Protein 3FVQ (pdb70)

Secondary structure (P-SEA, 3-state):
cbbbbbccccccccccccccbbbbbbcccbbbbbbbcccccaaaaaaaaaccccccbbbbbccccccccccccccccccccccccccccccccccaaaaaaccccccccccaaaaaaaaaaaaaaccccccccccccccaaaaaaaaaaaaacccccbbbbccccccccaaaaaaaaaaaaaaaaaacccbbbbbccaaaaaacccbbbbbccccccccccaaaaaaccccaaaaaaaccccccbbbbccccccccccccccccccccccbbbbbbbccccccccccccccbbbbbbbccccccccccccccccccbbbbbcccccbbbbbbbbccbbbbbcc/cbbbbbcbbbbbccccccccbbbbbbccccbbbbbbcccccaaaaaaaaacccccccccccccccccccccccccccccccccccccccccccccaaaaaaccccccccccaaaaaaaaaaaaaaccccccccccccccaaaaaaaaaaaaacccccbbbbccccccccaaaaaaaaaaaaaaaaaaccccccccccaaaaaccccbbbbbccccccccccccccccccccaaaaaaaccccccbbbbccccccccccccccccccccccbbbbbbbbcccccccccccccbbbbbbbccccccccbbbbbbbcccbbbbbbcccccccccccbbbbbbccbbbbbbccc

B-factor: mean 19.94, std 10.53, range [2.0, 74.32]

Foldseek 3Di:
DDKKWWFQWWAADPNRTAAGGETDIGDFLAEEEEEEDPSLCVLVVVCCQLLVDPTPATWMDDDRHTQDHPPHHDHNVPRQEFEQHPQLDFPQPDFLQLLLLCPPDVSPQPDPVSVVLLVVLCVLQVNVVRRRPGLVPDDPQSSLSSSVSSRPSVPTLEYEEECSRVPDDDVSSVSSVVVVSVVSNVVRHYYYYYDQPLVSCQVRHCWYFYGGNNYTLDIGGSQCQQVPNPDVVSNPSNADKDKFWWFFADVQWIDGPVGTGRHDDPDDHRDTDMDIDGPLVDDDDDDDDFPDKWKWFWQDWDDTNRFIWTWICTDPDIDTDTHDDRGDIDMDGHHDDDDDDDD/DDKKWWAQWWAADVVGTAAGGETDIFDFLFEEEEEEDPRNCPLVVVCCLLQVDPTPATWMDDDHHTQDHPPHHHHSVVRQEFEQHQVLDFDQPDFLLLSLQQPPPPSRQPDPVSVVLSCVLCVLQVNNVRRGPGLVRDDPQSSLSSSVSSRPSVPTLEYEAECSHVVDDDVSSVSSLVVVLVVCSVVRGYYYYYDQDLVSCQVRGCWYFYGGRNYTQDIGHLQCQAVPNNDVSSNVSNAPKDKFKWFFAQPQWIQGPVGTGRADDDDDGGDIDMGIDHPLVDDDDDDDQFPDKWKKWWDDWADTRQWIWTWMQTDHDIDIDTHRYDDDDPPNIIDIDGHHDDDDDDPDPD

Radius of gyration: 26.83 Å; Cα contacts (8 Å, |Δi|>4): 1597; chains: 2; bounding box: 69×74×78 Å

Organism: Neisseria gonorrhoeae (strain ATCC 700825 / FA 1090) (NCBI:txid242231)

InterPro domains:
  IPR003439 ABC transporter-like, ATP-binding domain [PF00005] (20-166)
  IPR003439 ABC transporter-like, ATP-binding domain [PS50893] (5-239)
  IPR003593 AAA+ ATPase domain [SM00382] (29-216)
  IPR015853 ABC transporter, ferric cation import, FbpC [cd03259] (5-221)
  IPR017871 ABC transporter-like, conserved site [PS00211] (139-153)
  IPR027417 P-loop containing nucleoside triphosphate hydrolase [G3DSA:3.40.50.300] (2-242)
  IPR027417 P-loop containing nucleoside triphosphate hydrolase [SSF52540] (5-241)
  IPR041230 FbpC, C-terminal regulatory nucleotide binding domain [PF17845] (295-349)
  IPR050093 ABC Transporter, Small Molecule Importer [PTHR42781] (2-334)
  IPR055223 Fe(3+) ions import ATP-binding protein FbpC, regulatory domain [PF22443] (242-280)

Sequence (693 aa):
TAALHHIGHLLSKSFQNTPVVLNNDISLSLDPGEILFIIGASGCGKTTLLRCLAGFEEQPDSGEISLSGKTIFSKNTNLPVRERRLGYLVVQEGVLFPHLTVYRNIAYGLGNGKGRTAQERQRIEEAMLELTGISELAGRYPHELSGGQQQRAALARALLAPDPELILLDEPFSALDEQLRRQIREDMMIAALRANGKSAVFVSHDREEALQYADRIAVMKQGRILQTASPHELYRQPADLDDAALFIGEGIVFPAALNADGTADCRLGRLPVQSGAPAGTRGTLLIRPEQYSLHPHSAPAASIHAVVLKTTPKARHTEISLRAGQTVLTLNLLSDGISAVLHLDGPALFFPGTAALHHIGHLSKSFQNTPVVLNDISLSLDPGEILFIIGASGCGKTTLLRRCLLAGFEQPDSGEISLSGKTIFSKNTNLPVRERRRLGYLVQEGVLFPHLTVYRNIAYGLGNGKGRTTAQERQRIEAMLELTGISELAGRYPHELSGGQQQRAALARRALAPDPELILLDEPFSALDEQLRRQIREEDMIAALRANGKSAVFVSHDREEEALQYADRIAVMKQGRIILQTTASPHELYRQQPADLDAALFIGEGIVFPAALNADGTADCRLGRLPVQSGAPAGTRGTLLIRPEQYSLHPHSAPAASIHAVVLKTTTPKARHTEISLRAGQTVLTLNLPSAPTLSDGISAVLHLDGPALFFPGNT

CATH classification: 3.40.50.300 (+2 more: 2.40.50.450, 2.40.50.470)

Nearest PDB structures (foldseek):
  3fvq-assembly1_B  TM=1.003E+00  e=5.382E-77  Neisseria gonorrhoeae FA 1090
  3fvq-assembly1_A  TM=9.732E-01  e=2.893E-68  Neisseria gonorrhoeae FA 1090
  3pux-assembly1_B  TM=7.436E-01  e=7.149E-30  Escherichia coli K-12
  1oxv-assembly3_D  TM=7.185E-01  e=1.709E-28  Saccharolobus solfataricus
  1oxx-assembly1_K  TM=7.267E-01  e=1.337E-27  Saccharolobus solfataricus

Solvent-accessible surface area: 31391 Å² total; per-residue (Å²): 32,6,22,3,107,7,23,130,0,31,27,43,80,169,145,37,100,31,3,52,79,0,53,13,33,2,88,84,19,18,0,1,0,1,4,2,47,26,36,5,9,29,42,18,0,0,75,0,2,1,23,104,41,107,4,95,60,10,93,0,24,8,80,77,112,66,2,14,10,202,132,36,73,24,75,55,238,96,12,207,27,15,32,8,39,48,116,11,98,17,78,77,159,46,28,0,65,91,0,0,0,122,40,20,77,119,8,110,8,201,71,84,145,15,150,128,67,0,66,44,9,12,122,26,0,41,1,59,134,5,16,64,59,85,11,145,64,18,39,22,5,23,60,27,12,0,2,0,0,38,14,10,2,63,37,23,86,0,0,0,0,1,10,4,1,24,27,2,6,38,79,28,22,59,72,0,2,106,65,1,2,59,50,5,99,89,90,36,25,0,0,1,1,2,0,41,37,39,83,1,0,14,95,24,9,60,70,0,0,2,2,95,150,2,123,43,50,22,44,6,42,16,86,90,0,0,65,120,14,71,55,56,72,0,0,53,24,1,6,66,23,50,69,19,108,8,38,12,29,92,97,41,20,0,63,17,180,1,26,138,2,37,14,92,54,80,35,96,59,54,28,206,16,30,0,0,0,1,53,64,14,16,30,1,40,70,106,47,89,54,35,13,59,22,147,3,58,1,64,127,48,51,83,62,4,97,65,41,70,14,16,0,126,1,38,144,31,77,12,88,7,88,64,112,73,67,53,80,84,4,36,2,42,4,50,24,68,0,20,11,20,76,100,22,5,21,0,91,5,24,124,0,27,24,43,66,145,145,34,85,25,1,36,81,2,60,11,49,1,95,84,25,20,0,0,0,1,3,2,41,25,36,5,8,28,41,18,0,0,76,0,2,3,23,110,30,114,4,82,46,14,94,1,26,9,77,79,107,58,2,17,11,178,139,31,73,42,81,62,226,93,12,205,31,14,37,12,55,53,110,18,118,12,71,86,163,42,25,0,44,75,0,0,0,109,41,23,77,117,10,69,6,178,78,82,148,22,148,133,71,0,65,41,13,4,120,28,0,42,1,58,133,6,26,58,62,88,13,152,76,18,41,21,6,24,56,27,12,0,6,0,0,55,16,12,2,60,46,27,81,0,1,0,0,1,11,4,1,23,27,1,8,41,81,32,21,98,74,0,9,76,67,2,0,53,54,8,95,88,93,40,24,0,0,1,0,2,1,33,31,26,75,2,0,17,111,10,10,59,64,0,0,1,2,77,129,0,133,42,45,22,59,7,43,15,101,84,1,4,100,98,8,64,55,47,66,0,0,39,16,1,7,69,22,38,54,15,89,1,25,10,30,96,90,40,17,0,64,20,159,3,22,131,2,33,13,71,44,87,29,105,57,61,31,148,10,35,0,0,0,9,51,56,24,14,34,16,46,122,128,103,92,34,47,12,64,24,149,5,53,16,77,134,65,32,97,86,8,80,56,17,62,0,27,0,125,0,35,152,31,74,8,86,3,88,18,66,50,44,17,81,21,133,84,49,85,54,5,37,0,39,5,98,23,52,3,17,11,21,73,39,174,177

Structure (mmCIF, N/CA/C/O backbone):
data_3FVQ
#
_entry.id   3FVQ
#
_cell.length_a   55.861
_cell.length_b   89.095
_cell.length_c   149.014
_cell.angle_alpha   90.00
_cell.angle_beta   90.00
_cell.angle_gamma   90.00
#
_symmetry.space_group_name_H-M   'P 21 21 21'
#
loop_
_entity.id
_entity.type
_entity.pdbx_description
1 polymer 'Fe(3+) ions import ATP-binding protein fbpC'
2 non-polymer "ADENOSINE-5'-TRIPHOSPHATE"
3 non-polymer 'CALCIUM ION'
4 water water
#
loop_
_atom_site.group_PDB
_atom_site.id
_atom_site.type_symbol
_atom_site.label_atom_id
_atom_site.label_alt_id
_atom_site.label_comp_id
_atom_site.label_asym_id
_atom_site.label_entity_id
_atom_site.label_seq_id
_atom_site.pdbx_PDB_ins_code
_atom_site.Cartn_x
_atom_site.Cartn_y
_atom_site.Cartn_z
_atom_site.occupancy
_atom_site.B_iso_or_equiv
_atom_site.auth_seq_id
_atom_site.auth_comp_id
_atom_site.auth_asym_id
_atom_site.auth_atom_id
_atom_site.pdbx_PDB_model_num
ATOM 1 C CA . THR A 1 2 ? -9.350 -24.085 5.138 0.70 29.16 2 THR A CA 1
ATOM 2 C C . THR A 1 2 ? -10.281 -25.235 4.813 0.70 28.32 2 THR A C 1
ATOM 3 O O . THR A 1 2 ? -9.947 -26.044 3.986 0.70 28.35 2 THR A O 1
ATOM 4 N N . ALA A 1 3 ? -11.432 -25.337 5.473 1.00 27.79 3 ALA A N 1
ATOM 5 C CA . ALA A 1 3 ? -12.523 -26.127 4.892 1.00 27.17 3 ALA A CA 1
ATOM 6 C C . ALA A 1 3 ? -13.385 -25.177 4.085 1.00 26.54 3 ALA A C 1
ATOM 7 O O . ALA A 1 3 ? -13.618 -24.048 4.507 1.00 27.20 3 ALA A O 1
ATOM 9 N N . ALA A 1 4 ? -13.819 -25.617 2.907 1.00 26.05 4 ALA A N 1
ATOM 10 C CA . ALA A 1 4 ? -14.725 -24.842 2.079 1.00 25.40 4 ALA A CA 1
ATOM 11 C C . ALA A 1 4 ? -16.139 -25.254 2.432 1.00 24.64 4 ALA A C 1
ATOM 12 O O . ALA A 1 4 ? -16.363 -26.359 2.931 1.00 24.59 4 ALA A O 1
ATOM 14 N N . LEU A 1 5 ? -17.096 -24.390 2.152 1.00 22.58 5 LEU A N 1
ATOM 15 C CA . LEU A 1 5 ? -18.488 -24.694 2.455 1.00 23.35 5 LEU A CA 1
ATOM 16 C C . LEU A 1 5 ? -19.391 -24.253 1.307 1.00 23.20 5 LEU A C 1
ATOM 17 O O . LEU A 1 5 ? -19.207 -23.187 0.762 1.00 23.47 5 LEU A O 1
ATOM 22 N N . HIS A 1 6 ? -20.386 -25.038 0.955 1.00 23.28 6 HIS A N 1
ATOM 23 C CA A HIS A 1 6 ? -21.318 -24.618 -0.078 0.50 23.78 6 HIS A CA 1
ATOM 24 C CA B HIS A 1 6 ? -21.332 -24.583 -0.047 0.50 23.41 6 HIS A CA 1
ATOM 25 C C . HIS A 1 6 ? -22.754 -24.868 0.365 1.00 23.51 6 HIS A C 1
ATOM 26 O O . HIS A 1 6 ? -23.114 -26.008 0.674 1.00 23.58 6 HIS A O 1
ATOM 39 N N . ILE A 1 7 ? -23.559 -23.812 0.389 1.00 22.50 7 ILE A N 1
ATOM 40 C CA . ILE A 1 7 ? -24.965 -23.895 0.708 1.00 22.55 7 ILE A CA 1
ATOM 41 C C . ILE A 1 7 ? -25.715 -23.517 -0.599 1.00 22.91 7 ILE A C 1
ATOM 42 O O . ILE A 1 7 ? -25.367 -22.535 -1.269 1.00 22.09 7 ILE A O 1
ATOM 47 N N . GLY A 1 8 ? -26.733 -24.288 -0.955 1.00 23.56 8 GLY A N 1
ATOM 48 C CA . GLY A 1 8 ? -27.385 -24.083 -2.251 1.00 23.30 8 GLY A CA 1
ATOM 49 C C . GLY A 1 8 ? -28.882 -24.130 -2.155 1.00 23.00 8 GLY A C 1
ATOM 50 O O . GLY A 1 8 ? -29.448 -25.150 -1.794 1.00 23.55 8 GLY A O 1
ATOM 51 N N . HIS A 1 9 ? -29.532 -23.016 -2.458 1.00 22.45 9 HIS A N 1
ATOM 52 C CA . HIS A 1 9 ? -31.001 -22.928 -2.390 1.00 21.96 9 HIS A CA 1
ATOM 53 C C . HIS A 1 9 ? -31.649 -23.585 -1.158 1.00 22.03 9 HIS A C 1
ATOM 54 O O . HIS A 1 9 ? -32.641 -24.291 -1.282 1.00 22.00 9 HIS A O 1
ATOM 61 N N . LEU A 1 10 ? -31.094 -23.309 0.025 1.00 22.21 10 LEU A N 1
ATOM 62 C CA A LEU A 1 10 ? -31.565 -23.894 1.280 0.50 21.90 10 LEU A CA 1
ATOM 63 C CA B LEU A 1 10 ? -31.563 -23.894 1.283 0.50 21.81 10 LEU A CA 1
ATOM 64 C C . LEU A 1 10 ? -32.737 -23.144 1.909 1.00 22.05 10 LEU A C 1
ATOM 65 O O . LEU A 1 10 ? -32.705 -21.902 2.032 1.00 21.89 10 LEU A O 1
ATOM 74 N N . SER A 1 11 ? -33.757 -23.904 2.329 1.00 22.20 11 SER A N 1
ATOM 75 C CA . SER A 1 11 ? -34.931 -23.376 3.049 1.00 22.01 11 SER A CA 1
ATOM 76 C C . SER A 1 11 ? -35.341 -24.179 4.253 1.00 21.46 11 SER A C 1
ATOM 77 O O . SER A 1 11 ? -35.047 -25.367 4.369 1.00 21.61 11 SER A O 1
ATOM 80 N N . LYS A 1 12 ? -36.143 -23.541 5.094 1.00 21.66 12 LYS A N 1
ATOM 81 C CA . LYS A 1 12 ? -36.663 -24.171 6.279 1.00 22.54 12 LYS A CA 1
ATOM 82 C C . LYS A 1 12 ? -37.847 -23.364 6.796 1.00 23.80 12 LYS A C 1
ATOM 83 O O . LYS A 1 12 ? -37.753 -22.129 6.967 1.00 23.25 12 LYS A O 1
ATOM 89 N N . SER A 1 13 ? -38.963 -24.050 7.057 1.00 25.20 13 SER A N 1
ATOM 90 C CA . SER A 1 13 ? -40.098 -23.453 7.794 1.00 27.59 13 SER A CA 1
ATOM 91 C C . SER A 1 13 ? -40.352 -24.252 9.051 1.00 29.17 13 SER A C 1
ATOM 92 O O . SER A 1 13 ? -40.017 -25.425 9.100 1.00 30.19 13 SER A O 1
ATOM 95 N N . PHE A 1 14 ? -40.908 -23.623 10.088 1.00 30.84 14 PHE A N 1
ATOM 96 C CA . PHE A 1 14 ? -41.308 -24.378 11.263 1.00 32.95 14 PHE A CA 1
ATOM 97 C C . PHE A 1 14 ? -42.803 -24.411 11.141 1.00 34.75 14 PHE A C 1
ATOM 98 O O . PHE A 1 14 ? -43.391 -23.473 10.572 1.00 35.73 14 PHE A O 1
ATOM 106 N N . GLN A 1 15 ? -43.435 -25.481 11.625 1.00 36.12 15 GLN A N 1
ATOM 107 C CA . GLN A 1 15 ? -44.885 -25.494 11.607 1.00 37.03 15 GLN A CA 1
ATOM 108 C C . GLN A 1 15 ? -45.205 -24.912 10.216 1.00 37.05 15 GLN A C 1
ATOM 109 O O . GLN A 1 15 ? -44.638 -25.364 9.217 1.00 37.26 15 GLN A O 1
ATOM 115 N N . ASN A 1 16 ? -46.050 -23.899 10.101 1.00 36.67 16 ASN A N 1
ATOM 116 C CA . ASN A 1 16 ? -46.136 -23.277 8.773 1.00 36.94 16 ASN A CA 1
ATOM 117 C C . ASN A 1 16 ? -45.516 -21.879 8.766 1.00 35.92 16 ASN A C 1
ATOM 118 O O . ASN A 1 16 ? -45.993 -20.971 8.077 1.00 35.78 16 ASN A O 1
ATOM 123 N N . THR A 1 17 ? -44.426 -21.740 9.533 1.00 34.05 17 THR A N 1
ATOM 124 C CA . THR A 1 17 ? -43.716 -20.463 9.733 1.00 32.15 17 THR A CA 1
ATOM 125 C C . THR A 1 17 ? -42.409 -20.488 8.950 1.00 30.45 17 THR A C 1
ATOM 126 O O . THR A 1 17 ? -41.448 -21.090 9.392 1.00 31.11 17 THR A O 1
ATOM 130 N N . PRO A 1 18 ? -42.368 -19.855 7.773 1.00 29.56 18 PRO A N 1
ATOM 131 C CA . PRO A 1 18 ? -41.085 -19.797 7.037 1.00 27.40 18 PRO A CA 1
ATOM 132 C C . PRO A 1 18 ? -39.996 -19.076 7.856 1.00 26.46 18 PRO A C 1
ATOM 133 O O . PRO A 1 18 ? -40.314 -18.051 8.463 1.00 26.33 18 PRO A O 1
ATOM 137 N N . VAL A 1 19 ? -38.741 -19.553 7.819 1.00 25.08 19 VAL A N 1
ATOM 138 C CA A VAL A 1 19 ? -37.629 -18.940 8.572 0.50 24.78 19 VAL A CA 1
ATOM 139 C CA B VAL A 1 19 ? -37.646 -18.888 8.546 0.50 24.46 19 VAL A CA 1
ATOM 140 C C . VAL A 1 19 ? -36.323 -18.787 7.764 1.00 24.10 19 VAL A C 1
ATOM 141 O O . VAL A 1 19 ? -35.510 -17.881 8.018 1.00 25.15 19 VAL A O 1
ATOM 148 N N . LEU A 1 20 ? -36.067 -19.707 6.831 1.00 22.89 20 LEU A N 1
ATOM 149 C CA . LEU A 1 20 ? -34.938 -19.558 5.902 1.00 20.51 20 LEU A CA 1
ATOM 150 C C . LEU A 1 20 ? -35.512 -19.772 4.513 1.00 21.95 20 LEU A C 1
ATOM 151 O O . LEU A 1 20 ? -36.230 -20.741 4.275 1.00 20.60 20 LEU A O 1
ATOM 156 N N . ASN A 1 21 ? -35.160 -18.877 3.601 1.00 21.72 21 ASN A N 1
ATOM 157 C CA A ASN A 1 21 ? -35.826 -18.827 2.315 0.50 21.92 21 ASN A CA 1
ATOM 158 C CA B ASN A 1 21 ? -35.842 -18.789 2.313 0.50 21.83 21 ASN A CA 1
ATOM 159 C C . ASN A 1 21 ? -34.819 -18.714 1.186 1.00 22.10 21 ASN A C 1
ATOM 160 O O . ASN A 1 21 ? -34.271 -17.640 0.914 1.00 22.33 21 ASN A O 1
ATOM 169 N N . ASP A 1 22 ? -34.540 -19.858 0.567 1.00 21.90 22 ASP A N 1
ATOM 170 C CA . ASP A 1 22 ? -3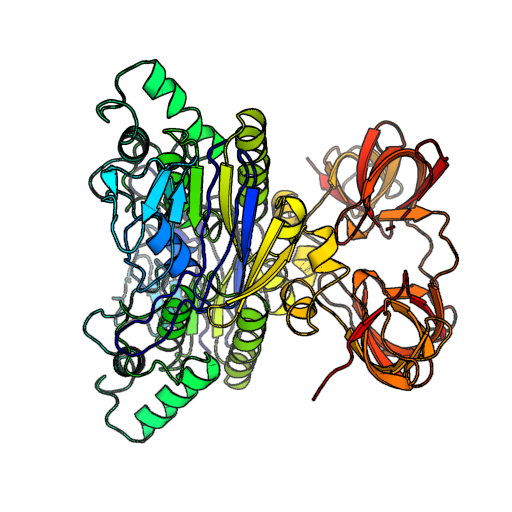3.680 -19.917 -0.593 1.00 22.53 22 ASP A CA 1
ATOM 171 C C . ASP A 1 22 ? -32.316 -19.318 -0.323 1.00 22.37 22 ASP A C 1
ATOM 172 O O . ASP A 1 22 ? -31.825 -18.507 -1.106 1.00 22.52 22 ASP A O 1
ATOM 177 N N . ILE A 1 23 ? -31.677 -19.738 0.769 1.00 22.50 23 ILE A N 1
ATOM 178 C CA . ILE A 1 23 ? -30.314 -19.300 1.054 1.00 22.52 23 ILE A CA 1
ATOM 179 C C . ILE A 1 23 ? -29.340 -20.005 0.158 1.00 22.83 23 ILE A C 1
ATOM 180 O O . ILE A 1 23 ? -29.369 -21.233 0.074 1.00 22.73 23 ILE A O 1
ATOM 185 N N . SER A 1 24 ? -28.499 -19.232 -0.519 1.00 23.13 24 SER A N 1
ATOM 186 C CA . SER A 1 24 ? -27.274 -19.728 -1.151 1.00 24.82 24 SER A CA 1
ATOM 187 C C . SER A 1 24 ? -26.135 -18.928 -0.578 1.00 25.95 24 SER A C 1
ATOM 188 O O . SER A 1 24 ? -26.281 -17.727 -0.332 1.00 26.87 24 SER A O 1
ATOM 191 N N . LEU A 1 25 ? -24.995 -19.574 -0.369 1.00 26.71 25 LEU A N 1
ATOM 192 C CA . LEU A 1 25 ? -23.918 -18.957 0.387 1.00 27.98 25 LEU A CA 1
ATOM 193 C C . LEU A 1 25 ? -22.689 -19.847 0.268 1.00 28.27 25 LEU A C 1
ATOM 194 O O . LEU A 1 25 ? -22.763 -21.079 0.365 1.00 28.41 25 LEU A O 1
ATOM 199 N N . SER A 1 26 ? -21.546 -19.228 0.058 1.00 28.42 26 SER A N 1
ATOM 200 C CA . SER A 1 26 ? -20.359 -19.994 -0.201 1.00 28.68 26 SER A CA 1
ATOM 201 C C . SER A 1 26 ? -19.184 -19.464 0.596 1.00 27.74 26 SER A C 1
ATOM 202 O O . SER A 1 26 ? -19.036 -18.259 0.767 1.00 28.13 26 SER A O 1
ATOM 205 N N . LEU A 1 27 ? -18.311 -20.369 1.013 1.00 25.92 27 LEU A N 1
ATOM 206 C CA . LEU A 1 27 ? -17.160 -20.018 1.819 1.00 24.71 27 LEU A CA 1
ATOM 207 C C . LEU A 1 27 ? -15.953 -20.729 1.239 1.00 24.18 27 LEU A C 1
ATOM 208 O O . LEU A 1 27 ? -15.940 -21.956 1.183 1.00 22.77 27 LEU A O 1
ATOM 213 N N . ASP A 1 28 ? -14.941 -19.973 0.829 1.00 23.98 28 ASP A N 1
ATOM 214 C CA . ASP A 1 28 ? -13.652 -20.551 0.417 1.00 24.63 28 ASP A CA 1
ATOM 215 C C . ASP A 1 28 ? -12.794 -20.913 1.623 1.00 23.62 28 ASP A C 1
ATOM 216 O O . ASP A 1 28 ? -12.920 -20.285 2.685 1.00 22.40 28 ASP A O 1
ATOM 221 N N . PRO A 1 29 ? -11.861 -21.887 1.443 1.00 22.38 29 PRO A N 1
ATOM 222 C CA . PRO A 1 29 ? -10.967 -22.300 2.515 1.00 21.50 29 PRO A CA 1
ATOM 223 C C . PRO A 1 29 ? -10.299 -21.109 3.196 1.00 20.57 29 PRO A C 1
ATOM 224 O O . PRO A 1 29 ? -9.698 -20.278 2.529 1.00 19.90 29 PRO A O 1
ATOM 228 N N . GLY A 1 30 ? -10.384 -21.052 4.523 1.00 19.87 30 GLY A N 1
ATOM 229 C CA . GLY A 1 30 ? -9.716 -20.003 5.268 1.00 18.94 30 GLY A CA 1
ATOM 230 C C . GLY A 1 30 ? -10.402 -18.649 5.181 1.00 18.46 30 GLY A C 1
ATOM 231 O O . GLY A 1 30 ? -9.898 -17.653 5.715 1.00 18.48 30 GLY A O 1
ATOM 232 N N . GLU A 1 31 ? -11.523 -18.592 4.478 1.00 17.49 31 GLU A N 1
ATOM 233 C CA . GLU A 1 31 ? -12.253 -17.341 4.406 1.00 18.24 31 GLU A CA 1
ATOM 234 C C . GLU A 1 31 ? -12.893 -17.042 5.777 1.00 16.62 31 GLU A C 1
ATOM 235 O O . GLU A 1 31 ? -13.275 -17.956 6.474 1.00 15.73 31 GLU A O 1
ATOM 241 N N . ILE A 1 32 ? -12.995 -15.771 6.167 1.00 16.96 32 ILE A N 1
ATOM 242 C CA . ILE A 1 32 ? -13.703 -15.384 7.412 1.00 15.67 32 ILE A CA 1
ATOM 243 C C . ILE A 1 32 ? -14.985 -14.655 6.998 1.00 14.99 32 ILE A C 1
ATOM 244 O O . ILE A 1 32 ? -14.927 -13.536 6.468 1.00 14.35 32 ILE A O 1
ATOM 249 N N . LEU A 1 33 ? -16.139 -15.276 7.221 1.00 13.66 33 LEU A N 1
ATOM 250 C CA . LEU A 1 33 ? -17.411 -14.707 6.826 1.00 13.30 33 LEU A CA 1
ATOM 251 C C . LEU A 1 33 ? -18.119 -14.204 8.073 1.00 12.47 33 LEU A C 1
ATOM 252 O O . LEU A 1 33 ? -18.131 -14.890 9.068 1.00 12.29 33 LEU A O 1
ATOM 257 N N . PHE A 1 34 ? -18.704 -13.011 8.014 1.00 10.80 34 PHE A N 1
ATOM 258 C CA . PHE A 1 34 ? -19.616 -12.583 9.058 1.00 8.90 34 PHE A CA 1
ATOM 259 C C . PHE A 1 34 ? -21.039 -12.613 8.504 1.00 9.59 34 PHE A C 1
ATOM 260 O O . PHE A 1 34 ? -21.284 -12.209 7.344 1.00 8.52 34 PHE A O 1
ATOM 268 N N . ILE A 1 35 ? -21.963 -13.109 9.326 1.00 7.67 35 ILE A N 1
ATOM 269 C CA . ILE A 1 35 ? -23.363 -13.103 8.973 1.00 8.16 35 ILE A CA 1
ATOM 270 C C . ILE A 1 35 ? -24.020 -12.099 9.922 1.00 9.03 35 ILE A C 1
ATOM 271 O O . ILE A 1 35 ? -23.935 -12.231 11.147 1.00 8.32 35 ILE A O 1
ATOM 276 N N . ILE A 1 36 ? -24.706 -11.107 9.356 1.00 9.25 36 ILE A N 1
ATOM 277 C CA . ILE A 1 36 ? -25.388 -10.153 10.218 1.00 9.94 36 ILE A CA 1
ATOM 278 C C . ILE A 1 36 ? -26.806 -9.933 9.695 1.00 10.32 36 ILE A C 1
ATOM 279 O O . ILE A 1 36 ? -27.114 -10.274 8.537 1.00 13.55 36 ILE A O 1
ATOM 284 N N . GLY A 1 37 ? -27.676 -9.398 10.544 1.00 9.97 37 GLY A N 1
ATOM 285 C CA . GLY A 1 37 ? -29.081 -9.180 10.158 1.00 9.68 37 GLY A CA 1
ATOM 286 C C . GLY A 1 37 ? -29.898 -8.898 11.396 1.00 10.02 37 GLY A C 1
ATOM 287 O O . GLY A 1 37 ? -29.490 -9.250 12.512 1.00 9.54 37 GLY A O 1
ATOM 288 N N . ALA A 1 38 ? -31.058 -8.270 11.219 1.00 8.99 38 ALA A N 1
ATOM 289 C CA . ALA A 1 38 ? -31.942 -7.962 12.326 1.00 10.00 38 ALA A CA 1
ATOM 290 C C . ALA A 1 38 ? -32.428 -9.167 13.154 1.00 10.55 38 ALA A C 1
ATOM 291 O O . ALA A 1 38 ? -32.474 -10.316 12.706 1.00 10.95 38 ALA A O 1
ATOM 293 N N . SER A 1 39 ? -32.841 -8.887 14.382 1.00 9.84 39 SER A N 1
ATOM 294 C CA . SER A 1 39 ? -33.225 -9.976 15.264 1.00 9.75 39 SER A CA 1
ATOM 295 C C . SER A 1 39 ? -34.372 -10.756 14.593 1.00 10.27 39 SER A C 1
ATOM 296 O O . SER A 1 39 ? -35.316 -10.160 14.098 1.00 9.00 39 SER A O 1
ATOM 299 N N . GLY A 1 40 ? -34.284 -12.077 14.636 1.00 10.67 40 GLY A N 1
ATOM 300 C CA . GLY A 1 40 ? -35.314 -12.979 14.115 1.00 11.92 40 GLY A CA 1
ATOM 301 C C . GLY A 1 40 ? -35.109 -13.296 12.642 1.00 14.05 40 GLY A C 1
ATOM 302 O O . GLY A 1 40 ? -35.937 -13.989 12.057 1.00 13.77 40 GLY A O 1
ATOM 303 N N . CYS A 1 41 ? -34.037 -12.786 12.030 1.00 13.09 41 CYS A N 1
ATOM 304 C CA . CYS A 1 41 ? -33.883 -12.954 10.576 1.00 14.68 41 CYS A CA 1
ATOM 305 C C . CYS A 1 41 ? -33.419 -14.343 10.109 1.00 14.49 41 CYS A C 1
ATOM 306 O O . CYS A 1 41 ? -33.474 -14.619 8.908 1.00 15.91 41 CYS A O 1
ATOM 309 N N . GLY A 1 42 ? -32.950 -15.198 11.028 1.00 13.38 42 GLY A N 1
ATOM 310 C CA . GLY A 1 42 ? -32.630 -16.605 10.695 1.00 12.61 42 GLY A CA 1
ATOM 311 C C . GLY A 1 42 ? -31.156 -16.996 10.813 1.00 12.72 42 GLY A C 1
ATOM 312 O O . GLY A 1 42 ? -30.748 -18.053 10.318 1.00 11.52 42 GLY A O 1
ATOM 313 N N . LYS A 1 43 ? -30.346 -16.138 11.428 1.00 10.45 43 LYS A N 1
ATOM 314 C CA . LYS A 1 43 ? -28.907 -16.431 11.568 1.00 10.44 43 LYS A CA 1
ATOM 315 C C . LYS A 1 43 ? -28.567 -17.719 12.319 1.00 9.80 43 LYS A C 1
ATOM 316 O O . LYS A 1 43 ? -27.783 -18.536 11.829 1.00 10.36 43 LYS A O 1
ATOM 322 N N . THR A 1 44 ? -29.157 -17.925 13.480 1.00 9.23 44 THR A N 1
ATOM 323 C CA . THR A 1 44 ? -28.849 -19.089 14.263 1.00 10.17 44 THR A CA 1
ATOM 324 C C . THR A 1 44 ? -29.457 -20.335 13.573 1.00 10.72 44 THR A C 1
ATOM 325 O O . THR A 1 44 ? -28.879 -21.432 13.610 1.00 10.78 44 THR A O 1
ATOM 329 N N . THR A 1 45 ? -30.612 -20.157 12.937 1.00 11.99 45 THR A N 1
ATOM 330 C CA . THR A 1 45 ? -31.260 -21.323 12.273 1.00 12.46 45 THR A CA 1
ATOM 331 C C . THR A 1 45 ? -30.354 -21.828 11.157 1.00 12.29 45 THR A C 1
ATOM 332 O O . THR A 1 45 ? -30.204 -23.050 10.977 1.00 13.88 45 THR A O 1
ATOM 336 N N . LEU A 1 46 ? -29.773 -20.900 10.390 1.00 12.53 46 LEU A N 1
ATOM 337 C CA . LEU A 1 46 ? -28.791 -21.240 9.330 1.00 12.52 46 LEU A CA 1
ATOM 338 C C . LEU A 1 46 ? -27.649 -22.048 9.894 1.00 12.23 46 LEU A C 1
ATOM 339 O O . LEU A 1 46 ? -27.367 -23.163 9.417 1.00 10.91 46 LEU A O 1
ATOM 344 N N . LEU A 1 47 ? -26.981 -21.506 10.913 1.00 10.43 47 LEU A N 1
ATOM 345 C CA . LEU A 1 47 ? -25.941 -22.265 11.629 1.00 10.57 47 LEU A CA 1
ATOM 346 C C . LEU A 1 47 ? -26.351 -23.647 12.140 1.00 11.02 47 LEU A C 1
ATOM 347 O O . LEU A 1 47 ? -25.601 -24.645 11.950 1.00 11.28 47 LEU A O 1
ATOM 352 N N . ARG A 1 48 ? -27.522 -23.738 12.760 1.00 12.41 48 ARG A N 1
ATOM 353 C CA . ARG A 1 48 ? -28.020 -25.051 13.197 1.00 13.93 48 ARG A CA 1
ATOM 354 C C . ARG A 1 48 ? -28.220 -26.040 12.025 1.00 13.49 48 ARG A C 1
ATOM 355 O O . ARG A 1 48 ? -27.928 -27.222 12.146 1.00 12.07 48 ARG A O 1
ATOM 363 N N . CYS A 1 49 ? -28.717 -25.559 10.889 1.00 14.69 49 CYS A N 1
ATOM 364 C CA . CYS A 1 49 ? -28.834 -26.440 9.728 1.00 15.59 49 CYS A CA 1
ATOM 365 C C . CYS A 1 49 ? -27.453 -26.894 9.219 1.00 16.20 49 CYS A C 1
ATOM 366 O O . CYS A 1 49 ? -27.276 -28.077 8.822 1.00 15.66 49 CYS A O 1
ATOM 369 N N . LEU A 1 50 ? -26.468 -25.991 9.214 1.00 14.28 50 LEU A N 1
ATOM 370 C CA . LEU A 1 50 ? -25.113 -26.409 8.836 1.00 15.92 50 LEU A CA 1
ATOM 371 C C . LEU A 1 50 ? -24.591 -27.492 9.767 1.00 16.41 50 LEU A C 1
ATOM 372 O O . LEU A 1 50 ? -23.962 -28.447 9.315 1.00 17.80 50 LEU A O 1
ATOM 377 N N . ALA A 1 51 ? -24.782 -27.299 11.067 1.00 16.02 51 ALA A N 1
ATOM 378 C CA . ALA A 1 51 ? -24.194 -28.173 12.071 1.00 15.67 51 ALA A CA 1
ATOM 379 C C . ALA A 1 51 ? -25.005 -29.475 12.209 1.00 16.74 51 ALA A C 1
ATOM 380 O O . ALA A 1 51 ? -24.549 -30.425 12.816 1.00 16.41 51 ALA A O 1
ATOM 382 N N . GLY A 1 52 ? -26.201 -29.501 11.643 1.00 17.48 52 GLY A N 1
ATOM 383 C CA . GLY A 1 52 ? -27.008 -30.717 11.648 1.00 19.88 52 GLY A CA 1
ATOM 384 C C . GLY A 1 52 ? -27.945 -30.809 12.833 1.00 20.63 52 GLY A C 1
ATOM 385 O O . GLY A 1 52 ? -28.660 -31.798 12.977 1.00 21.35 52 GLY A O 1
ATOM 386 N N . PHE A 1 53 ? -27.975 -29.762 13.662 1.00 20.27 53 PHE A N 1
ATOM 387 C CA . PHE A 1 53 ? -28.992 -29.649 14.709 1.00 20.69 53 PHE A CA 1
ATOM 388 C C . PHE A 1 53 ? -30.407 -29.394 14.199 1.00 20.52 53 PHE A C 1
ATOM 389 O O . PHE A 1 53 ? -31.373 -29.666 14.877 1.00 21.13 53 PHE A O 1
ATOM 397 N N . GLU A 1 54 ? -30.541 -28.883 12.990 1.00 20.37 54 GLU A N 1
ATOM 398 C CA A GLU A 1 54 ? -31.857 -28.668 12.416 0.50 20.37 54 GLU A CA 1
ATOM 399 C CA B GLU A 1 54 ? -31.842 -28.664 12.390 0.50 20.75 54 GLU A CA 1
ATOM 400 C C . GLU A 1 54 ? -31.796 -29.197 10.985 1.00 20.59 54 GLU A C 1
ATOM 401 O O . GLU A 1 54 ? -30.730 -29.207 10.364 1.00 20.58 54 GLU A O 1
ATOM 412 N N . GLN A 1 55 ? -32.933 -29.637 10.471 1.00 20.54 55 GLN A N 1
ATOM 413 C CA . GLN A 1 55 ? -32.967 -30.241 9.156 1.00 21.42 55 GLN A CA 1
ATOM 414 C C . GLN A 1 55 ? -33.699 -29.342 8.172 1.00 20.41 55 GLN A C 1
ATOM 415 O O . GLN A 1 55 ? -34.886 -29.029 8.367 1.00 20.82 55 GLN A O 1
ATOM 421 N N . PRO A 1 56 ? -33.004 -28.898 7.127 1.00 20.19 56 PRO A N 1
ATOM 422 C CA . PRO A 1 56 ? -33.669 -28.010 6.179 1.00 21.18 56 PRO A CA 1
ATOM 423 C C . PRO A 1 56 ? -34.711 -28.818 5.416 1.00 22.84 56 PRO A C 1
ATOM 424 O O . PRO A 1 56 ? -34.661 -30.055 5.444 1.00 20.91 56 PRO A O 1
ATOM 428 N N . ASP A 1 57 ? -35.639 -28.107 4.780 1.00 24.39 57 ASP A N 1
ATOM 429 C CA . ASP A 1 57 ? -36.738 -28.703 4.034 1.00 26.44 57 ASP A CA 1
ATOM 430 C C . ASP A 1 57 ? -36.246 -28.993 2.649 1.00 27.07 57 ASP A C 1
ATOM 431 O O . ASP A 1 57 ? -36.619 -30.007 2.042 1.00 27.96 57 ASP A O 1
ATOM 436 N N . SER A 1 58 ? -35.415 -28.088 2.149 1.00 27.18 58 SER A N 1
ATOM 437 C CA . SER A 1 58 ? -34.870 -28.160 0.807 1.00 28.10 58 SER A CA 1
ATOM 438 C C . SER A 1 58 ? -33.473 -27.565 0.708 1.00 28.11 58 SER A C 1
ATOM 439 O O . SER A 1 58 ? -33.043 -26.818 1.588 1.00 27.67 58 SER A O 1
ATOM 442 N N . GLY A 1 59 ? -32.790 -27.871 -0.399 1.00 28.23 59 GLY A N 1
ATOM 443 C CA . GLY A 1 59 ? -31.462 -27.359 -0.672 1.00 28.20 59 GLY A CA 1
ATOM 444 C C . GLY A 1 59 ? -30.313 -28.305 -0.374 1.00 27.85 59 GLY A C 1
ATOM 445 O O . GLY A 1 59 ? -30.507 -29.404 0.132 1.00 28.44 59 GLY A O 1
ATOM 446 N N . GLU A 1 60 ? -29.108 -27.880 -0.705 1.00 27.71 60 GLU A N 1
ATOM 447 C CA . GLU A 1 60 ? -27.945 -28.723 -0.521 1.00 28.09 60 GLU A CA 1
ATOM 448 C C . GLU A 1 60 ? -26.880 -28.050 0.342 1.00 27.46 60 GLU A C 1
ATOM 449 O O . GLU A 1 60 ? -26.572 -26.864 0.136 1.00 27.10 60 GLU A O 1
ATOM 455 N N . ILE A 1 61 ? -26.312 -28.806 1.286 1.00 25.80 61 ILE A N 1
ATOM 456 C CA . ILE A 1 61 ? -25.110 -28.371 2.009 1.00 26.01 61 ILE A CA 1
ATOM 457 C C . ILE A 1 61 ? -23.945 -29.301 1.750 1.00 26.58 61 ILE A C 1
ATOM 458 O O . ILE A 1 61 ? -24.038 -30.507 2.027 1.00 26.58 61 ILE A O 1
ATOM 463 N N . SER A 1 62 ? -22.852 -28.757 1.232 1.00 27.05 62 SER A N 1
ATOM 464 C CA . SER A 1 62 ? -21.609 -29.516 1.110 1.00 27.37 62 SER A CA 1
ATOM 465 C C . SER A 1 62 ? -20.432 -28.889 1.873 1.00 27.33 62 SER A C 1
ATOM 466 O O . SER A 1 62 ? -20.314 -27.663 1.951 1.00 27.34 62 SER A O 1
ATOM 469 N N . LEU A 1 63 ? -19.542 -29.739 2.383 1.00 27.07 63 LEU A N 1
ATOM 470 C CA . LEU A 1 63 ? -18.431 -29.342 3.241 1.00 28.30 63 LEU A CA 1
ATOM 471 C C . LEU A 1 63 ? -17.140 -29.945 2.688 1.00 29.37 63 LEU A C 1
ATOM 472 O O . LEU A 1 63 ? -17.051 -31.167 2.484 1.00 30.09 63 LEU A O 1
ATOM 477 N N . SER A 1 64 ? -16.148 -29.097 2.446 1.00 30.64 64 SER A N 1
ATOM 478 C CA . SER A 1 64 ? -14.916 -29.473 1.730 1.00 32.23 64 SER A CA 1
ATOM 479 C C . SER A 1 64 ? -15.133 -30.424 0.553 1.00 32.80 64 SER A C 1
ATOM 480 O O . SER A 1 64 ? -14.369 -31.380 0.363 1.00 33.49 64 SER A O 1
ATOM 483 N N . GLY A 1 65 ? -16.179 -30.174 -0.222 1.00 32.75 65 GLY A N 1
ATOM 484 C CA . GLY A 1 65 ? -16.409 -30.913 -1.452 1.00 33.06 65 GLY A CA 1
ATOM 485 C C . GLY A 1 65 ? -17.317 -32.112 -1.295 1.00 33.80 65 GLY A C 1
ATOM 486 O O . GLY A 1 65 ? -17.721 -32.727 -2.287 1.00 34.28 65 GLY A O 1
ATOM 487 N N . LYS A 1 66 ? -17.611 -32.472 -0.046 1.00 33.62 66 LYS A N 1
ATOM 488 C CA . LYS A 1 66 ? -18.462 -33.612 0.251 1.00 32.81 66 LYS A CA 1
ATOM 489 C C . LYS A 1 66 ? -19.857 -33.148 0.616 1.00 32.23 66 LYS A C 1
ATOM 490 O O . LYS A 1 66 ? -20.056 -32.385 1.561 1.00 31.41 66 LYS A O 1
ATOM 496 N N . THR A 1 67 ? -20.831 -33.630 -0.141 1.00 31.03 67 THR A N 1
ATOM 497 C CA . THR A 1 67 ? -22.228 -33.353 0.097 1.00 30.15 67 THR A CA 1
ATOM 498 C C . THR A 1 67 ? -22.634 -33.853 1.505 1.00 29.28 67 THR A C 1
ATOM 499 O O . THR A 1 67 ? -22.538 -35.053 1.766 1.00 29.15 67 THR A O 1
ATOM 503 N N . ILE A 1 68 ? -23.045 -32.966 2.429 1.00 27.02 68 ILE A N 1
ATOM 504 C CA . ILE A 1 68 ? -23.489 -33.426 3.778 1.00 24.90 68 ILE A CA 1
ATOM 505 C C . ILE A 1 68 ? -24.988 -33.330 4.003 1.00 24.36 68 ILE A C 1
ATOM 506 O O . ILE A 1 68 ? -25.546 -34.024 4.865 1.00 24.69 68 ILE A O 1
ATOM 511 N N . PHE A 1 69 ? -25.661 -32.488 3.226 1.00 23.83 69 PHE A N 1
ATOM 512 C CA . PHE A 1 69 ? -27.121 -32.501 3.224 1.00 24.07 69 PHE A CA 1
ATOM 513 C C . PHE A 1 69 ? -27.691 -32.340 1.813 1.00 24.95 69 PHE A C 1
ATOM 514 O O . PHE A 1 69 ? -27.247 -31.486 1.029 1.00 23.45 69 PHE A O 1
ATOM 522 N N . SER A 1 70 ? -28.684 -33.167 1.511 1.00 25.70 70 SER A N 1
ATOM 523 C CA . SER A 1 70 ? -29.367 -33.129 0.236 1.00 27.46 70 SER A CA 1
ATOM 524 C C . SER A 1 70 ? -30.638 -33.997 0.276 1.00 28.77 70 SER A C 1
ATOM 525 O O . SER A 1 70 ? -30.988 -34.587 1.298 1.00 28.86 70 SER A O 1
ATOM 528 N N . LYS A 1 71 ? -31.356 -34.061 -0.837 1.00 30.93 71 LYS A N 1
ATOM 529 C CA . LYS A 1 71 ? -32.516 -34.940 -0.888 1.00 32.65 71 LYS A CA 1
ATOM 530 C C . LYS A 1 71 ? -32.142 -36.381 -0.481 1.00 33.06 71 LYS A C 1
ATOM 531 O O . LYS A 1 71 ? -32.947 -37.071 0.137 1.00 33.70 71 LYS A O 1
ATOM 537 N N . ASN A 1 72 ? -30.921 -36.809 -0.784 1.00 33.69 72 ASN A N 1
ATOM 538 C CA . ASN A 1 72 ? -30.515 -38.193 -0.519 1.00 35.03 72 ASN A CA 1
ATOM 539 C C . ASN A 1 72 ? -29.501 -38.423 0.624 1.00 34.81 72 ASN A C 1
ATOM 540 O O . ASN A 1 72 ? -29.156 -39.571 0.933 1.00 34.84 72 ASN A O 1
ATOM 545 N N . THR A 1 73 ? -29.041 -37.346 1.257 1.00 33.78 73 THR A N 1
ATOM 546 C CA . THR A 1 73 ? -28.000 -37.443 2.270 1.00 33.79 73 THR A CA 1
ATOM 547 C C . THR A 1 73 ? -28.315 -36.523 3.454 1.00 33.28 73 THR A C 1
ATOM 548 O O . THR A 1 73 ? -28.954 -35.474 3.294 1.00 33.30 73 THR A O 1
ATOM 552 N N . ASN A 1 74 ? -27.881 -36.917 4.640 1.00 32.11 74 ASN A N 1
ATOM 553 C CA . ASN A 1 74 ? -28.122 -36.122 5.826 1.00 31.49 74 ASN A CA 1
ATOM 554 C C . ASN A 1 74 ? -27.222 -36.579 6.971 1.00 30.99 74 ASN A C 1
ATOM 555 O O . ASN A 1 74 ? -27.667 -37.278 7.879 1.00 31.58 74 ASN A O 1
ATOM 560 N N . LEU A 1 75 ? -25.948 -36.191 6.916 1.00 30.49 75 LEU A N 1
ATOM 561 C CA . LEU A 1 75 ? -24.975 -36.680 7.869 1.00 29.82 75 LEU A CA 1
ATOM 562 C C . LEU A 1 75 ? -25.365 -36.268 9.258 1.00 30.03 75 LEU A C 1
ATOM 563 O O . LEU A 1 75 ? -25.724 -35.100 9.475 1.00 29.63 75 LEU A O 1
ATOM 568 N N . PRO A 1 76 ? -25.259 -37.207 10.215 1.00 29.15 76 PRO A N 1
ATOM 569 C CA . PRO A 1 76 ? -25.526 -36.889 11.604 1.00 28.37 76 PRO A CA 1
ATOM 570 C C . PRO A 1 76 ? -24.513 -35.873 12.107 1.00 27.56 76 PRO A C 1
ATOM 571 O O . PRO A 1 76 ? -23.417 -35.755 11.556 1.00 26.57 76 PRO A O 1
ATOM 575 N N . VAL A 1 77 ? -24.900 -35.142 13.141 1.00 27.27 77 VAL A N 1
ATOM 576 C CA . VAL A 1 77 ? -24.060 -34.114 13.745 1.00 27.12 77 VAL A CA 1
ATOM 577 C C . VAL A 1 77 ? -22.631 -34.560 13.943 1.00 27.62 77 VAL A C 1
ATOM 578 O O . VAL A 1 77 ? -21.697 -33.922 13.436 1.00 25.78 77 VAL A O 1
ATOM 582 N N . ARG A 1 78 ? -22.468 -35.659 14.690 1.00 28.19 78 ARG A N 1
ATOM 583 C CA . ARG A 1 78 ? -21.137 -36.135 15.059 1.00 29.61 78 ARG A CA 1
ATOM 584 C C . ARG A 1 78 ? -20.236 -36.385 13.854 1.00 28.68 78 ARG A C 1
ATOM 585 O O . ARG A 1 78 ? -19.025 -36.449 14.005 1.00 30.08 78 ARG A O 1
ATOM 593 N N . GLU A 1 79 ? -20.809 -36.535 12.668 1.00 28.07 79 GLU A N 1
ATOM 594 C CA . GLU A 1 79 ? -20.013 -36.845 11.498 1.00 26.95 79 GLU A CA 1
ATOM 595 C C . GLU A 1 79 ? -19.575 -35.617 10.704 1.00 26.19 79 GLU A C 1
ATOM 596 O O . GLU A 1 79 ? -18.726 -35.712 9.827 1.00 25.42 79 GLU A O 1
ATOM 602 N N . ARG A 1 80 ? -20.158 -34.469 10.995 1.00 24.77 80 ARG A N 1
ATOM 603 C CA . ARG A 1 80 ? -19.832 -33.262 10.252 1.00 23.98 80 ARG A CA 1
ATOM 604 C C . ARG A 1 80 ? -18.557 -32.649 10.828 1.00 23.85 80 ARG A C 1
ATOM 605 O O . ARG A 1 80 ? -18.490 -32.364 12.025 1.00 24.05 80 ARG A O 1
ATOM 613 N N . ARG A 1 81 ? -17.544 -32.446 9.988 1.00 22.60 81 ARG A N 1
ATOM 614 C CA . ARG A 1 81 ? -16.264 -32.025 10.506 1.00 23.37 81 ARG A CA 1
ATOM 615 C C . ARG A 1 81 ? -16.204 -30.504 10.620 1.00 22.24 81 ARG A C 1
ATOM 616 O O . ARG A 1 81 ? -15.526 -29.817 9.855 1.00 22.07 81 ARG A O 1
ATOM 624 N N . LEU A 1 82 ? -16.928 -29.983 11.598 1.00 20.75 82 LEU A N 1
ATOM 625 C CA . LEU A 1 82 ? -16.876 -28.574 11.884 1.00 19.21 82 LEU A CA 1
ATOM 626 C C . LEU A 1 82 ? -17.016 -28.395 13.381 1.00 18.73 82 LEU A C 1
ATOM 627 O O . LEU A 1 82 ? -17.503 -29.307 14.048 1.00 18.87 82 LEU A O 1
ATOM 632 N N . GLY A 1 83 ? -16.605 -27.233 13.911 1.00 15.81 83 GLY A N 1
ATOM 633 C CA . GLY A 1 83 ? -16.919 -26.901 15.321 1.00 14.73 83 GLY A CA 1
ATOM 634 C C . GLY A 1 83 ? -18.062 -25.890 15.317 1.00 13.85 83 GLY A C 1
ATOM 635 O O . GLY A 1 83 ? -18.220 -25.154 14.340 1.00 12.81 83 GLY A O 1
ATOM 636 N N . TYR A 1 84 ? -18.867 -25.835 16.383 1.00 12.48 84 TYR A N 1
ATOM 637 C CA . TYR A 1 84 ? -19.996 -24.861 16.433 1.00 12.23 84 TYR A CA 1
ATOM 638 C C . TYR A 1 84 ? -20.214 -24.391 17.868 1.00 12.02 84 TYR A C 1
ATOM 639 O O . TYR A 1 84 ? -20.539 -25.173 18.742 1.00 10.79 84 TYR A O 1
ATOM 648 N N . LEU A 1 85 ? -19.991 -23.106 18.082 1.00 11.56 85 LEU A N 1
ATOM 649 C CA . LEU A 1 85 ? -20.192 -22.464 19.366 1.00 10.34 85 LEU A CA 1
ATOM 650 C C . LEU A 1 85 ? -21.589 -21.892 19.319 1.00 10.15 85 LEU A C 1
ATOM 651 O O . LEU A 1 85 ? -21.843 -21.007 18.528 1.00 8.19 85 LEU A O 1
ATOM 656 N N . VAL A 1 86 ? -22.502 -22.426 20.136 1.00 9.17 86 VAL A N 1
ATOM 657 C CA A VAL A 1 86 ? -23.922 -22.068 20.136 0.50 9.94 86 VAL A CA 1
ATOM 658 C CA B VAL A 1 86 ? -23.887 -21.974 20.010 0.50 9.77 86 VAL A CA 1
ATOM 659 C C . VAL A 1 86 ? -24.092 -20.713 20.817 1.00 9.94 86 VAL A C 1
ATOM 660 O O . VAL A 1 86 ? -23.349 -20.402 21.738 1.00 9.42 86 VAL A O 1
ATOM 667 N N . GLN A 1 87 ? -25.083 -19.939 20.423 1.00 11.77 87 GLN A N 1
ATOM 668 C CA . GLN A 1 87 ? -25.256 -18.598 20.986 1.00 11.77 87 GLN A CA 1
ATOM 669 C C . GLN A 1 87 ? -25.452 -18.644 22.523 1.00 14.40 87 GLN A C 1
ATOM 670 O O . GLN A 1 87 ? -24.949 -17.796 23.237 1.00 14.35 87 GLN A O 1
ATOM 676 N N . GLU A 1 88 ? -26.139 -19.651 23.039 1.00 16.73 88 GLU A N 1
ATOM 677 C CA . GLU A 1 88 ? -26.132 -19.836 24.509 1.00 19.77 88 GLU A CA 1
ATOM 678 C C . GLU A 1 88 ? -24.782 -20.270 25.201 1.00 20.26 88 GLU A C 1
ATOM 679 O O . GLU A 1 88 ? -24.674 -20.301 26.450 1.00 21.63 88 GLU A O 1
ATOM 685 N N . GLY A 1 89 ? -23.777 -20.638 24.414 1.00 20.82 89 GLY A N 1
ATOM 686 C CA . GLY A 1 89 ? -22.522 -21.186 24.984 1.00 19.80 89 GLY A CA 1
ATOM 687 C C . GLY A 1 89 ? -22.709 -22.583 25.579 1.00 19.88 89 GLY A C 1
ATOM 688 O O . GLY A 1 89 ? -22.041 -23.527 25.165 1.00 20.50 89 GLY A O 1
ATOM 689 N N . VAL A 1 90 ? -23.674 -22.740 26.488 1.00 19.60 90 VAL A N 1
ATOM 690 C CA . VAL A 1 90 ? -23.891 -23.983 27.269 1.00 19.06 90 VAL A CA 1
ATOM 691 C C . VAL A 1 90 ? -22.671 -24.840 27.698 1.00 16.01 90 VAL A C 1
ATOM 692 O O . VAL A 1 90 ? -22.427 -25.840 27.070 1.00 18.30 90 VAL A O 1
ATOM 696 N N . LEU A 1 91 ? -21.962 -24.491 28.777 1.00 14.21 91 LEU A N 1
ATOM 697 C CA . LEU A 1 91 ? -20.864 -25.339 29.345 1.00 11.57 91 LEU A CA 1
ATOM 698 C C . LEU A 1 91 ? -21.450 -26.606 30.031 1.00 11.31 91 LEU A C 1
ATOM 699 O O . LEU A 1 91 ? -22.629 -26.613 30.354 1.00 11.28 91 LEU A O 1
ATOM 704 N N . PHE A 1 92 ? -20.655 -27.649 30.229 1.00 8.26 92 PHE A N 1
ATOM 705 C CA . PHE A 1 92 ? -21.129 -28.846 30.945 1.00 8.54 92 PHE A CA 1
ATOM 706 C C . PHE A 1 92 ? -21.097 -28.394 32.417 1.00 7.99 92 PHE A C 1
ATOM 707 O O . PHE A 1 92 ? -20.045 -28.038 32.930 1.00 6.84 92 PHE A O 1
ATOM 715 N N . PRO A 1 93 ? -22.252 -28.350 33.076 1.00 7.88 93 PRO A N 1
ATOM 716 C CA . PRO A 1 93 ? -22.259 -27.756 34.427 1.00 8.05 93 PRO A CA 1
ATOM 717 C C . PRO A 1 93 ? -21.560 -28.608 35.465 1.00 7.43 93 PRO A C 1
ATOM 718 O O . PRO A 1 93 ? -21.165 -28.074 36.515 1.00 8.08 93 PRO A O 1
ATOM 722 N N . HIS A 1 94 ? -21.355 -29.902 35.173 1.00 6.66 94 HIS A N 1
ATOM 723 C CA . HIS A 1 94 ? -20.761 -30.795 36.147 1.00 6.70 94 HIS A CA 1
ATOM 724 C C . HIS A 1 94 ? -19.282 -31.053 35.896 1.00 7.40 94 HIS A C 1
ATOM 725 O O . HIS A 1 94 ? -18.683 -31.912 36.536 1.00 7.30 94 HIS A O 1
ATOM 732 N N . LEU A 1 95 ? -18.672 -30.222 35.030 1.00 5.55 95 LEU A N 1
ATOM 733 C CA . LEU A 1 95 ? -17.226 -30.262 34.810 1.00 5.02 95 LEU A CA 1
ATOM 734 C C . LEU A 1 95 ? -16.611 -28.893 35.104 1.00 4.93 95 LEU A C 1
ATOM 735 O O . LEU A 1 95 ? -17.227 -27.831 34.822 1.00 6.28 95 LEU A O 1
ATOM 740 N N . THR A 1 96 ? -15.386 -28.892 35.603 1.00 5.95 96 THR A N 1
ATOM 741 C CA . THR A 1 96 ? -14.679 -27.581 35.753 1.00 6.67 96 THR A CA 1
ATOM 742 C C . THR A 1 96 ? -14.447 -26.929 34.380 1.00 6.48 96 THR A C 1
ATOM 743 O O . THR A 1 96 ? -14.611 -27.548 33.336 1.00 6.71 96 THR A O 1
ATOM 747 N N . VAL A 1 97 ? -14.053 -25.652 34.381 1.00 6.26 97 VAL A N 1
ATOM 748 C CA . VAL A 1 97 ? -13.658 -24.959 33.176 1.00 5.11 97 VAL A CA 1
ATOM 749 C C . VAL A 1 97 ? -12.496 -25.771 32.518 1.00 5.47 97 VAL A C 1
ATOM 750 O O . VAL A 1 97 ? -12.501 -26.007 31.309 1.00 5.13 97 VAL A O 1
ATOM 754 N N . TYR A 1 98 ? -11.531 -26.200 33.324 1.00 3.97 98 TYR A N 1
ATOM 755 C CA . TYR A 1 98 ? -10.416 -26.994 32.781 1.00 5.53 98 TYR A CA 1
ATOM 756 C C . TYR A 1 98 ? -10.906 -28.222 31.980 1.00 5.31 98 TYR A C 1
ATOM 757 O O . TYR A 1 98 ? -10.515 -28.451 30.833 1.00 5.07 98 TYR A O 1
ATOM 766 N N . ARG A 1 99 ? -11.772 -28.998 32.589 1.00 6.64 99 ARG A N 1
ATOM 767 C CA . ARG A 1 99 ? -12.314 -30.196 31.919 1.00 7.42 99 ARG A CA 1
ATOM 768 C C . ARG A 1 99 ? -13.270 -29.902 30.802 1.00 7.12 99 ARG A C 1
ATOM 769 O O . ARG A 1 99 ? -13.386 -30.687 29.883 1.00 7.73 99 ARG A O 1
ATOM 777 N N . ASN A 1 100 ? -14.029 -28.799 30.897 1.00 8.59 100 ASN A N 1
ATOM 778 C CA . ASN A 1 100 ? -14.798 -28.343 29.744 1.00 7.70 100 ASN A CA 1
ATOM 779 C C . ASN A 1 100 ? -13.899 -28.094 28.512 1.00 8.33 100 ASN A C 1
ATOM 780 O O . ASN A 1 100 ? -14.195 -28.558 27.383 1.00 8.27 100 ASN A O 1
ATOM 785 N N . ILE A 1 101 ? -12.787 -27.378 28.710 1.00 7.11 101 ILE A N 1
ATOM 786 C CA . ILE A 1 101 ? -11.934 -27.058 27.569 1.00 7.12 101 ILE A CA 1
ATOM 787 C C . ILE A 1 101 ? -11.194 -28.348 27.134 1.00 7.98 101 ILE A C 1
ATOM 788 O O . ILE A 1 101 ? -10.934 -28.553 25.952 1.00 8.64 101 ILE A O 1
ATOM 793 N N . ALA A 1 102 ? -10.873 -29.220 28.086 1.00 7.15 102 ALA A N 1
ATOM 794 C CA . ALA A 1 102 ? -10.200 -30.487 27.739 1.00 8.65 102 ALA A CA 1
ATOM 795 C C . ALA A 1 102 ? -11.089 -31.422 26.881 1.00 9.90 102 ALA A C 1
ATOM 796 O O . ALA A 1 102 ? -10.600 -32.305 26.180 1.00 11.00 102 ALA A O 1
ATOM 798 N N . TYR A 1 103 ? -12.398 -31.194 26.923 1.00 10.94 103 TYR A N 1
ATOM 799 C CA . TYR A 1 103 ? -13.386 -32.203 26.528 1.00 10.48 103 TYR A CA 1
ATOM 800 C C . TYR A 1 103 ? -13.236 -32.581 25.076 1.00 11.31 103 TYR A C 1
ATOM 801 O O . TYR A 1 103 ? -13.353 -33.744 24.722 1.00 10.18 103 TYR A O 1
ATOM 810 N N . GLY A 1 104 ? -12.992 -31.589 24.220 1.00 10.73 104 GLY A N 1
ATOM 811 C CA . GLY A 1 104 ? -12.837 -31.891 22.792 1.00 11.72 104 GLY A CA 1
ATOM 812 C C . GLY A 1 104 ? -11.438 -32.313 22.348 1.00 12.87 104 GLY A C 1
ATOM 813 O O . GLY A 1 104 ? -11.200 -32.470 21.146 1.00 12.97 104 GLY A O 1
ATOM 814 N N . LEU A 1 105 ? -10.498 -32.479 23.277 1.00 13.81 105 LEU A N 1
ATOM 815 C CA . LEU A 1 105 ? -9.182 -32.993 22.899 1.00 14.73 105 LEU A CA 1
ATOM 816 C C . LEU A 1 105 ? -8.966 -34.468 23.306 1.00 15.47 105 LEU A C 1
ATOM 817 O O . LEU A 1 105 ? -9.161 -34.822 24.452 1.00 15.98 105 LEU A O 1
ATOM 822 N N . GLY A 1 106 ? -8.493 -35.305 22.384 1.00 15.60 106 GLY A N 1
ATOM 823 C CA . GLY A 1 106 ? -8.285 -36.720 22.704 1.00 16.13 106 GLY A CA 1
ATOM 824 C C . GLY A 1 106 ? -9.418 -37.385 23.473 1.00 15.42 106 GLY A C 1
ATOM 825 O O . GLY A 1 106 ? -10.580 -37.341 23.080 1.00 15.39 106 GLY A O 1
ATOM 826 N N . ASN A 1 107 ? -9.055 -38.017 24.582 1.00 16.78 107 ASN A N 1
ATOM 827 C CA . ASN A 1 107 ? -9.999 -38.732 25.387 1.00 17.64 107 ASN A CA 1
ATOM 828 C C . ASN A 1 107 ? -10.662 -37.812 26.413 1.00 17.70 107 ASN A C 1
ATOM 829 O O . ASN A 1 107 ? -11.355 -38.304 27.301 1.00 16.93 107 ASN A O 1
ATOM 834 N N . GLY A 1 108 ? -10.436 -36.496 26.283 1.00 16.68 108 GLY A N 1
ATOM 835 C CA . GLY A 1 108 ? -11.152 -35.471 27.135 1.00 15.51 108 GLY A CA 1
ATOM 836 C C . GLY A 1 108 ? -10.598 -35.320 28.549 1.00 15.06 108 GLY A C 1
ATOM 837 O O . GLY A 1 108 ? -11.037 -34.456 29.309 1.00 13.49 108 GLY A O 1
ATOM 838 N N . LYS A 1 109 ? -9.592 -36.115 28.910 1.00 14.59 109 LYS A N 1
ATOM 839 C CA . LYS A 1 109 ? -9.106 -36.092 30.296 1.00 15.19 109 LYS A CA 1
ATOM 840 C C . LYS A 1 109 ? -8.133 -34.953 30.593 1.00 15.39 109 LYS A C 1
ATOM 841 O O . LYS A 1 109 ? -7.902 -34.578 31.759 1.00 16.07 109 LYS A O 1
ATOM 847 N N . GLY A 1 110 ? -7.559 -34.398 29.539 1.00 15.70 110 GLY A N 1
ATOM 848 C CA . GLY A 1 110 ? -6.592 -33.328 29.697 1.00 16.73 110 GLY A CA 1
ATOM 849 C C . GLY A 1 110 ? -5.387 -33.753 30.485 1.00 18.91 110 GLY A C 1
ATOM 850 O O . GLY A 1 110 ? -4.867 -32.979 31.278 1.00 19.15 110 GLY A O 1
ATOM 851 N N . ARG A 1 111 ? -4.922 -34.982 30.248 1.00 19.19 111 ARG A N 1
ATOM 852 C CA . ARG A 1 111 ? -3.741 -35.492 30.933 1.00 21.14 111 ARG A CA 1
ATOM 853 C C . ARG A 1 111 ? -2.412 -35.466 30.149 1.00 20.30 111 ARG A C 1
ATOM 854 O O . ARG A 1 111 ? -1.346 -35.632 30.740 1.00 22.66 111 ARG A O 1
ATOM 862 N N . THR A 1 112 ? -2.435 -35.277 28.839 1.00 19.81 112 THR A N 1
ATOM 863 C CA . THR A 1 112 ? -1.181 -35.271 28.115 1.00 19.03 112 THR A CA 1
ATOM 864 C C . THR A 1 112 ? -0.573 -33.880 28.165 1.00 19.03 112 THR A C 1
ATOM 865 O O . THR A 1 112 ? -1.293 -32.893 28.328 1.00 16.78 112 THR A O 1
ATOM 869 N N . ALA A 1 113 ? 0.751 -33.789 28.009 1.00 18.41 113 ALA A N 1
ATOM 870 C CA . ALA A 1 113 ? 1.414 -32.487 28.095 1.00 18.31 113 ALA A CA 1
ATOM 871 C C . ALA A 1 113 ? 0.946 -31.589 26.949 1.00 17.86 113 ALA A C 1
ATOM 872 O O . ALA A 1 113 ? 0.806 -30.376 27.103 1.00 17.39 113 ALA A O 1
ATOM 874 N N . GLN A 1 114 ? 0.732 -32.198 25.790 1.00 18.02 114 GLN A N 1
ATOM 875 C CA . GLN A 1 114 ? 0.202 -31.508 24.641 1.00 18.22 114 GLN A CA 1
ATOM 876 C C . GLN A 1 114 ? -1.203 -30.925 24.890 1.00 16.93 114 GLN A C 1
ATOM 877 O O . GLN A 1 114 ? -1.518 -29.841 24.422 1.00 15.95 114 GLN A O 1
ATOM 883 N N . GLU A 1 115 ? -2.052 -31.679 25.589 1.00 16.65 115 GLU A N 1
ATOM 884 C CA . GLU A 1 115 ? -3.395 -31.193 25.930 1.00 15.81 115 GLU A CA 1
ATOM 885 C C . GLU A 1 115 ? -3.289 -30.067 26.931 1.00 15.11 115 GLU A C 1
ATOM 886 O O . GLU A 1 115 ? -3.962 -29.041 26.807 1.00 13.66 115 GLU A O 1
ATOM 892 N N . ARG A 1 116 ? -2.488 -30.271 27.968 1.00 14.94 116 ARG A N 1
ATOM 893 C CA . ARG A 1 116 ? -2.281 -29.219 28.947 1.00 16.31 116 ARG A CA 1
ATOM 894 C C . ARG A 1 116 ? -1.783 -27.939 28.282 1.00 16.07 116 ARG A C 1
ATOM 895 O O . ARG A 1 116 ? -2.233 -26.825 28.604 1.00 13.75 116 ARG A O 1
ATOM 903 N N . GLN A 1 117 ? -0.848 -28.084 27.354 1.00 16.30 117 GLN A N 1
ATOM 904 C CA . GLN A 1 117 ? -0.348 -26.889 26.617 1.00 16.77 117 GLN A CA 1
ATOM 905 C C . GLN A 1 117 ? -1.497 -26.209 25.852 1.00 15.31 117 GLN A C 1
ATOM 906 O O . GLN A 1 117 ? -1.625 -24.965 25.849 1.00 15.13 117 GLN A O 1
ATOM 912 N N . ARG A 1 118 ? -2.314 -27.004 25.168 1.00 13.40 118 ARG A N 1
ATOM 913 C CA . ARG A 1 118 ? -3.355 -26.403 24.316 1.00 12.71 118 ARG A CA 1
ATOM 914 C C . ARG A 1 118 ? -4.416 -25.713 25.197 1.00 11.79 118 ARG A C 1
ATOM 915 O O . ARG A 1 118 ? -4.903 -24.652 24.848 1.00 11.15 118 ARG A O 1
ATOM 923 N N . ILE A 1 119 ? -4.754 -26.324 26.335 1.00 11.72 119 ILE A N 1
ATOM 924 C CA . ILE A 1 119 ? -5.716 -25.708 27.268 1.00 10.11 119 ILE A CA 1
ATOM 925 C C . ILE A 1 119 ? -5.133 -24.389 27.827 1.00 10.63 119 ILE A C 1
ATOM 926 O O . ILE A 1 119 ? -5.818 -23.358 27.869 1.00 7.77 119 ILE A O 1
ATOM 931 N N . GLU A 1 120 ? -3.862 -24.405 28.245 1.00 10.41 120 GLU A N 1
ATOM 932 C CA A GLU A 1 120 ? -3.196 -23.156 28.656 0.50 10.41 120 GLU A CA 1
ATOM 933 C CA B GLU A 1 120 ? -3.197 -23.174 28.671 0.50 10.51 120 GLU A CA 1
ATOM 934 C C . GLU A 1 120 ? -3.263 -22.129 27.540 1.00 10.23 120 GLU A C 1
ATOM 935 O O . GLU A 1 120 ? -3.486 -20.947 27.778 1.00 11.06 120 GLU A O 1
ATOM 946 N N . ALA A 1 121 ? -3.070 -22.545 26.290 1.00 10.06 121 ALA A N 1
ATOM 947 C CA . ALA A 1 121 ? -3.158 -21.523 25.215 1.00 9.81 121 ALA A CA 1
ATOM 948 C C . ALA A 1 121 ? -4.531 -20.901 25.149 1.00 9.00 121 ALA A C 1
ATOM 949 O O . ALA A 1 121 ? -4.675 -19.700 24.905 1.00 7.20 121 ALA A O 1
ATOM 951 N N . MET A 1 122 ? -5.550 -21.734 25.308 1.00 7.25 122 MET A N 1
ATOM 952 C CA . MET A 1 122 ? -6.917 -21.181 25.236 1.00 6.45 122 MET A CA 1
ATOM 953 C C . MET A 1 122 ? -7.267 -20.357 26.446 1.00 5.29 122 MET A C 1
ATOM 954 O O . MET A 1 122 ? -7.953 -19.352 26.294 1.00 5.07 122 MET A O 1
ATOM 959 N N . LEU A 1 123 ? -6.826 -20.776 27.632 1.00 5.30 123 LEU A N 1
ATOM 960 C CA . LEU A 1 123 ? -7.076 -20.000 28.854 1.00 5.93 123 LEU A CA 1
ATOM 961 C C . LEU A 1 123 ? -6.406 -18.642 28.760 1.00 7.39 123 LEU A C 1
ATOM 962 O O . LEU A 1 123 ? -6.983 -17.634 29.158 1.00 4.92 123 LEU A O 1
ATOM 967 N N . GLU A 1 124 ? -5.190 -18.610 28.197 1.00 7.21 124 GLU A N 1
ATOM 968 C CA . GLU A 1 124 ? -4.479 -17.312 28.048 1.00 9.20 124 GLU A CA 1
ATOM 969 C C . GLU A 1 124 ? -5.092 -16.419 26.969 1.00 8.01 124 GLU A C 1
ATOM 970 O O . GLU A 1 124 ? -5.227 -15.220 27.156 1.00 8.05 124 GLU A O 1
ATOM 976 N N . LEU A 1 125 ? -5.494 -16.989 25.841 1.00 8.66 125 LEU A N 1
ATOM 977 C CA . LEU A 1 125 ? -6.103 -16.190 24.775 1.00 8.64 125 LEU A CA 1
ATOM 978 C C . LEU A 1 125 ? -7.322 -15.479 25.346 1.00 8.12 125 LEU A C 1
ATOM 979 O O . LEU A 1 125 ? -7.534 -14.283 25.119 1.00 7.10 125 LEU A O 1
ATOM 984 N N . THR A 1 126 ? -8.115 -16.208 26.122 1.00 8.42 126 THR A N 1
ATOM 985 C CA . THR A 1 126 ? -9.404 -15.634 26.581 1.00 8.41 126 THR A CA 1
ATOM 986 C C . THR A 1 126 ? -9.323 -14.961 27.943 1.00 9.48 126 THR A C 1
ATOM 987 O O . THR A 1 126 ? -10.341 -14.438 28.474 1.00 9.21 126 THR A O 1
ATOM 991 N N . GLY A 1 127 ? -8.129 -14.965 28.539 1.00 7.33 127 GLY A N 1
ATOM 992 C CA . GLY A 1 127 ? -7.961 -14.263 29.793 1.00 6.68 127 GLY A CA 1
ATOM 993 C C . GLY A 1 127 ? -8.656 -14.892 30.999 1.00 6.96 127 GLY A C 1
ATOM 994 O O . GLY A 1 127 ? -8.997 -14.183 31.938 1.00 6.38 127 GLY A O 1
ATOM 995 N N . ILE A 1 128 ? -8.822 -16.223 31.026 1.00 5.69 128 ILE A N 1
ATOM 996 C CA . ILE A 1 128 ? -9.510 -16.845 32.154 1.00 5.94 128 ILE A CA 1
ATOM 997 C C . ILE A 1 128 ? -8.666 -17.895 32.861 1.00 5.96 128 ILE A C 1
ATOM 998 O O . ILE A 1 128 ? -9.183 -18.787 33.500 1.00 6.56 128 ILE A O 1
ATOM 1003 N N . SER A 1 129 ? -7.345 -17.788 32.765 1.00 6.56 129 SER A N 1
ATOM 1004 C CA . SER A 1 129 ? -6.445 -18.735 33.456 1.00 5.69 129 SER A CA 1
ATOM 1005 C C . SER A 1 129 ? -6.754 -18.992 34.933 1.00 7.03 129 SER A C 1
ATOM 1006 O O . SER A 1 129 ? -6.759 -20.159 35.356 1.00 7.27 129 SER A O 1
ATOM 1009 N N . GLU A 1 130 ? -7.075 -17.939 35.707 1.00 5.63 130 GLU A N 1
ATOM 1010 C CA . GLU A 1 130 ? -7.295 -18.069 37.143 1.00 6.66 130 GLU A CA 1
ATOM 1011 C C . GLU A 1 130 ? -8.661 -18.693 37.484 1.00 6.34 130 GLU A C 1
ATOM 1012 O O . GLU A 1 130 ? -8.974 -18.942 38.669 1.00 5.97 130 GLU A O 1
ATOM 1018 N N . LEU A 1 131 ? -9.444 -18.986 36.438 1.00 6.01 131 LEU A N 1
ATOM 1019 C CA . LEU A 1 131 ? -10.770 -19.538 36.653 1.00 7.01 131 LEU A CA 1
ATOM 1020 C C . LEU A 1 131 ? -10.858 -20.992 36.270 1.00 5.50 131 LEU A C 1
ATOM 1021 O O . LEU A 1 131 ? -11.926 -21.592 36.296 1.00 5.04 131 LEU A O 1
ATOM 1026 N N . ALA A 1 132 ? -9.729 -21.607 35.949 1.00 5.55 132 ALA A N 1
ATOM 1027 C CA . ALA A 1 132 ? -9.830 -22.903 35.314 1.00 5.46 132 ALA A CA 1
ATOM 1028 C C . ALA A 1 132 ? -10.304 -24.007 36.269 1.00 5.66 132 ALA A C 1
ATOM 1029 O O . ALA A 1 132 ? -10.781 -25.054 35.818 1.00 6.31 132 ALA A O 1
ATOM 1031 N N . GLY A 1 133 ? -10.200 -23.757 37.567 1.00 5.76 133 GLY A N 1
ATOM 1032 C CA . GLY A 1 133 ? -10.687 -24.672 38.583 1.00 6.04 133 GLY A CA 1
ATOM 1033 C C . GLY A 1 133 ? -12.158 -24.482 38.976 1.00 6.72 133 GLY A C 1
ATOM 1034 O O . GLY A 1 133 ? -12.686 -25.267 39.758 1.00 6.64 133 GLY A O 1
ATOM 1035 N N . ARG A 1 134 ? -12.799 -23.448 38.426 1.00 6.59 134 ARG A N 1
ATOM 1036 C CA . ARG A 1 134 ? -14.199 -23.151 38.738 1.00 7.21 134 ARG A CA 1
ATOM 1037 C C . ARG A 1 134 ? -15.139 -24.074 37.980 1.00 6.00 134 ARG A C 1
ATOM 1038 O O . ARG A 1 134 ? -14.809 -24.539 36.891 1.00 6.52 134 ARG A O 1
ATOM 1046 N N . TYR A 1 135 ? -16.341 -24.256 38.506 1.00 6.86 135 TYR A N 1
ATOM 1047 C CA . TYR A 1 135 ? -17.439 -24.795 37.697 1.00 7.24 135 TYR A CA 1
ATOM 1048 C C . TYR A 1 135 ? -18.225 -23.631 37.063 1.00 7.57 135 TYR A C 1
ATOM 1049 O O . TYR A 1 135 ? -18.192 -22.520 37.577 1.00 6.23 135 TYR A O 1
ATOM 1058 N N . PRO A 1 136 ? -18.974 -23.910 35.988 1.00 7.01 136 PRO A N 1
ATOM 1059 C CA . PRO A 1 136 ? -19.676 -22.857 35.265 1.00 7.47 136 PRO A CA 1
ATOM 1060 C C . PRO A 1 136 ? -20.589 -21.982 36.142 1.00 7.39 136 PRO A C 1
ATOM 1061 O O . PRO A 1 136 ? -20.661 -20.780 35.886 1.00 7.10 136 PRO A O 1
ATOM 1065 N N . HIS A 1 137 ? -21.182 -22.550 37.198 1.00 7.74 137 HIS A N 1
ATOM 1066 C CA . HIS A 1 137 ? -22.096 -21.752 38.056 1.00 9.64 137 HIS A CA 1
ATOM 1067 C C . HIS A 1 137 ? -21.332 -20.810 38.955 1.00 9.73 137 HIS A C 1
ATOM 1068 O O . HIS A 1 137 ? -21.932 -19.902 39.524 1.00 8.23 137 HIS A O 1
ATOM 1075 N N . GLU A 1 138 ? -20.002 -20.977 39.019 1.00 7.95 138 GLU A N 1
ATOM 1076 C CA . GLU A 1 138 ? -19.082 -20.064 39.719 1.00 7.53 138 GLU A CA 1
ATOM 1077 C C . GLU A 1 138 ? -18.434 -18.956 38.856 1.00 7.45 138 GLU A C 1
ATOM 1078 O O . GLU A 1 138 ? -17.416 -18.353 39.229 1.00 7.94 138 GLU A O 1
ATOM 1084 N N . LEU A 1 139 ? -19.067 -18.623 37.748 1.00 6.42 139 LEU A N 1
ATOM 1085 C CA . LEU A 1 139 ? -18.455 -17.719 36.802 1.00 5.43 139 LEU A CA 1
ATOM 1086 C C . LEU A 1 139 ? -19.424 -16.585 36.471 1.00 5.04 139 LEU A C 1
ATOM 1087 O O . LEU A 1 139 ? -20.651 -16.771 36.477 1.00 3.63 139 LEU A O 1
ATOM 1092 N N . SER A 1 140 ? -18.885 -15.443 36.155 1.00 4.04 140 SER A N 1
ATOM 1093 C CA . SER A 1 140 ? -19.709 -14.358 35.561 1.00 5.04 140 SER A CA 1
ATOM 1094 C C . SER A 1 140 ? -20.174 -14.675 34.136 1.00 6.47 140 SER A C 1
ATOM 1095 O O . SER A 1 140 ? -19.670 -15.614 33.483 1.00 5.49 140 SER A O 1
ATOM 1098 N N . GLY A 1 141 ? -21.144 -13.905 33.636 1.00 4.56 141 GLY A N 1
ATOM 1099 C CA . GLY A 1 141 ? -21.647 -14.194 32.300 1.00 4.80 141 GLY A CA 1
ATOM 1100 C C . GLY A 1 141 ? -20.542 -14.103 31.251 1.00 3.58 141 GLY A C 1
ATOM 1101 O O . GLY A 1 141 ? -20.492 -14.918 30.336 1.00 2.63 141 GLY A O 1
ATOM 1102 N N . GLY A 1 142 ? -19.728 -13.048 31.306 1.00 2.00 142 GLY A N 1
ATOM 1103 C CA . GLY A 1 142 ? -18.656 -12.927 30.328 1.00 2.53 142 GLY A CA 1
ATOM 1104 C C . GLY A 1 142 ? -17.552 -13.984 30.485 1.00 3.56 142 GLY A C 1
ATOM 1105 O O . GLY A 1 142 ? -16.865 -14.332 29.501 1.00 3.04 142 GLY A O 1
ATOM 1106 N N . GLN A 1 143 ? -17.346 -14.452 31.713 1.00 2.81 143 GLN A N 1
ATOM 1107 C CA . GLN A 1 143 ? -16.354 -15.557 31.954 1.00 3.16 143 GLN A CA 1
ATOM 1108 C C . GLN A 1 143 ? -16.905 -16.862 31.387 1.00 2.95 143 GLN A C 1
ATOM 1109 O O . GLN A 1 143 ? -16.166 -17.619 30.748 1.00 3.41 143 GLN A O 1
ATOM 1115 N N . GLN A 1 144 ? -18.213 -17.115 31.598 1.00 3.72 144 GLN A N 1
ATOM 1116 C CA . GLN A 1 144 ? -18.824 -18.344 31.061 1.00 3.77 144 GLN A CA 1
ATOM 1117 C C . GLN A 1 144 ? -18.718 -18.330 29.540 1.00 3.82 144 GLN A C 1
ATOM 1118 O O . GLN A 1 144 ? -18.411 -19.360 28.923 1.00 4.20 144 GLN A O 1
ATOM 1124 N N . GLN A 1 145 ? -19.013 -17.173 28.940 1.00 5.35 145 GLN A N 1
ATOM 1125 C CA . GLN A 1 145 ? -18.916 -17.008 27.484 1.00 5.91 145 GLN A CA 1
ATOM 1126 C C . GLN A 1 145 ? -17.505 -17.324 26.936 1.00 5.43 145 GLN A C 1
ATOM 1127 O O . GLN A 1 145 ? -17.344 -17.984 25.878 1.00 4.75 145 GLN A O 1
ATOM 1133 N N . ARG A 1 146 ? -16.489 -16.835 27.644 1.00 5.75 146 ARG A N 1
ATOM 1134 C CA . ARG A 1 146 ? -15.097 -17.060 27.229 1.00 5.87 146 ARG A CA 1
ATOM 1135 C C . ARG A 1 146 ? -14.677 -18.496 27.429 1.00 5.81 146 ARG A C 1
ATOM 1136 O O . ARG A 1 146 ? -13.915 -19.030 26.651 1.00 5.98 146 ARG A O 1
ATOM 1144 N N . ALA A 1 147 ? -15.185 -19.150 28.464 1.00 6.10 147 ALA A N 1
ATOM 1145 C CA . ALA A 1 147 ? -14.836 -20.544 28.669 1.00 6.21 147 ALA A CA 1
ATOM 1146 C C . ALA A 1 147 ? -15.470 -21.347 27.545 1.00 6.12 147 ALA A C 1
ATOM 1147 O O . ALA A 1 147 ? -14.903 -22.344 27.076 1.00 5.68 147 ALA A O 1
ATOM 1149 N N . ALA A 1 148 ? -16.664 -20.951 27.120 1.00 5.81 148 ALA A N 1
ATOM 1150 C CA . ALA A 1 148 ? -17.340 -21.733 26.060 1.00 6.14 148 ALA A CA 1
ATOM 1151 C C . ALA A 1 148 ? -16.590 -21.543 24.724 1.00 6.39 148 ALA A C 1
ATOM 1152 O O . ALA A 1 148 ? -16.397 -22.490 23.923 1.00 5.80 148 ALA A O 1
ATOM 1154 N N . LEU A 1 149 ? -16.106 -20.327 24.508 1.00 6.29 149 LEU A N 1
ATOM 1155 C CA . LEU A 1 149 ? -15.333 -20.044 23.332 1.00 5.99 149 LEU A CA 1
ATOM 1156 C C . LEU A 1 149 ? -14.026 -20.900 23.376 1.00 8.13 149 LEU A C 1
ATOM 1157 O O . LEU A 1 149 ? -13.612 -21.500 22.355 1.00 8.42 149 LEU A O 1
ATOM 1162 N N . ALA A 1 150 ? -13.398 -20.967 24.550 1.00 6.86 150 ALA A N 1
ATOM 1163 C CA . ALA A 1 150 ? -12.127 -21.727 24.694 1.00 8.34 150 ALA A CA 1
ATOM 1164 C C . ALA A 1 150 ? -12.368 -23.215 24.376 1.00 9.46 150 ALA A C 1
ATOM 1165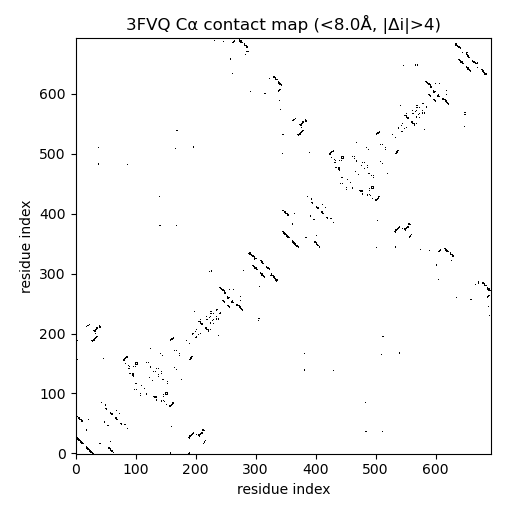 O O . ALA A 1 150 ? -11.582 -23.880 23.673 1.00 8.67 150 ALA A O 1
ATOM 1167 N N . ARG A 1 151 ? -13.483 -23.732 24.881 1.00 7.94 151 ARG A N 1
ATOM 1168 C CA . ARG A 1 151 ? -13.859 -25.121 24.645 1.00 9.85 151 ARG A CA 1
ATOM 1169 C C . ARG A 1 151 ? -14.040 -25.415 23.157 1.00 9.20 151 ARG A C 1
ATOM 1170 O O . ARG A 1 151 ? -13.578 -26.442 22.659 1.00 9.38 151 ARG A O 1
ATOM 1178 N N . ALA A 1 152 ? -14.716 -24.512 22.452 1.00 9.17 152 ALA A N 1
ATOM 1179 C CA . ALA A 1 152 ? -14.981 -24.695 21.010 1.00 8.27 152 ALA A CA 1
ATOM 1180 C C . ALA A 1 152 ? -13.726 -24.523 20.145 1.00 7.86 152 ALA A C 1
ATOM 1181 O O . ALA A 1 152 ? -13.547 -25.217 19.146 1.00 8.16 152 ALA A O 1
ATOM 1183 N N . LEU A 1 153 ? -12.839 -23.632 20.549 1.00 8.00 153 LEU A N 1
ATOM 1184 C CA A LEU A 1 153 ? -11.612 -23.361 19.779 0.50 8.24 153 LEU A CA 1
ATOM 1185 C CA B LEU A 1 153 ? -11.586 -23.338 19.821 0.50 8.60 153 LEU A CA 1
ATOM 1186 C C . LEU A 1 153 ? -10.477 -24.350 20.068 1.00 8.65 153 LEU A C 1
ATOM 1187 O O . LEU A 1 153 ? -9.565 -24.514 19.251 1.00 9.42 153 LEU A O 1
ATOM 1196 N N . ALA A 1 154 ? -10.527 -25.040 21.200 1.00 9.95 154 ALA A N 1
ATOM 1197 C CA . ALA A 1 154 ? -9.412 -25.933 21.550 1.00 11.24 154 ALA A CA 1
ATOM 1198 C C . ALA A 1 154 ? -9.058 -27.012 20.507 1.00 11.66 154 ALA A C 1
ATOM 1199 O O . ALA A 1 154 ? -7.878 -27.242 20.289 1.00 13.06 154 ALA A O 1
ATOM 1201 N N . PRO A 1 155 ? -10.045 -27.705 19.913 1.00 12.48 155 PRO A N 1
ATOM 1202 C CA . PRO A 1 155 ? -9.736 -28.748 18.901 1.00 13.83 155 PRO A CA 1
ATOM 1203 C C . PRO A 1 155 ? -9.251 -28.146 17.559 1.00 14.39 155 PRO A C 1
ATOM 1204 O O . PRO A 1 155 ? -8.803 -28.870 16.653 1.00 13.93 155 PRO A O 1
ATOM 1208 N N . ASP A 1 156 ? -9.347 -26.836 17.440 1.00 14.78 156 ASP A N 1
ATOM 1209 C CA . ASP A 1 156 ? -8.935 -26.124 16.227 1.00 15.60 156 ASP A CA 1
ATOM 1210 C C . ASP A 1 156 ? -9.524 -26.700 14.936 1.00 15.26 156 ASP A C 1
ATOM 1211 O O . ASP A 1 156 ? -8.769 -27.046 14.012 1.00 16.53 156 ASP A O 1
ATOM 1216 N N . PRO A 1 157 ? -10.865 -26.781 14.836 1.00 15.73 157 PRO A N 1
ATOM 1217 C CA . PRO A 1 157 ? -11.503 -27.398 13.673 1.00 14.96 157 PRO A CA 1
ATOM 1218 C C . PRO A 1 157 ? -11.217 -26.603 12.378 1.00 14.63 157 PRO A C 1
ATOM 1219 O O . PRO A 1 157 ? -11.011 -25.399 12.433 1.00 13.29 157 PRO A O 1
ATOM 1223 N N . GLU A 1 158 ? -11.224 -27.292 11.229 1.00 13.79 158 GLU A N 1
ATOM 1224 C CA . GLU A 1 158 ? -10.954 -26.675 9.943 1.00 13.71 158 GLU A CA 1
ATOM 1225 C C . GLU A 1 158 ? -12.014 -25.641 9.522 1.00 12.90 158 GLU A C 1
ATOM 1226 O O . GLU A 1 158 ? -11.744 -24.753 8.690 1.00 12.45 158 GLU A O 1
ATOM 1232 N N . LEU A 1 159 ? -13.221 -25.834 10.040 1.00 12.69 159 LEU A N 1
ATOM 1233 C CA . LEU A 1 159 ? -14.320 -24.873 9.961 1.00 12.29 159 LEU A CA 1
ATOM 1234 C C . LEU A 1 159 ? -14.951 -24.704 11.352 1.00 12.13 159 LEU A C 1
ATOM 1235 O O . LEU A 1 159 ? -15.341 -25.687 12.001 1.00 10.62 159 LEU A O 1
ATOM 1240 N N . ILE A 1 160 ? -15.090 -23.437 11.786 1.00 11.39 160 ILE A N 1
ATOM 1241 C CA . ILE A 1 160 ? -15.683 -23.165 13.067 1.00 10.62 160 ILE A CA 1
ATOM 1242 C C . ILE A 1 160 ? -16.817 -22.165 12.871 1.00 9.58 160 ILE A C 1
ATOM 1243 O O . ILE A 1 160 ? -16.660 -21.161 12.163 1.00 9.52 160 ILE A O 1
ATOM 1248 N N . LEU A 1 161 ? -17.965 -22.485 13.461 1.00 8.75 161 LEU A N 1
ATOM 1249 C CA . LEU A 1 161 ? -19.140 -21.632 13.441 1.00 8.68 161 LEU A CA 1
ATOM 1250 C C . LEU A 1 161 ? -19.277 -20.988 14.808 1.00 7.98 161 LEU A C 1
ATOM 1251 O O . LEU A 1 161 ? -19.368 -21.686 15.799 1.00 7.70 161 LEU A O 1
ATOM 1256 N N . LEU A 1 162 ? -19.301 -19.662 14.863 1.00 8.18 162 LEU A N 1
ATOM 1257 C CA . LEU A 1 162 ? -19.254 -18.953 16.130 1.00 6.79 162 LEU A CA 1
ATOM 1258 C C . LEU A 1 162 ? -20.468 -18.017 16.241 1.00 7.29 162 LEU A C 1
ATOM 1259 O O . LEU A 1 162 ? -20.506 -16.947 15.601 1.00 5.68 162 LEU A O 1
ATOM 1264 N N . ASP A 1 163 ? -21.486 -18.436 17.011 1.00 6.04 163 ASP A N 1
ATOM 1265 C CA . ASP A 1 163 ? -22.710 -17.638 17.080 1.00 6.98 163 ASP A CA 1
ATOM 1266 C C . ASP A 1 163 ? -22.594 -16.673 18.219 1.00 6.98 163 ASP A C 1
ATOM 1267 O O . ASP A 1 163 ? -22.885 -17.044 19.354 1.00 7.93 163 ASP A O 1
ATOM 1272 N N . GLU A 1 164 ? -22.218 -15.443 17.931 1.00 5.14 164 GLU A N 1
ATOM 1273 C CA . GLU A 1 164 ? -22.105 -14.403 18.982 1.00 6.64 164 GLU A CA 1
ATOM 1274 C C . GLU A 1 164 ? -21.151 -14.744 20.120 1.00 5.80 164 GLU A C 1
ATOM 1275 O O . GLU A 1 164 ? -21.540 -14.697 21.283 1.00 6.22 164 GLU A O 1
ATOM 1281 N N . PRO A 1 165 ? -19.878 -14.996 19.792 1.00 5.97 165 PRO A N 1
ATOM 1282 C CA . PRO A 1 165 ? -18.960 -15.495 20.781 1.00 5.80 165 PRO A CA 1
ATOM 1283 C C . PRO A 1 165 ? -18.499 -14.436 21.776 1.00 5.55 165 PRO A C 1
ATOM 1284 O O . PRO A 1 165 ? -17.865 -14.808 22.739 1.00 4.18 165 PRO A O 1
ATOM 1288 N N . PHE A 1 166 ? -18.823 -13.162 21.551 1.00 5.31 166 PHE A N 1
ATOM 1289 C CA . PHE A 1 166 ? -18.181 -12.033 22.304 1.00 6.19 166 PHE A CA 1
ATOM 1290 C C . PHE A 1 166 ? -19.202 -11.073 22.920 1.00 7.08 166 PHE A C 1
ATOM 1291 O O . PHE A 1 166 ? -18.823 -10.071 23.528 1.00 6.16 166 PHE A O 1
ATOM 1299 N N . SER A 1 167 ? -20.493 -11.398 22.781 1.00 6.11 167 SER A N 1
ATOM 1300 C CA . SER A 1 167 ? -21.571 -10.456 23.022 1.00 6.85 167 SER A CA 1
ATOM 1301 C C . SER A 1 167 ? -21.672 -9.986 24.480 1.00 5.86 167 SER A C 1
ATOM 1302 O O . SER A 1 167 ? -22.231 -8.921 24.739 1.00 6.95 167 SER A O 1
ATOM 1305 N N . ALA A 1 168 ? -21.117 -10.741 25.421 1.00 5.61 168 ALA A N 1
ATOM 1306 C CA . ALA A 1 168 ? -21.171 -10.384 26.841 1.00 6.29 168 ALA A CA 1
ATOM 1307 C C . ALA A 1 168 ? -19.884 -9.682 27.336 1.00 6.70 168 ALA A C 1
ATOM 1308 O O . ALA A 1 168 ? -19.751 -9.431 28.546 1.00 7.46 168 ALA A O 1
ATOM 1310 N N . LEU A 1 169 ? -18.982 -9.349 26.414 1.00 5.93 169 LEU A N 1
ATOM 1311 C CA . LEU A 1 169 ? -17.654 -8.861 26.826 1.00 6.09 169 LEU A CA 1
ATOM 1312 C C . LEU A 1 169 ? -17.519 -7.371 26.625 1.00 5.88 169 LEU A C 1
ATOM 1313 O O . LEU A 1 169 ? -17.914 -6.818 25.579 1.00 7.02 169 LEU A O 1
ATOM 1318 N N . ASP A 1 170 ? -16.938 -6.713 27.630 1.00 6.66 170 ASP A N 1
ATOM 1319 C CA . ASP A 1 170 ? -16.597 -5.301 27.544 1.00 7.43 170 ASP A CA 1
ATOM 1320 C C . ASP A 1 170 ? -15.631 -5.059 26.383 1.00 6.82 170 ASP A C 1
ATOM 1321 O O . ASP A 1 170 ? -14.909 -5.960 25.941 1.00 5.61 170 ASP A O 1
ATOM 1326 N N . GLU A 1 171 ? -15.605 -3.808 25.933 1.00 6.56 171 GLU A N 1
ATOM 1327 C CA . GLU A 1 171 ? -14.950 -3.446 24.701 1.00 9.23 171 GLU A CA 1
ATOM 1328 C C . GLU A 1 171 ? -13.445 -3.850 24.653 1.00 7.43 171 GLU A C 1
ATOM 1329 O O . GLU A 1 171 ? -13.008 -4.426 23.672 1.00 5.77 171 GLU A O 1
ATOM 1335 N N . GLN A 1 172 ? -12.663 -3.487 25.663 1.00 7.21 172 GLN A N 1
ATOM 1336 C CA . GLN A 1 172 ? -11.190 -3.752 25.600 1.00 7.53 172 GLN A CA 1
ATOM 1337 C C . GLN A 1 172 ? -10.949 -5.260 25.467 1.00 6.65 172 GLN A C 1
ATOM 1338 O O . GLN A 1 172 ? -10.050 -5.702 24.747 1.00 5.86 172 GLN A O 1
ATOM 1344 N N . LEU A 1 173 ? -11.733 -6.036 26.212 1.00 5.57 173 LEU A N 1
ATOM 1345 C CA . LEU A 1 173 ? -11.587 -7.496 26.232 1.00 5.58 173 LEU A CA 1
ATOM 1346 C C . LEU A 1 173 ? -11.960 -8.097 24.873 1.00 5.58 173 LEU A C 1
ATOM 1347 O O . LEU A 1 173 ? -11.234 -8.941 24.327 1.00 4.19 173 LEU A O 1
ATOM 1352 N N . ARG A 1 174 ? -13.119 -7.684 24.338 1.00 5.31 174 ARG A N 1
ATOM 1353 C CA . ARG A 1 174 ? -13.602 -8.195 23.057 1.00 5.73 174 ARG A CA 1
ATOM 1354 C C . ARG A 1 174 ? -12.632 -7.806 21.976 1.00 6.57 174 ARG A C 1
ATOM 1355 O O . ARG A 1 174 ? -12.373 -8.584 21.088 1.00 6.51 174 ARG A O 1
ATOM 1363 N N . ARG A 1 175 ? -12.082 -6.591 22.041 1.00 6.46 175 ARG A N 1
ATOM 1364 C CA . ARG A 1 175 ? -11.098 -6.203 21.025 1.00 7.63 175 ARG A CA 1
ATOM 1365 C C . ARG A 1 175 ? -9.832 -7.054 21.015 1.00 7.51 175 ARG A C 1
ATOM 1366 O O . ARG A 1 175 ? -9.358 -7.413 19.949 1.00 5.77 175 ARG A O 1
ATOM 1374 N N . GLN A 1 176 ? -9.311 -7.369 22.198 1.00 6.85 176 GLN A N 1
ATOM 1375 C CA . GLN A 1 176 ? -8.065 -8.089 22.294 1.00 7.54 176 GLN A CA 1
ATOM 1376 C C . GLN A 1 176 ? -8.304 -9.531 21.887 1.00 7.56 176 GLN A C 1
ATOM 1377 O O . GLN A 1 176 ? -7.561 -10.080 21.068 1.00 8.43 176 GLN A O 1
ATOM 1383 N N . ILE A 1 177 ? -9.328 -10.164 22.459 1.00 7.49 177 ILE A N 1
ATOM 1384 C CA . ILE A 1 177 ? -9.622 -11.552 22.077 1.00 7.70 177 ILE A CA 1
ATOM 1385 C C . ILE A 1 177 ? -9.867 -11.645 20.582 1.00 8.41 177 ILE A C 1
ATOM 1386 O O . ILE A 1 177 ? -9.343 -12.547 19.940 1.00 7.55 177 ILE A O 1
ATOM 1391 N N . ARG A 1 178 ? -10.677 -10.754 20.011 1.00 8.41 178 ARG A N 1
ATOM 1392 C CA . ARG A 1 178 ? -10.975 -10.969 18.576 1.00 9.36 178 ARG A CA 1
ATOM 1393 C C . ARG A 1 178 ? -9.745 -10.712 17.703 1.00 9.41 178 ARG A C 1
ATOM 1394 O O . ARG A 1 178 ? -9.534 -11.436 16.727 1.00 10.16 178 ARG A O 1
ATOM 1402 N N . GLU A 1 179 ? -8.940 -9.699 18.033 1.00 8.83 179 GLU A N 1
ATOM 1403 C CA . GLU A 1 179 ? -7.711 -9.480 17.242 1.00 8.44 179 GLU A CA 1
ATOM 1404 C C . GLU A 1 179 ? -6.786 -10.719 17.321 1.00 8.40 179 GLU A C 1
ATOM 1405 O O . GLU A 1 179 ? -6.329 -11.244 16.266 1.00 8.04 179 GLU A O 1
ATOM 1411 N N . ASP A 1 180 ? -6.552 -11.216 18.534 1.00 7.94 180 ASP A N 1
ATOM 1412 C CA . ASP A 1 180 ? -5.614 -12.346 18.737 1.00 9.54 180 ASP A CA 1
ATOM 1413 C C . ASP A 1 180 ? -6.162 -13.585 18.096 1.00 9.63 180 ASP A C 1
ATOM 1414 O O . ASP A 1 180 ? -5.418 -14.388 17.519 1.00 10.39 180 ASP A O 1
ATOM 1419 N N . MET A 1 181 ? -7.463 -13.801 18.246 1.00 10.12 181 MET A N 1
ATOM 1420 C CA A MET A 1 181 ? -8.010 -15.066 17.755 0.50 9.92 181 MET A CA 1
ATOM 1421 C CA B MET A 1 181 ? -8.115 -15.030 17.764 0.50 9.98 181 MET A CA 1
ATOM 1422 C C . MET A 1 181 ? -8.113 -15.078 16.237 1.00 10.36 181 MET A C 1
ATOM 1423 O O . MET A 1 181 ? -7.765 -16.091 15.609 1.00 11.19 181 MET A O 1
ATOM 1432 N N . ILE A 1 182 ? -8.563 -13.992 15.626 1.00 9.20 182 ILE A N 1
ATOM 1433 C CA . ILE A 1 182 ? -8.745 -14.012 14.175 1.00 10.08 182 ILE A CA 1
ATOM 1434 C C . ILE A 1 182 ? -7.366 -14.021 13.464 1.00 10.84 182 ILE A C 1
ATOM 1435 O O . ILE A 1 182 ? -7.192 -14.682 12.424 1.00 11.62 182 ILE A O 1
ATOM 1440 N N . ALA A 1 183 ? -6.399 -13.336 14.055 1.00 10.55 183 ALA A N 1
ATOM 1441 C CA . ALA A 1 183 ? -5.011 -13.406 13.539 1.00 12.91 183 ALA A CA 1
ATOM 1442 C C . ALA A 1 183 ? -4.498 -14.863 13.549 1.00 12.63 183 ALA A C 1
ATOM 1443 O O . ALA A 1 183 ? -3.858 -15.310 12.590 1.00 12.99 183 ALA A O 1
ATOM 1445 N N . ALA A 1 184 ? -4.810 -15.598 14.622 1.00 13.65 184 ALA A N 1
ATOM 1446 C CA . ALA A 1 184 ? -4.375 -17.001 14.772 1.00 13.79 184 ALA A CA 1
ATOM 1447 C C . ALA A 1 184 ? -5.081 -17.903 13.787 1.00 14.49 184 ALA A C 1
ATOM 1448 O O . ALA A 1 184 ? -4.434 -18.827 13.217 1.00 14.70 184 ALA A O 1
ATOM 1450 N N . LEU A 1 185 ? -6.395 -17.667 13.579 1.00 13.84 185 LEU A N 1
ATOM 1451 C CA . LEU A 1 185 ? -7.174 -18.449 12.605 1.00 14.11 185 LEU A CA 1
ATOM 1452 C C . LEU A 1 185 ? -6.622 -18.246 11.186 1.00 14.66 185 LEU A C 1
ATOM 1453 O O . LEU A 1 185 ? -6.504 -19.218 10.381 1.00 15.34 185 LEU A O 1
ATOM 1458 N N . ARG A 1 186 ? -6.306 -16.996 10.864 1.00 14.29 186 ARG A N 1
ATOM 1459 C CA . ARG A 1 186 ? -5.782 -16.677 9.542 1.00 15.64 186 ARG A CA 1
ATOM 1460 C C . ARG A 1 186 ? -4.361 -17.297 9.374 1.00 16.84 186 ARG A C 1
ATOM 1461 O O . ARG A 1 186 ? -4.025 -17.912 8.349 1.00 16.81 186 ARG A O 1
ATOM 1469 N N . ALA A 1 187 ? -3.531 -17.128 10.380 1.00 16.44 187 ALA A N 1
ATOM 1470 C CA . ALA A 1 187 ? -2.190 -17.681 10.302 1.00 17.81 187 ALA A CA 1
ATOM 1471 C C . ALA A 1 187 ? -2.270 -19.204 10.074 1.00 18.86 187 ALA A C 1
ATOM 1472 O O . ALA A 1 187 ? -1.416 -19.786 9.379 1.00 19.03 187 ALA A O 1
ATOM 1474 N N . ASN A 1 188 ? -3.304 -19.857 10.611 1.00 18.15 188 ASN A N 1
ATOM 1475 C CA . ASN A 1 188 ? -3.418 -21.318 10.511 1.00 18.03 188 ASN A CA 1
ATOM 1476 C C . ASN A 1 188 ? -4.285 -21.766 9.339 1.00 17.88 188 ASN A C 1
ATOM 1477 O O . ASN A 1 188 ? -4.559 -22.963 9.173 1.00 18.08 188 ASN A O 1
ATOM 1482 N N . GLY A 1 189 ? -4.737 -20.815 8.534 1.00 16.07 189 GLY A N 1
ATOM 1483 C CA . GLY A 1 189 ? -5.547 -21.144 7.403 1.00 16.34 189 GLY A CA 1
ATOM 1484 C C . GLY A 1 189 ? -6.971 -21.598 7.709 1.00 15.87 189 GLY A C 1
ATOM 1485 O O . GLY A 1 189 ? -7.628 -22.138 6.835 1.00 15.99 189 GLY A O 1
ATOM 1486 N N . LYS A 1 190 ? -7.445 -21.400 8.942 1.00 14.53 190 LYS A N 1
ATOM 1487 C CA . LYS A 1 190 ? -8.781 -21.881 9.333 1.00 14.47 190 LYS A CA 1
ATOM 1488 C C . LYS A 1 190 ? -9.929 -21.089 8.675 1.00 14.68 190 LYS A C 1
ATOM 1489 O O . LYS A 1 190 ? -9.799 -19.894 8.441 1.00 15.08 190 LYS A O 1
ATOM 1495 N N . SER A 1 191 ? -11.047 -21.754 8.375 1.00 13.30 191 SER A N 1
ATOM 1496 C CA . SER A 1 191 ? -12.253 -21.057 7.910 1.00 13.04 191 SER A CA 1
ATOM 1497 C C . SER A 1 191 ? -13.150 -20.776 9.120 1.00 12.42 191 SER A C 1
ATOM 1498 O O . SER A 1 191 ? -13.243 -21.590 10.038 1.00 11.22 191 SER A O 1
ATOM 1501 N N . ALA A 1 192 ? -13.875 -19.673 9.090 1.00 10.71 192 ALA A N 1
ATOM 1502 C CA . ALA A 1 192 ? -14.701 -19.352 10.245 1.00 11.10 192 ALA A CA 1
ATOM 1503 C C . ALA A 1 192 ? -15.914 -18.601 9.774 1.00 11.07 192 ALA A C 1
ATOM 1504 O O . ALA A 1 192 ? -15.866 -17.814 8.795 1.00 13.41 192 ALA A O 1
ATOM 1506 N N . VAL A 1 193 ? -17.036 -18.855 10.419 1.00 10.41 193 VAL A N 1
ATOM 1507 C CA . VAL A 1 193 ? -18.231 -18.040 10.187 1.00 10.57 193 VAL A CA 1
ATOM 1508 C C . VAL A 1 193 ? -18.594 -17.391 11.524 1.00 10.83 193 VAL A C 1
ATOM 1509 O O . VAL A 1 193 ? -18.808 -18.101 12.505 1.00 10.55 193 VAL A O 1
ATOM 1513 N N . PHE A 1 194 ? -18.693 -16.063 11.565 1.00 9.56 194 PHE A N 1
ATOM 1514 C CA . PHE A 1 194 ? -19.050 -15.390 12.828 1.00 9.47 194 PHE A CA 1
ATOM 1515 C C . PHE A 1 194 ? -20.448 -14.842 12.667 1.00 9.54 194 PHE A C 1
ATOM 1516 O O . PHE A 1 194 ? -20.759 -14.314 11.598 1.00 11.58 194 PHE A O 1
ATOM 1524 N N . VAL A 1 195 ? -21.295 -14.943 13.696 1.00 7.69 195 VAL A N 1
ATOM 1525 C CA . VAL A 1 195 ? -22.501 -14.098 13.745 1.00 9.21 195 VAL A CA 1
ATOM 1526 C C . VAL A 1 195 ? -22.218 -12.940 14.716 1.00 8.76 195 VAL A C 1
ATOM 1527 O O . VAL A 1 195 ? -21.690 -13.158 15.836 1.00 9.39 195 VAL A O 1
ATOM 1531 N N . SER A 1 196 ? -22.542 -11.734 14.282 1.00 8.68 196 SER A N 1
ATOM 1532 C CA . SER A 1 196 ? -22.260 -10.520 15.049 1.00 9.21 196 SER A CA 1
ATOM 1533 C C . SER A 1 196 ? -23.355 -9.507 14.784 1.00 9.70 196 SER A C 1
ATOM 1534 O O . SER A 1 196 ? -24.075 -9.596 13.774 1.00 9.95 196 SER A O 1
ATOM 1537 N N . HIS A 1 197 ? -23.513 -8.567 15.715 1.00 9.25 197 HIS A N 1
ATOM 1538 C CA . HIS A 1 197 ? -24.275 -7.353 15.445 1.00 9.45 197 HIS A CA 1
ATOM 1539 C C . HIS A 1 197 ? -23.437 -6.113 15.742 1.00 9.61 197 HIS A C 1
ATOM 1540 O O . HIS A 1 197 ? -23.944 -5.011 15.770 1.00 9.55 197 HIS A O 1
ATOM 1547 N N . ASP A 1 198 ? -22.138 -6.316 15.922 1.00 8.19 198 ASP A N 1
ATOM 1548 C CA . ASP A 1 198 ? -21.174 -5.197 16.044 1.00 10.44 198 ASP A CA 1
ATOM 1549 C C . ASP A 1 198 ? -20.697 -4.785 14.628 1.00 10.30 198 ASP A C 1
ATOM 1550 O O . ASP A 1 198 ? -19.865 -5.450 14.075 1.00 7.74 198 ASP A O 1
ATOM 1555 N N . ARG A 1 199 ? -21.201 -3.679 14.068 1.00 10.93 199 ARG A N 1
ATOM 1556 C CA . ARG A 1 199 ? -20.869 -3.238 12.693 1.00 11.91 199 ARG A CA 1
ATOM 1557 C C . ARG A 1 199 ? -19.369 -3.003 12.443 1.00 12.67 199 ARG A C 1
ATOM 1558 O O . ARG A 1 199 ? -18.826 -3.414 11.407 1.00 13.41 199 ARG A O 1
ATOM 1566 N N . GLU A 1 200 ? -18.714 -2.317 13.364 1.00 12.70 200 GLU A N 1
ATOM 1567 C CA . GLU A 1 200 ? -17.282 -2.059 13.261 1.00 12.53 200 GLU A CA 1
ATOM 1568 C C . GLU A 1 200 ? -16.493 -3.367 13.197 1.00 11.19 200 GLU A C 1
ATOM 1569 O O . GLU A 1 200 ? -15.509 -3.489 12.483 1.00 11.93 200 GLU A O 1
ATOM 1575 N N . GLU A 1 201 ? -16.906 -4.324 14.002 1.00 9.44 201 GLU A N 1
ATOM 1576 C CA . GLU A 1 201 ? -16.254 -5.597 14.072 1.00 9.55 201 GLU A CA 1
ATOM 1577 C C . GLU A 1 201 ? -16.342 -6.286 12.729 1.00 9.35 201 GLU A C 1
ATOM 1578 O O . GLU A 1 201 ? -15.333 -6.768 12.212 1.00 10.88 201 GLU A O 1
ATOM 1584 N N . ALA A 1 202 ? -17.543 -6.382 12.192 1.00 9.87 202 ALA A N 1
ATOM 1585 C CA . ALA A 1 202 ? -17.749 -7.067 10.903 1.00 10.96 202 ALA A CA 1
ATOM 1586 C C . ALA A 1 202 ? -16.947 -6.399 9.788 1.00 11.73 202 ALA A C 1
ATOM 1587 O O . ALA A 1 202 ? -16.243 -7.069 9.022 1.00 11.87 202 ALA A O 1
ATOM 1589 N N . LEU A 1 203 ? -17.001 -5.069 9.744 1.00 13.18 203 LEU A N 1
ATOM 1590 C CA . LEU A 1 203 ? -16.288 -4.290 8.718 1.00 13.22 203 LEU A CA 1
ATOM 1591 C C . LEU A 1 203 ? -14.770 -4.409 8.823 1.00 14.06 203 LEU A C 1
ATOM 1592 O O . LEU A 1 203 ? -14.079 -4.374 7.814 1.00 13.75 203 LEU A O 1
ATOM 1597 N N . GLN A 1 204 ? -14.252 -4.562 10.035 1.00 14.28 204 GLN A N 1
ATOM 1598 C CA . GLN A 1 204 ? -12.827 -4.657 10.226 1.00 13.83 204 GLN A CA 1
ATOM 1599 C C . GLN A 1 204 ? -12.284 -6.044 9.880 1.00 14.38 204 GLN A C 1
ATOM 1600 O O . GLN A 1 204 ? -11.179 -6.149 9.356 1.00 14.16 204 GLN A O 1
ATOM 1606 N N . TYR A 1 205 ? -13.031 -7.097 10.223 1.00 11.60 205 TYR A N 1
ATOM 1607 C CA . TYR A 1 205 ? -12.446 -8.436 10.218 1.00 12.84 205 TYR A CA 1
ATOM 1608 C C . TYR A 1 205 ? -12.956 -9.343 9.127 1.00 12.74 205 TYR A C 1
ATOM 1609 O O . TYR A 1 205 ? -12.245 -10.284 8.786 1.00 15.03 205 TYR A O 1
ATOM 1618 N N . ALA A 1 206 ? -14.149 -9.077 8.589 1.00 12.01 206 ALA A N 1
ATOM 1619 C CA . ALA A 1 206 ? -14.774 -9.976 7.601 1.00 13.11 206 ALA A CA 1
ATOM 1620 C C . ALA A 1 206 ? -14.029 -9.939 6.253 1.00 14.81 206 ALA A C 1
ATOM 1621 O O . ALA A 1 206 ? -13.672 -8.857 5.788 1.00 13.60 206 ALA A O 1
ATOM 1623 N N . ASP A 1 207 ? -13.807 -11.095 5.620 1.00 15.05 207 ASP A N 1
ATOM 1624 C CA . ASP A 1 207 ? -13.454 -11.101 4.208 1.00 16.13 207 ASP A CA 1
ATOM 1625 C C . ASP A 1 207 ? -14.723 -10.791 3.410 1.00 16.25 207 ASP A C 1
ATOM 1626 O O . ASP A 1 207 ? -14.690 -10.053 2.430 1.00 15.88 207 ASP A O 1
ATOM 1631 N N . ARG A 1 208 ? -15.838 -11.390 3.803 1.00 16.40 208 ARG A N 1
ATOM 1632 C CA . ARG A 1 208 ? -17.146 -11.025 3.256 1.00 15.04 208 ARG A CA 1
ATOM 1633 C C . ARG A 1 208 ? -18.155 -10.998 4.367 1.00 14.61 208 ARG A C 1
ATOM 1634 O O . ARG A 1 208 ? -17.989 -11.694 5.384 1.00 13.72 208 ARG A O 1
ATOM 1642 N N . ILE A 1 209 ? -19.178 -10.177 4.164 1.00 12.45 209 ILE A N 1
ATOM 1643 C CA . ILE A 1 209 ? -20.339 -10.091 5.018 1.00 13.13 209 ILE A CA 1
ATOM 1644 C C . ILE A 1 209 ? -21.609 -10.494 4.268 1.00 12.84 209 ILE A C 1
ATOM 1645 O O . ILE A 1 209 ? -21.913 -9.964 3.192 1.00 12.26 209 ILE A O 1
ATOM 1650 N N . ALA A 1 210 ? -22.354 -11.444 4.823 1.00 13.26 210 ALA A N 1
ATOM 1651 C CA . ALA A 1 210 ? -23.695 -11.727 4.336 1.00 13.51 210 ALA A CA 1
ATOM 1652 C C . ALA A 1 210 ? -24.717 -11.049 5.260 1.00 13.07 210 ALA A C 1
ATOM 1653 O O . ALA A 1 210 ? -24.767 -11.351 6.440 1.00 12.60 210 ALA A O 1
ATOM 1655 N N . VAL A 1 211 ? -25.524 -10.147 4.706 1.00 13.13 211 VAL A N 1
ATOM 1656 C CA . VAL A 1 211 ? -26.594 -9.509 5.418 1.00 13.92 211 VAL A CA 1
ATOM 1657 C C . VAL A 1 211 ? -27.871 -10.267 5.131 1.00 15.48 211 VAL A C 1
ATOM 1658 O O . VAL A 1 211 ? -28.284 -10.381 3.966 1.00 16.80 211 VAL A O 1
ATOM 1662 N N . MET A 1 212 ? -28.493 -10.791 6.183 1.00 16.92 212 MET A N 1
ATOM 1663 C CA . MET A 1 212 ? -29.783 -11.481 6.056 1.00 15.92 212 MET A CA 1
ATOM 1664 C C . MET A 1 212 ? -30.956 -10.589 6.437 1.00 16.89 212 MET A C 1
ATOM 1665 O O . MET A 1 212 ? -30.842 -9.743 7.329 1.00 15.21 212 MET A O 1
ATOM 1670 N N . LYS A 1 213 ? -32.101 -10.799 5.776 1.00 16.50 213 LYS A N 1
ATOM 1671 C CA . LYS A 1 213 ? -33.332 -10.084 6.112 1.00 17.51 213 LYS A CA 1
ATOM 1672 C C . LYS A 1 213 ? -34.512 -11.021 5.908 1.00 17.32 213 LYS A C 1
ATOM 1673 O O . LYS A 1 213 ? -34.630 -11.624 4.857 1.00 17.05 213 LYS A O 1
ATOM 1679 N N . GLN A 1 214 ? -35.332 -11.189 6.943 1.00 17.74 214 GLN A N 1
ATOM 1680 C CA . GLN A 1 214 ? -36.519 -12.032 6.890 1.00 18.75 214 GLN A CA 1
ATOM 1681 C C . GLN A 1 214 ? -36.209 -13.359 6.217 1.00 19.52 214 GLN A C 1
ATOM 1682 O O . GLN A 1 214 ? -36.951 -13.825 5.363 1.00 20.18 214 GLN A O 1
ATOM 1688 N N . GLY A 1 215 ? -35.089 -13.984 6.577 1.00 18.10 215 GLY A N 1
ATOM 1689 C CA . GLY A 1 215 ? -34.813 -15.296 6.039 1.00 19.17 215 GLY A CA 1
ATOM 1690 C C . GLY A 1 215 ? -34.052 -15.373 4.741 1.00 18.68 215 GLY A C 1
ATOM 1691 O O . GLY A 1 215 ? -33.673 -16.452 4.340 1.00 21.24 215 GLY A O 1
ATOM 1692 N N . ARG A 1 216 ? -33.822 -14.260 4.061 1.00 19.02 216 ARG A N 1
ATOM 1693 C CA . ARG A 1 216 ? -33.073 -14.300 2.811 1.00 20.22 216 ARG A CA 1
ATOM 1694 C C . ARG A 1 216 ? -31.744 -13.563 2.949 1.00 20.25 216 ARG A C 1
ATOM 1695 O O . ARG A 1 216 ? -31.566 -12.776 3.885 1.00 19.98 216 ARG A O 1
ATOM 1703 N N . ILE A 1 217 ? -30.816 -13.828 2.033 1.00 21.21 217 ILE A N 1
ATOM 1704 C CA . ILE A 1 217 ? -29.621 -13.008 1.890 1.00 21.58 217 ILE A CA 1
ATOM 1705 C C . ILE A 1 217 ? -29.966 -11.758 1.117 1.00 22.92 217 ILE A C 1
ATOM 1706 O O . ILE A 1 217 ? -30.392 -11.824 -0.044 1.00 23.50 217 ILE A O 1
ATOM 1711 N N . LEU A 1 218 ? -29.801 -10.612 1.761 1.00 22.82 218 LEU A N 1
ATOM 1712 C CA . LEU A 1 218 ? -30.040 -9.328 1.121 1.00 23.29 218 LEU A CA 1
ATOM 1713 C C . LEU A 1 218 ? -28.875 -9.006 0.186 1.00 23.49 218 LEU A C 1
ATOM 1714 O O . LEU A 1 218 ? -29.072 -8.663 -0.972 1.00 24.00 218 LEU A O 1
ATOM 1719 N N . GLN A 1 219 ? -27.666 -9.127 0.722 1.00 21.86 219 GLN A N 1
ATOM 1720 C CA . GLN A 1 219 ? -26.441 -8.836 0.045 1.00 22.67 219 GLN A CA 1
ATOM 1721 C C . GLN A 1 219 ? -25.306 -9.611 0.725 1.00 22.46 219 GLN A C 1
ATOM 1722 O O . GLN A 1 219 ? -25.222 -9.635 1.958 1.00 21.95 219 GLN A O 1
ATOM 1728 N N . THR A 1 220 ? -24.452 -10.251 -0.071 1.00 21.94 220 THR A N 1
ATOM 1729 C CA . THR A 1 220 ? -23.192 -10.780 0.425 1.00 22.72 220 THR A CA 1
ATOM 1730 C C . THR A 1 220 ? -22.063 -10.090 -0.324 1.00 22.77 220 THR A C 1
ATOM 1731 O O . THR A 1 220 ? -22.024 -10.142 -1.541 1.00 23.88 220 THR A O 1
ATOM 1735 N N . ALA A 1 221 ? -21.136 -9.464 0.389 1.00 22.33 221 ALA A N 1
ATOM 1736 C CA . ALA A 1 221 ? -20.072 -8.691 -0.263 1.00 21.16 221 ALA A CA 1
ATOM 1737 C C . ALA A 1 221 ? -18.915 -8.402 0.682 1.00 19.68 221 ALA A C 1
ATOM 1738 O O . ALA A 1 221 ? -19.014 -8.682 1.868 1.00 19.35 221 ALA A O 1
ATOM 1740 N N . SER A 1 222 ? -17.825 -7.832 0.165 1.00 18.05 222 SER A N 1
ATOM 1741 C CA . SER A 1 222 ? -16.698 -7.458 0.994 1.00 16.70 222 SER A CA 1
ATOM 1742 C C . SER A 1 222 ? -17.197 -6.320 1.883 1.00 16.28 222 SER A C 1
ATOM 1743 O O . SER A 1 222 ? -18.221 -5.699 1.586 1.00 15.01 222 SER A O 1
ATOM 1746 N N . PRO A 1 223 ? -16.481 -6.052 2.974 1.00 16.78 223 PRO A N 1
ATOM 1747 C CA . PRO A 1 223 ? -16.903 -4.918 3.815 1.00 17.20 223 PRO A CA 1
ATOM 1748 C C . PRO A 1 223 ? -16.930 -3.593 3.008 1.00 18.00 223 PRO A C 1
ATOM 1749 O O . PRO A 1 223 ? -17.867 -2.803 3.129 1.00 16.71 223 PRO A O 1
ATOM 1753 N N . HIS A 1 224 ? -15.890 -3.364 2.213 1.00 18.60 224 HIS A N 1
ATOM 1754 C CA . HIS A 1 224 ? -15.817 -2.149 1.391 1.00 19.77 224 HIS A CA 1
ATOM 1755 C C . HIS A 1 224 ? -17.051 -1.994 0.478 1.00 19.16 224 HIS A C 1
ATOM 1756 O O . HIS A 1 224 ? -17.702 -0.951 0.475 1.00 19.93 224 HIS A O 1
ATOM 1763 N N . GLU A 1 225 ? -17.377 -3.031 -0.294 1.00 18.67 225 GLU A N 1
ATOM 1764 C CA . GLU A 1 225 ? -18.528 -3.034 -1.183 1.00 18.98 225 GLU A CA 1
ATOM 1765 C C . GLU A 1 225 ? -19.886 -2.924 -0.444 1.00 17.62 225 GLU A C 1
ATOM 1766 O O . GLU A 1 225 ? -20.781 -2.188 -0.846 1.00 15.72 225 GLU A O 1
ATOM 1772 N N . LEU A 1 226 ? -20.039 -3.674 0.644 1.00 15.41 226 LEU A N 1
ATOM 1773 C CA . LEU A 1 226 ? -21.258 -3.590 1.426 1.00 14.30 226 LEU A CA 1
ATOM 1774 C C . LEU A 1 226 ? -21.495 -2.135 1.897 1.00 13.98 226 LEU A C 1
ATOM 1775 O O . LEU A 1 226 ? -22.594 -1.622 1.814 1.00 12.85 226 LEU A O 1
ATOM 1780 N N . TYR A 1 227 ? -20.452 -1.492 2.407 1.00 14.68 227 TYR A N 1
ATOM 1781 C CA . TYR A 1 227 ? -20.635 -0.175 3.057 1.00 16.10 227 TYR A CA 1
ATOM 1782 C C . TYR A 1 227 ? -20.753 0.940 2.003 1.00 17.99 227 TYR A C 1
ATOM 1783 O O . TYR A 1 227 ? -21.616 1.800 2.118 1.00 18.65 227 TYR A O 1
ATOM 1792 N N . ARG A 1 228 ? -19.928 0.866 0.963 1.00 20.08 228 ARG A N 1
ATOM 1793 C CA . ARG A 1 228 ? -19.861 1.903 -0.091 1.00 22.18 228 ARG A CA 1
ATOM 1794 C C . ARG A 1 228 ? -20.765 1.664 -1.322 1.00 23.05 228 ARG A C 1
ATOM 1795 O O . ARG A 1 228 ? -21.176 2.621 -2.008 1.00 23.04 228 ARG A O 1
ATOM 1803 N N . GLN A 1 229 ? -21.129 0.416 -1.583 1.00 23.77 229 GLN A N 1
ATOM 1804 C CA . GLN A 1 229 ? -22.121 0.148 -2.625 1.00 25.24 229 GLN A CA 1
ATOM 1805 C C . GLN A 1 229 ? -23.256 -0.735 -2.125 1.00 25.25 229 GLN A C 1
ATOM 1806 O O . GLN A 1 229 ? -23.419 -1.854 -2.596 1.00 24.54 229 GLN A O 1
ATOM 1812 N N . PRO A 1 230 ? -24.046 -0.248 -1.161 1.00 25.71 230 PRO A N 1
ATOM 1813 C CA . PRO A 1 230 ? -25.066 -1.161 -0.646 1.00 26.66 230 PRO A CA 1
ATOM 1814 C C . PRO A 1 230 ? -26.182 -1.402 -1.650 1.00 27.61 230 PRO A C 1
ATOM 1815 O O . PRO A 1 230 ? -26.509 -0.519 -2.442 1.00 27.63 230 PRO A O 1
ATOM 1819 N N . ALA A 1 231 ? -26.769 -2.595 -1.595 1.00 28.88 231 ALA A N 1
ATOM 1820 C CA . ALA A 1 231 ? -27.770 -2.999 -2.579 1.00 29.90 231 ALA A CA 1
ATOM 1821 C C . ALA A 1 231 ? -29.022 -2.168 -2.441 1.00 31.03 231 ALA A C 1
ATOM 1822 O O . ALA A 1 231 ? -29.756 -2.002 -3.403 1.00 30.88 231 ALA A O 1
ATOM 1824 N N . ASP A 1 232 ? -29.216 -1.597 -1.250 1.00 32.05 232 ASP A N 1
ATOM 1825 C CA . ASP A 1 232 ? -30.534 -1.259 -0.726 1.00 32.91 232 ASP A CA 1
ATOM 1826 C C . ASP A 1 232 ? -30.354 -0.080 0.225 1.00 32.72 232 ASP A C 1
ATOM 1827 O O . ASP A 1 232 ? -29.360 -0.043 0.936 1.00 32.95 232 ASP A O 1
ATOM 1832 N N . LEU A 1 233 ? -31.297 0.860 0.287 1.00 32.39 233 LEU A N 1
ATOM 1833 C CA . LEU A 1 233 ? -31.266 1.837 1.374 1.00 32.92 233 LEU A CA 1
ATOM 1834 C C . LEU A 1 233 ? -31.467 1.066 2.680 1.00 33.35 233 LEU A C 1
ATOM 1835 O O . LEU A 1 233 ? -30.959 1.449 3.743 1.00 34.08 233 LEU A O 1
ATOM 1840 N N . ASP A 1 234 ? -32.177 -0.050 2.585 1.00 33.14 234 ASP A N 1
ATOM 1841 C CA A ASP A 1 234 ? -32.325 -0.943 3.722 0.50 32.73 234 ASP A CA 1
ATOM 1842 C CA B ASP A 1 234 ? -32.332 -0.965 3.697 0.50 32.68 234 ASP A CA 1
ATOM 1843 C C . ASP A 1 234 ? -30.972 -1.494 4.158 1.00 32.12 234 ASP A C 1
ATOM 1844 O O . ASP A 1 234 ? -30.635 -1.416 5.328 1.00 32.16 234 ASP A O 1
ATOM 1853 N N . ALA A 1 235 ? -30.192 -2.033 3.221 1.00 30.56 235 ALA A N 1
ATOM 1854 C CA . ALA A 1 235 ? -28.866 -2.559 3.550 1.00 28.98 235 ALA A CA 1
ATOM 1855 C C . ALA A 1 235 ? -27.901 -1.461 3.990 1.00 27.77 235 ALA A C 1
ATOM 1856 O O . ALA A 1 235 ? -26.991 -1.694 4.795 1.00 27.78 235 ALA A O 1
ATOM 1858 N N . ALA A 1 236 ? -28.077 -0.272 3.427 1.00 27.39 236 ALA A N 1
ATOM 1859 C CA . ALA A 1 236 ? -27.162 0.851 3.711 1.00 26.17 236 ALA A CA 1
ATOM 1860 C C . ALA A 1 236 ? -27.273 1.228 5.169 1.00 25.43 236 ALA A C 1
ATOM 1861 O O . ALA A 1 236 ? -26.269 1.438 5.844 1.00 26.37 236 ALA A O 1
ATOM 1863 N N . LEU A 1 237 ? -28.510 1.328 5.649 1.00 24.28 237 LEU A N 1
ATOM 1864 C CA . LEU A 1 237 ? -28.779 1.730 7.039 1.00 23.68 237 LEU A CA 1
ATOM 1865 C C . LEU A 1 237 ? -28.526 0.654 8.097 1.00 22.09 237 LEU A C 1
ATOM 1866 O O . LEU A 1 237 ? -28.328 0.973 9.270 1.00 21.14 237 LEU A O 1
ATOM 1871 N N . PHE A 1 238 ? -28.558 -0.619 7.696 1.00 20.80 238 PHE A N 1
ATOM 1872 C CA . PHE A 1 238 ? -28.228 -1.683 8.626 1.00 19.38 238 PHE A CA 1
ATOM 1873 C C . PHE A 1 238 ? -26.727 -1.688 8.889 1.00 18.88 238 PHE A C 1
ATOM 1874 O O . PHE A 1 238 ? -26.311 -1.885 10.021 1.00 19.34 238 PHE A O 1
ATOM 1882 N N . ILE A 1 239 ? -25.902 -1.473 7.855 1.00 18.59 239 ILE A N 1
ATOM 1883 C CA . ILE A 1 239 ? -24.459 -1.562 8.037 1.00 17.35 239 ILE A CA 1
ATOM 1884 C C . ILE A 1 239 ? -23.836 -0.302 8.675 1.00 18.07 239 ILE A C 1
ATOM 1885 O O . ILE A 1 239 ? -22.717 -0.351 9.186 1.00 17.88 239 ILE A O 1
ATOM 1890 N N . GLY A 1 240 ? -24.562 0.817 8.646 1.00 17.98 240 GLY A N 1
ATOM 1891 C CA . GLY A 1 240 ? -24.040 2.084 9.193 1.00 19.18 240 GLY A CA 1
ATOM 1892 C C . GLY A 1 240 ? -25.105 3.176 9.315 1.00 19.59 240 GLY A C 1
ATOM 1893 O O . GLY A 1 240 ? -26.198 3.061 8.774 1.00 18.99 240 GLY A O 1
ATOM 1894 N N . GLU A 1 241 ? -24.800 4.242 10.043 1.00 21.24 241 GLU A N 1
ATOM 1895 C CA . GLU A 1 241 ? -25.671 5.424 10.076 1.00 22.74 241 GLU A CA 1
ATOM 1896 C C . GLU A 1 241 ? -25.715 6.170 8.755 1.00 23.07 241 GLU A C 1
ATOM 1897 O O . GLU A 1 241 ? -24.804 6.076 7.951 1.00 21.76 241 GLU A O 1
ATOM 1903 N N . GLY A 1 242 ? -26.734 6.999 8.579 1.00 24.51 242 GLY A N 1
ATOM 1904 C CA . GLY A 1 242 ? -26.813 7.835 7.385 1.00 27.66 242 GLY A CA 1
ATOM 1905 C C . GLY A 1 242 ? -27.824 8.955 7.543 1.00 29.21 242 GLY A C 1
ATOM 1906 O O . GLY A 1 242 ? -28.860 8.768 8.160 1.00 29.76 242 GLY A O 1
ATOM 1907 N N . ILE A 1 243 ? -27.523 10.130 7.006 1.00 31.02 243 ILE A N 1
ATOM 1908 C CA . ILE A 1 243 ? -28.538 11.176 6.917 1.00 31.73 243 ILE A CA 1
ATOM 1909 C C . ILE A 1 243 ? -29.092 11.159 5.496 1.00 32.48 243 ILE A C 1
ATOM 1910 O O . ILE A 1 243 ? -28.329 11.078 4.542 1.00 32.34 243 ILE A O 1
ATOM 1915 N N . VAL A 1 244 ? -30.417 11.228 5.364 1.00 32.78 244 VAL A N 1
ATOM 1916 C CA . VAL A 1 244 ? -31.070 11.071 4.071 1.00 33.33 244 VAL A CA 1
ATOM 1917 C C . VAL A 1 244 ? -31.768 12.341 3.608 1.00 33.68 244 VAL A C 1
ATOM 1918 O O . VAL A 1 244 ? -32.128 13.189 4.423 1.00 33.55 244 VAL A O 1
ATOM 1922 N N . PHE A 1 245 ? -31.975 12.449 2.296 1.00 33.17 245 PHE A N 1
ATOM 1923 C CA . PHE A 1 245 ? -32.612 13.618 1.688 1.00 32.66 245 PHE A CA 1
ATOM 1924 C C . PHE A 1 245 ? -33.283 13.166 0.418 1.00 32.17 245 PHE A C 1
ATOM 1925 O O . PHE A 1 245 ? -32.700 12.385 -0.341 1.00 30.95 245 PHE A O 1
ATOM 1933 N N . PRO A 1 246 ? -34.514 13.648 0.169 1.00 32.34 246 PRO A N 1
ATOM 1934 C CA . PRO A 1 246 ? -35.096 13.362 -1.134 1.00 31.64 246 PRO A CA 1
ATOM 1935 C C . PRO A 1 246 ? -34.264 14.084 -2.180 1.00 31.47 246 PRO A C 1
ATOM 1936 O O . PRO A 1 246 ? -33.895 15.251 -1.994 1.00 31.85 246 PRO A O 1
ATOM 1940 N N . ALA A 1 247 ? -33.909 13.383 -3.246 1.00 31.19 247 ALA A N 1
ATOM 1941 C CA . ALA A 1 247 ? -33.064 13.981 -4.264 1.00 31.56 247 ALA A CA 1
ATOM 1942 C C . ALA A 1 247 ? -33.527 13.633 -5.670 1.00 31.71 247 ALA A C 1
ATOM 1943 O O . ALA A 1 247 ? -34.289 12.694 -5.879 1.00 31.90 247 ALA A O 1
ATOM 1945 N N . ALA A 1 248 ? -33.037 14.381 -6.640 1.00 32.37 248 ALA A N 1
ATOM 1946 C CA . ALA A 1 248 ? -33.331 14.062 -8.021 1.00 32.50 248 ALA A CA 1
ATOM 1947 C C . ALA A 1 248 ? -32.034 13.956 -8.762 1.00 32.60 248 ALA A C 1
ATOM 1948 O O . ALA A 1 248 ? -31.146 14.810 -8.623 1.00 32.24 248 ALA A O 1
ATOM 1950 N N . LEU A 1 249 ? -31.917 12.895 -9.553 1.00 33.04 249 LEU A N 1
ATOM 1951 C CA . LEU A 1 249 ? -30.679 12.599 -10.225 1.00 33.37 249 LEU A CA 1
ATOM 1952 C C . LEU A 1 249 ? -30.469 13.507 -11.438 1.00 34.38 249 LEU A C 1
ATOM 1953 O O . LEU A 1 249 ? -31.395 13.749 -12.210 1.00 34.21 249 LEU A O 1
ATOM 1958 N N . ASN A 1 250 ? -29.254 14.022 -11.592 1.00 34.37 250 ASN A N 1
ATOM 1959 C CA . ASN A 1 250 ? -28.906 14.778 -12.784 1.00 35.79 250 ASN A CA 1
ATOM 1960 C C . ASN A 1 250 ? -28.050 13.906 -13.681 1.00 37.36 250 ASN A C 1
ATOM 1961 O O . ASN A 1 250 ? -27.827 12.729 -13.379 1.00 37.63 250 ASN A O 1
ATOM 1966 N N . ALA A 1 251 ? -27.533 14.482 -14.761 1.00 38.51 251 ALA A N 1
ATOM 1967 C CA . ALA A 1 251 ? -26.887 13.662 -15.764 1.00 39.75 251 ALA A CA 1
ATOM 1968 C C . ALA A 1 251 ? -25.379 13.777 -15.708 1.00 40.17 251 ALA A C 1
ATOM 1969 O O . ALA A 1 251 ? -24.671 13.046 -16.397 1.00 41.37 251 ALA A O 1
ATOM 1971 N N . ASP A 1 252 ? -24.878 14.669 -14.865 1.00 40.32 252 ASP A N 1
ATOM 1972 C CA . ASP A 1 252 ? -23.427 14.832 -14.725 1.00 40.10 252 ASP A CA 1
ATOM 1973 C C . ASP A 1 252 ? -22.895 14.136 -13.481 1.00 39.71 252 ASP A C 1
ATOM 1974 O O . ASP A 1 252 ? -21.795 14.449 -13.008 1.00 39.84 252 ASP A O 1
ATOM 1979 N N . GLY A 1 253 ? -23.678 13.208 -12.943 1.00 38.53 253 GLY A N 1
ATOM 1980 C CA . GLY A 1 253 ? -23.276 12.519 -11.730 1.00 37.54 253 GLY A CA 1
ATOM 1981 C C . GLY A 1 253 ? -23.294 13.470 -10.549 1.00 36.08 253 GLY A C 1
ATOM 1982 O O . GLY A 1 253 ? -22.320 13.591 -9.809 1.00 37.21 253 GLY A O 1
ATOM 1983 N N . THR A 1 254 ? -24.401 14.181 -10.411 1.00 34.40 254 THR A N 1
ATOM 1984 C CA . THR A 1 254 ? -24.714 14.921 -9.204 1.00 32.37 254 THR A CA 1
ATOM 1985 C C . THR A 1 254 ? -26.207 14.688 -9.016 1.00 31.33 254 THR A C 1
ATOM 1986 O O . THR A 1 254 ? -26.872 14.179 -9.916 1.00 30.93 254 THR A O 1
ATOM 1990 N N . ALA A 1 255 ? -26.720 15.037 -7.843 1.00 29.65 255 ALA A N 1
ATOM 1991 C CA . ALA A 1 255 ? -28.117 14.898 -7.523 1.00 28.29 255 ALA A CA 1
ATOM 1992 C C . ALA A 1 255 ? -28.541 16.199 -6.869 1.00 28.35 255 ALA A C 1
ATOM 1993 O O . ALA A 1 255 ? -27.773 16.785 -6.105 1.00 27.58 255 ALA A O 1
ATOM 1995 N N . ASP A 1 256 ? -29.754 16.643 -7.176 1.00 27.62 256 ASP A N 1
ATOM 1996 C CA . ASP A 1 256 ? -30.314 17.824 -6.552 1.00 28.09 256 ASP A CA 1
ATOM 1997 C C . ASP A 1 256 ? -31.047 17.430 -5.287 1.00 27.61 256 ASP A C 1
ATOM 1998 O O . ASP A 1 256 ? -31.858 16.507 -5.299 1.00 27.19 256 ASP A O 1
ATOM 2003 N N . CYS A 1 257 ? -30.761 18.157 -4.209 1.00 27.07 257 CYS A N 1
ATOM 2004 C CA . CYS A 1 257 ? -31.493 18.036 -2.950 1.00 26.33 257 CYS A CA 1
ATOM 2005 C C . CYS A 1 257 ? -31.426 19.407 -2.234 1.00 26.18 257 CYS A C 1
ATOM 2006 O O . CYS A 1 257 ? -30.597 20.251 -2.584 1.00 25.66 257 CYS A O 1
ATOM 2009 N N . ARG A 1 258 ? -32.283 19.626 -1.244 1.00 26.36 258 ARG A N 1
ATOM 2010 C CA . ARG A 1 258 ? -32.430 20.972 -0.651 1.00 27.76 258 ARG A CA 1
ATOM 2011 C C . ARG A 1 258 ? -31.158 21.503 -0.025 1.00 28.09 258 ARG A C 1
ATOM 2012 O O . ARG A 1 258 ? -30.998 22.724 0.184 1.00 28.94 258 ARG A O 1
ATOM 2020 N N . LEU A 1 259 ? -30.239 20.591 0.260 1.00 28.17 259 LEU A N 1
ATOM 2021 C CA . LEU A 1 259 ? -28.953 20.969 0.777 1.00 29.10 259 LEU A CA 1
ATOM 2022 C C . LEU A 1 259 ? -28.061 21.502 -0.354 1.00 29.68 259 LEU A C 1
ATOM 2023 O O . LEU A 1 259 ? -27.148 22.311 -0.119 1.00 30.53 259 LEU A O 1
ATOM 2028 N N . GLY A 1 260 ? -28.336 21.102 -1.595 1.00 28.98 260 GLY A N 1
ATOM 2029 C CA . GLY A 1 260 ? -27.483 21.563 -2.710 1.00 28.38 260 GLY A CA 1
ATOM 2030 C C . GLY A 1 260 ? -27.301 20.531 -3.809 1.00 27.99 260 GLY A C 1
ATOM 2031 O O . GLY A 1 260 ? -27.893 19.454 -3.760 1.00 27.84 260 GLY A O 1
ATOM 2032 N N . ARG A 1 261 ? -26.489 20.879 -4.799 1.00 28.30 261 ARG A N 1
ATOM 2033 C CA . ARG A 1 261 ? -26.158 19.986 -5.895 1.00 28.72 261 ARG A CA 1
ATOM 2034 C C . ARG A 1 261 ? -24.957 19.127 -5.495 1.00 28.22 261 ARG A C 1
ATOM 2035 O O . ARG A 1 261 ? -23.807 19.552 -5.555 1.00 27.87 261 ARG A O 1
ATOM 2043 N N . LEU A 1 262 ? -25.239 17.910 -5.067 1.00 28.09 262 LEU A N 1
ATOM 2044 C CA . LEU A 1 262 ? -24.199 17.074 -4.496 1.00 28.34 262 LEU A CA 1
ATOM 2045 C C . LEU A 1 262 ? -23.780 15.992 -5.470 1.00 28.61 262 LEU A C 1
ATOM 2046 O O . LEU A 1 262 ? -24.611 15.379 -6.114 1.00 29.05 262 LEU A O 1
ATOM 2051 N N . PRO A 1 263 ? -22.477 15.768 -5.570 1.00 29.93 263 PRO A N 1
ATOM 2052 C CA . PRO A 1 263 ? -21.886 14.670 -6.307 1.00 30.63 263 PRO A CA 1
ATOM 2053 C C . PRO A 1 263 ? -22.416 13.377 -5.714 1.00 31.78 263 PRO A C 1
ATOM 2054 O O . PRO A 1 263 ? -22.507 13.265 -4.495 1.00 31.62 263 PRO A O 1
ATOM 2058 N N . VAL A 1 264 ? -22.762 12.410 -6.552 1.00 32.72 264 VAL A N 1
ATOM 2059 C CA . VAL A 1 264 ? -23.353 11.178 -6.049 1.00 34.88 264 VAL A CA 1
ATOM 2060 C C . VAL A 1 264 ? -22.866 9.961 -6.847 1.00 35.78 264 VAL A C 1
ATOM 2061 O O . VAL A 1 264 ? -22.370 10.088 -7.957 1.00 35.18 264 VAL A O 1
ATOM 2065 N N . GLN A 1 265 ? -22.984 8.777 -6.263 1.00 38.29 265 GLN A N 1
ATOM 2066 C CA . GLN A 1 265 ? -22.626 7.569 -6.992 1.00 39.93 265 GLN A CA 1
ATOM 2067 C C . GLN A 1 265 ? -23.882 6.868 -7.438 1.00 40.48 265 GLN A C 1
ATOM 2068 O O . GLN A 1 265 ? -24.726 6.521 -6.623 1.00 40.06 265 GLN A O 1
ATOM 2074 N N . SER A 1 266 ? -24.002 6.679 -8.744 1.00 41.80 266 SER A N 1
ATOM 2075 C CA . SER A 1 266 ? -25.195 6.085 -9.323 1.00 43.12 266 SER A CA 1
ATOM 2076 C C . SER A 1 266 ? -24.981 5.891 -10.806 1.00 43.91 266 SER A C 1
ATOM 2077 O O . SER A 1 266 ? -24.156 6.569 -11.415 1.00 44.34 266 SER A O 1
ATOM 2080 N N . GLY A 1 267 ? -25.716 4.946 -11.377 1.00 45.15 267 GLY A N 1
ATOM 2081 C CA . GLY A 1 267 ? -25.655 4.685 -12.804 1.00 46.03 267 GLY A CA 1
ATOM 2082 C C . GLY A 1 267 ? -27.045 4.893 -13.361 1.00 46.69 267 GLY A C 1
ATOM 2083 O O . GLY A 1 267 ? -27.238 4.997 -14.580 1.00 47.12 267 GLY A O 1
ATOM 2084 N N . ALA A 1 268 ? -28.013 4.978 -12.449 1.00 46.95 268 ALA A N 1
ATOM 2085 C CA . ALA A 1 268 ? -29.416 5.143 -12.815 1.00 47.05 268 ALA A CA 1
ATOM 2086 C C . ALA A 1 268 ? -29.624 6.195 -13.892 1.00 47.08 268 ALA A C 1
ATOM 2087 O O . ALA A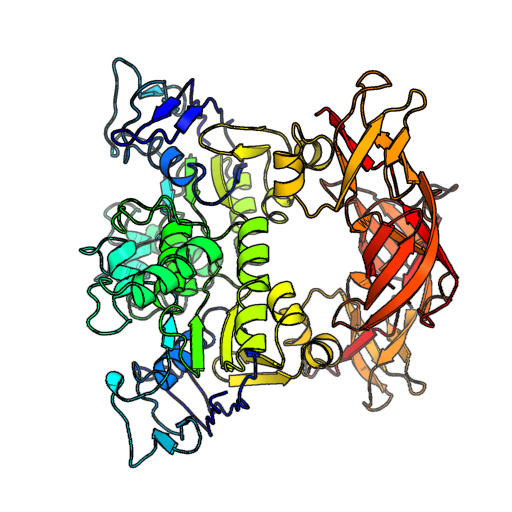 1 268 ? -28.685 6.886 -14.297 1.00 47.07 268 ALA A O 1
ATOM 2089 N N . PRO A 1 269 ? -30.870 6.321 -14.358 1.00 47.14 269 PRO A N 1
ATOM 2090 C CA . PRO A 1 269 ? -31.158 7.266 -15.419 1.00 47.09 269 PRO A CA 1
ATOM 2091 C C . PRO A 1 269 ? -31.389 8.662 -14.865 1.00 46.83 269 PRO A C 1
ATOM 2092 O O . PRO A 1 269 ? -32.217 8.846 -13.965 1.00 46.91 269 PRO A O 1
ATOM 2096 N N . ALA A 1 270 ? -30.649 9.631 -15.398 1.00 46.49 270 ALA A N 1
ATOM 2097 C CA . ALA A 1 270 ? -30.896 11.027 -15.086 1.00 46.04 270 ALA A CA 1
ATOM 2098 C C . ALA A 1 270 ? -32.398 11.245 -14.970 1.00 45.71 270 ALA A C 1
ATOM 2099 O O . ALA A 1 270 ? -33.188 10.651 -15.715 1.00 45.99 270 ALA A O 1
ATOM 2101 N N . GLY A 1 271 ? -32.792 12.080 -14.021 1.00 44.67 271 GLY A N 1
ATOM 2102 C CA . GLY A 1 271 ? -34.189 12.313 -13.753 1.00 43.60 271 GLY A CA 1
ATOM 2103 C C . GLY A 1 271 ? -34.745 11.351 -12.730 1.00 43.27 271 GLY A C 1
ATOM 2104 O O . GLY A 1 271 ? -35.809 11.593 -12.164 1.00 43.50 271 GLY A O 1
ATOM 2105 N N . THR A 1 272 ? -34.053 10.248 -12.471 1.00 42.67 272 THR A N 1
ATOM 2106 C CA . THR A 1 272 ? -34.584 9.343 -11.472 1.00 42.28 272 THR A CA 1
ATOM 2107 C C . THR A 1 272 ? -34.680 10.124 -10.171 1.00 41.95 272 THR A C 1
ATOM 2108 O O . THR A 1 272 ? -33.701 10.731 -9.736 1.00 42.26 272 THR A O 1
ATOM 2112 N N . ARG A 1 273 ? -35.869 10.153 -9.578 1.00 41.97 273 ARG A N 1
ATOM 2113 C CA . ARG A 1 273 ? -36.042 10.708 -8.250 1.00 41.75 273 ARG A CA 1
ATOM 2114 C C . ARG A 1 273 ? -35.643 9.579 -7.309 1.00 41.23 273 ARG A C 1
ATOM 2115 O O . ARG A 1 273 ? -35.882 8.397 -7.602 1.00 40.91 273 ARG A O 1
ATOM 2123 N N . GLY A 1 274 ? -35.040 9.941 -6.182 1.00 40.01 274 GLY A N 1
ATOM 2124 C CA . GLY A 1 274 ? -34.664 8.940 -5.187 1.00 38.53 274 GLY A CA 1
ATOM 2125 C C . GLY A 1 274 ? -34.326 9.556 -3.848 1.00 37.23 274 GLY A C 1
ATOM 2126 O O . GLY A 1 274 ? -34.806 10.629 -3.510 1.00 37.08 274 GLY A O 1
ATOM 2127 N N . THR A 1 275 ? -33.508 8.853 -3.078 1.00 36.11 275 THR A N 1
ATOM 2128 C CA . THR A 1 275 ? -32.996 9.373 -1.815 1.00 35.30 275 THR A CA 1
ATOM 2129 C C . THR A 1 275 ? -31.478 9.457 -1.914 1.00 33.79 275 THR A C 1
ATOM 2130 O O . THR A 1 275 ? -30.849 8.500 -2.373 1.00 33.23 275 THR A O 1
ATOM 2134 N N . LEU A 1 276 ? -30.909 10.579 -1.466 1.00 31.75 276 LEU A N 1
ATOM 2135 C CA . LEU A 1 276 ? -29.472 10.743 -1.286 1.00 31.07 276 LEU A CA 1
ATOM 2136 C C . LEU A 1 276 ? -29.138 10.352 0.155 1.00 29.68 276 LEU A C 1
ATOM 2137 O O . LEU A 1 276 ? -29.859 10.734 1.072 1.00 29.16 276 LEU A O 1
ATOM 2142 N N . LEU A 1 277 ? -28.045 9.622 0.364 1.00 28.01 277 LEU A N 1
ATOM 2143 C CA . LEU A 1 277 ? -27.626 9.266 1.742 1.00 25.98 277 LEU A CA 1
ATOM 2144 C C . LEU A 1 277 ? -26.201 9.689 2.033 1.00 24.59 277 LEU A C 1
ATOM 2145 O O . LEU A 1 277 ? -25.278 9.387 1.281 1.00 24.45 277 LEU A O 1
ATOM 2150 N N . ILE A 1 278 ? -26.033 10.464 3.093 1.00 23.25 278 ILE A N 1
ATOM 2151 C CA . ILE A 1 278 ? -24.715 10.925 3.471 1.00 22.50 278 ILE A CA 1
ATOM 2152 C C . ILE A 1 278 ? -24.295 10.222 4.781 1.00 22.37 278 ILE A C 1
ATOM 2153 O O . ILE A 1 278 ? -25.054 10.202 5.745 1.00 21.83 278 ILE A O 1
ATOM 2158 N N . ARG A 1 279 ? -23.109 9.633 4.816 1.00 22.27 279 ARG A N 1
ATOM 2159 C CA . ARG A 1 279 ? -22.610 9.020 6.064 1.00 22.43 279 ARG A CA 1
ATOM 2160 C C . ARG A 1 279 ? -22.103 10.112 7.026 1.00 22.73 279 ARG A C 1
ATOM 2161 O O . ARG A 1 279 ? -21.547 11.107 6.573 1.00 22.71 279 ARG A O 1
ATOM 2169 N N . PRO A 1 280 ? -22.271 9.918 8.349 1.00 23.53 280 PRO A N 1
ATOM 2170 C CA . PRO A 1 280 ? -21.880 10.953 9.316 1.00 23.69 280 PRO A CA 1
ATOM 2171 C C . PRO A 1 280 ? -20.411 11.329 9.196 1.00 24.09 280 PRO A C 1
ATOM 2172 O O . PRO A 1 280 ? -20.089 12.494 9.347 1.00 24.87 280 PRO A O 1
ATOM 2176 N N . GLU A 1 281 ? -19.525 10.370 8.912 1.00 23.73 281 GLU A N 1
ATOM 2177 C CA . GLU A 1 281 ? -18.109 10.672 8.772 1.00 22.79 281 GLU A CA 1
ATOM 2178 C C . GLU A 1 281 ? -17.803 11.608 7.615 1.00 22.29 281 GLU A C 1
ATOM 2179 O O . GLU A 1 281 ? -16.703 12.138 7.527 1.00 22.82 281 GLU A O 1
ATOM 2185 N N . GLN A 1 282 ? -18.745 11.802 6.704 1.00 22.02 282 GLN A N 1
ATOM 2186 C CA . GLN A 1 282 ? -18.441 12.626 5.518 1.00 21.55 282 GLN A CA 1
ATOM 2187 C C . GLN A 1 282 ? -18.611 14.139 5.797 1.00 21.32 282 GLN A C 1
ATOM 2188 O O . GLN A 1 282 ? -18.033 14.966 5.106 1.00 21.37 282 GLN A O 1
ATOM 2194 N N . TYR A 1 283 ? -19.427 14.463 6.796 1.00 21.92 283 TYR A N 1
ATOM 2195 C CA . TYR A 1 283 ? -19.664 15.832 7.296 1.00 21.97 283 TYR A CA 1
ATOM 2196 C C . TYR A 1 283 ? -18.502 16.411 8.079 1.00 22.53 283 TYR A C 1
ATOM 2197 O O . TYR A 1 283 ? -17.901 15.707 8.891 1.00 21.21 283 TYR A O 1
ATOM 2206 N N . SER A 1 284 ? -18.227 17.709 7.890 1.00 22.14 284 SER A N 1
ATOM 2207 C CA . SER A 1 284 ? -17.458 18.522 8.849 1.00 22.92 284 SER A CA 1
ATOM 2208 C C . SER A 1 284 ? -17.986 19.967 8.777 1.00 23.34 284 SER A C 1
ATOM 2209 O O . SER A 1 284 ? -18.676 20.329 7.825 1.00 22.60 284 SER A O 1
ATOM 2212 N N . LEU A 1 285 ? -17.684 20.749 9.811 1.00 23.78 285 LEU A N 1
ATOM 2213 C CA . LEU A 1 285 ? -18.139 22.131 9.962 1.00 24.20 285 LEU A CA 1
ATOM 2214 C C . LEU A 1 285 ? -16.925 23.041 10.109 1.00 24.01 285 LEU A C 1
ATOM 2215 O O . LEU A 1 285 ? -16.021 22.771 10.903 1.00 23.83 285 LEU A O 1
ATOM 2220 N N . HIS A 1 286 ? -16.900 24.107 9.323 1.00 23.31 286 HIS A N 1
ATOM 2221 C CA . HIS A 1 286 ? -15.720 24.928 9.209 1.00 23.59 286 HIS A CA 1
ATOM 2222 C C . HIS A 1 286 ? -16.037 26.407 9.356 1.00 23.80 286 HIS A C 1
ATOM 2223 O O . HIS A 1 286 ? -17.105 26.836 8.947 1.00 23.22 286 HIS A O 1
ATOM 2230 N N . PRO A 1 287 ? -15.083 27.187 9.898 1.00 25.32 287 PRO A N 1
ATOM 2231 C CA . PRO A 1 287 ? -13.724 26.774 10.304 1.00 26.07 287 PRO A CA 1
ATOM 2232 C C . PRO A 1 287 ? -13.614 26.057 11.658 1.00 27.26 287 PRO A C 1
ATOM 2233 O O . PRO A 1 287 ? -14.463 26.281 12.532 1.00 27.32 287 PRO A O 1
ATOM 2237 N N . HIS A 1 288 ? -12.580 25.208 11.811 1.00 28.36 288 HIS A N 1
ATOM 2238 C CA . HIS A 1 288 ? -12.218 24.585 13.099 1.00 29.53 288 HIS A CA 1
ATOM 2239 C C . HIS A 1 288 ? -11.349 25.530 13.908 1.00 30.03 288 HIS A C 1
ATOM 2240 O O . HIS A 1 288 ? -10.663 26.366 13.354 1.00 29.90 288 HIS A O 1
ATOM 2247 N N . SER A 1 289 ? -11.313 25.330 15.220 1.00 30.82 289 SER A N 1
ATOM 2248 C CA . SER A 1 289 ? -10.406 26.069 16.085 1.00 30.70 289 SER A CA 1
ATOM 2249 C C . SER A 1 289 ? -8.944 25.787 15.754 1.00 30.25 289 SER A C 1
ATOM 2250 O O . SER A 1 289 ? -8.623 24.769 15.131 1.00 30.75 289 SER A O 1
ATOM 2253 N N . ALA A 1 290 ? -8.050 26.688 16.165 1.00 29.41 290 ALA A N 1
ATOM 2254 C CA . ALA A 1 290 ? -6.625 26.439 16.039 1.00 28.45 290 ALA A CA 1
ATOM 2255 C C . ALA A 1 290 ? -6.338 25.128 16.724 1.00 27.74 290 ALA A C 1
ATOM 2256 O O . ALA A 1 290 ? -6.965 24.814 17.736 1.00 28.79 290 ALA A O 1
ATOM 2258 N N . PRO A 1 291 ? -5.414 24.330 16.166 1.00 26.90 291 PRO A N 1
ATOM 2259 C CA . PRO A 1 291 ? -5.113 23.053 16.796 1.00 25.84 291 PRO A CA 1
ATOM 2260 C C . PRO A 1 291 ? -4.291 23.247 18.063 1.00 25.18 291 PRO A C 1
ATOM 2261 O O . PRO A 1 291 ? -3.479 24.187 18.158 1.00 25.14 291 PRO A O 1
ATOM 2265 N N . ALA A 1 292 ? -4.472 22.362 19.034 1.00 23.83 292 ALA A N 1
ATOM 2266 C CA . ALA A 1 292 ? -3.656 22.431 20.246 1.00 22.87 292 ALA A CA 1
ATOM 2267 C C . ALA A 1 292 ? -2.214 22.182 19.916 1.00 22.18 292 ALA A C 1
ATOM 2268 O O . ALA A 1 292 ? -1.332 22.703 20.573 1.00 22.11 292 ALA A O 1
ATOM 2270 N N . ALA A 1 293 ? -1.974 21.332 18.917 1.00 22.67 293 ALA A N 1
ATOM 2271 C CA . ALA A 1 293 ? -0.617 20.943 18.521 1.00 22.49 293 ALA A CA 1
ATOM 2272 C C . ALA A 1 293 ? -0.592 20.519 17.071 1.00 22.76 293 ALA A C 1
ATOM 2273 O O . ALA A 1 293 ? -1.615 20.125 16.519 1.00 21.94 293 ALA A O 1
ATOM 2275 N N . SER A 1 294 ? 0.587 20.617 16.457 1.00 23.15 294 SER A N 1
ATOM 2276 C CA . SER A 1 294 ? 0.790 20.183 15.083 1.00 24.37 294 SER A CA 1
ATOM 2277 C C . SER A 1 294 ? 2.110 19.449 15.045 1.00 25.20 294 SER A C 1
ATOM 2278 O O . SER A 1 294 ? 3.115 19.951 15.536 1.00 25.46 294 SER A O 1
ATOM 2281 N N . ILE A 1 295 ? 2.116 18.273 14.434 1.00 25.85 295 ILE A N 1
ATOM 2282 C CA . ILE A 1 295 ? 3.284 17.413 14.439 1.00 26.47 295 ILE A CA 1
ATOM 2283 C C . ILE A 1 295 ? 3.607 17.075 12.992 1.00 26.59 295 ILE A C 1
ATOM 2284 O O . ILE A 1 295 ? 2.751 16.638 12.233 1.00 25.16 295 ILE A O 1
ATOM 2289 N N . HIS A 1 296 ? 4.854 17.282 12.594 1.00 27.75 296 HIS A N 1
ATOM 2290 C CA . HIS A 1 296 ? 5.193 16.965 11.226 1.00 28.23 296 HIS A CA 1
ATOM 2291 C C . HIS A 1 296 ? 5.212 15.439 11.091 1.00 27.87 296 HIS A C 1
ATOM 2292 O O . HIS A 1 296 ? 5.660 14.709 11.977 1.00 27.55 296 HIS A O 1
ATOM 2299 N N . ALA A 1 297 ? 4.627 14.956 10.010 1.00 27.68 297 ALA A N 1
ATOM 2300 C CA . ALA A 1 297 ? 4.527 13.537 9.791 1.00 27.25 297 ALA A CA 1
ATOM 2301 C C . ALA A 1 297 ? 4.902 13.151 8.366 1.00 27.52 297 ALA A C 1
ATOM 2302 O O . ALA A 1 297 ? 4.834 13.972 7.427 1.00 27.74 297 ALA A O 1
ATOM 2304 N N . VAL A 1 298 ? 5.327 11.904 8.216 1.00 27.25 298 VAL A N 1
ATOM 2305 C CA . VAL A 1 298 ? 5.547 11.351 6.894 1.00 28.26 298 VAL A CA 1
ATOM 2306 C C . VAL A 1 298 ? 4.677 10.097 6.717 1.00 28.36 298 VAL A C 1
ATOM 2307 O O . VAL A 1 298 ? 4.682 9.213 7.564 1.00 28.36 298 VAL A O 1
ATOM 2311 N N . VAL A 1 299 ? 3.906 10.038 5.629 1.00 29.29 299 VAL A N 1
ATOM 2312 C CA . VAL A 1 299 ? 3.064 8.879 5.372 1.00 29.58 299 VAL A CA 1
ATOM 2313 C C . VAL A 1 299 ? 3.901 7.662 4.979 1.00 30.68 299 VAL A C 1
ATOM 2314 O O . VAL A 1 299 ? 4.636 7.695 3.993 1.00 31.09 299 VAL A O 1
ATOM 2318 N N . LEU A 1 300 ? 3.780 6.597 5.759 1.00 31.46 300 LEU A N 1
ATOM 2319 C CA . LEU A 1 300 ? 4.450 5.344 5.485 1.00 33.29 300 LEU A CA 1
ATOM 2320 C C . LEU A 1 300 ? 3.598 4.382 4.630 1.00 34.52 300 LEU A C 1
ATOM 2321 O O . LEU A 1 300 ? 4.071 3.894 3.602 1.00 35.29 300 LEU A O 1
ATOM 2326 N N . LYS A 1 301 ? 2.360 4.097 5.052 1.00 35.52 301 LYS A N 1
ATOM 2327 C CA . LYS A 1 301 ? 1.428 3.351 4.203 1.00 36.28 301 LYS A CA 1
ATOM 2328 C C . LYS A 1 301 ? -0.051 3.706 4.397 1.00 37.19 301 LYS A C 1
ATOM 2329 O O . LYS A 1 301 ? -0.418 4.468 5.293 1.00 37.26 301 LYS A O 1
ATOM 2335 N N . THR A 1 302 ? -0.883 3.148 3.522 1.00 37.87 302 THR A N 1
ATOM 2336 C CA . THR A 1 302 ? -2.259 3.575 3.370 1.00 38.34 302 THR A CA 1
ATOM 2337 C C . THR A 1 302 ? -3.132 2.370 3.039 1.00 38.85 302 THR A C 1
ATOM 2338 O O . THR A 1 302 ? -3.052 1.807 1.946 1.00 38.70 302 THR A O 1
ATOM 2342 N N . THR A 1 303 ? -3.953 1.966 4.008 1.00 39.05 303 THR A N 1
ATOM 2343 C CA . THR A 1 303 ? -4.810 0.796 3.852 1.00 38.88 303 THR A CA 1
ATOM 2344 C C . THR A 1 303 ? -6.259 1.219 3.934 1.00 38.39 303 THR A C 1
ATOM 2345 O O . THR A 1 303 ? -6.766 1.482 5.022 1.00 38.35 303 THR A O 1
ATOM 2349 N N . PRO A 1 304 ? -6.919 1.309 2.768 1.00 37.87 304 PRO A N 1
ATOM 2350 C CA . PRO A 1 304 ? -8.341 1.585 2.611 1.00 37.04 304 PRO A CA 1
ATOM 2351 C C . PRO A 1 304 ? -9.226 0.617 3.403 1.00 36.06 304 PRO A C 1
ATOM 2352 O O . PRO A 1 304 ? -8.995 -0.587 3.366 1.00 35.82 304 PRO A O 1
ATOM 2356 N N . LYS A 1 305 ? -10.225 1.151 4.110 1.00 35.58 305 LYS A N 1
ATOM 2357 C CA . LYS A 1 305 ? -11.238 0.329 4.788 1.00 34.72 305 LYS A CA 1
ATOM 2358 C C . LYS A 1 305 ? -12.619 0.844 4.436 1.00 34.18 305 LYS A C 1
ATOM 2359 O O . LYS A 1 305 ? -12.742 1.819 3.717 1.00 34.09 305 LYS A O 1
ATOM 2365 N N . ALA A 1 306 ? -13.663 0.224 4.973 1.00 33.10 306 ALA A N 1
ATOM 2366 C CA . ALA A 1 306 ? -15.014 0.661 4.639 1.00 32.46 306 ALA A CA 1
ATOM 2367 C C . ALA A 1 306 ? -15.308 2.126 4.996 1.00 31.73 306 ALA A C 1
ATOM 2368 O O . ALA A 1 306 ? -15.835 2.879 4.164 1.00 32.25 306 ALA A O 1
ATOM 2370 N N . ARG A 1 307 ? -14.980 2.545 6.217 1.00 30.11 307 ARG A N 1
ATOM 2371 C CA . ARG A 1 307 ? -15.362 3.875 6.676 1.00 29.53 307 ARG A CA 1
ATOM 2372 C C . ARG A 1 307 ? -14.204 4.848 6.853 1.00 29.41 307 ARG A C 1
ATOM 2373 O O . ARG A 1 307 ? -14.408 5.976 7.301 1.00 30.14 307 ARG A O 1
ATOM 2381 N N . HIS A 1 308 ? -12.997 4.410 6.540 1.00 28.72 308 HIS A N 1
ATOM 2382 C CA . HIS A 1 308 ? -11.844 5.257 6.718 1.00 28.38 308 HIS A CA 1
ATOM 2383 C C . HIS A 1 308 ? -10.620 4.648 6.043 1.00 28.04 308 HIS A C 1
ATOM 2384 O O . HIS A 1 308 ? -10.662 3.532 5.507 1.00 28.03 308 HIS A O 1
ATOM 2391 N N . THR A 1 309 ? -9.510 5.366 6.079 1.00 27.80 309 THR A N 1
ATOM 2392 C CA . THR A 1 309 ? -8.271 4.754 5.632 1.00 27.32 309 THR A CA 1
ATOM 2393 C C . THR A 1 309 ? -7.347 4.579 6.804 1.00 26.87 309 THR A C 1
ATOM 2394 O O . THR A 1 309 ? -7.214 5.477 7.639 1.00 25.90 309 THR A O 1
ATOM 2398 N N . GLU A 1 310 ? -6.695 3.428 6.852 1.00 26.42 310 GLU A N 1
ATOM 2399 C CA . GLU A 1 310 ? -5.724 3.173 7.884 1.00 27.92 310 GLU A CA 1
ATOM 2400 C C . GLU A 1 310 ? -4.358 3.709 7.403 1.00 27.77 310 GLU A C 1
ATOM 2401 O O . GLU A 1 310 ? -3.806 3.257 6.386 1.00 28.17 310 GLU A O 1
ATOM 2407 N N . ILE A 1 311 ? -3.839 4.709 8.104 1.00 27.96 311 ILE A N 1
ATOM 2408 C CA . ILE A 1 311 ? -2.595 5.359 7.694 1.00 28.56 311 ILE A CA 1
ATOM 2409 C C . ILE A 1 311 ? -1.518 5.113 8.726 1.00 29.52 311 ILE A C 1
ATOM 2410 O O . ILE A 1 311 ? -1.737 5.350 9.923 1.00 30.07 311 ILE A O 1
ATOM 2415 N N . SER A 1 312 ? -0.366 4.610 8.274 1.00 29.78 312 SER A N 1
ATOM 2416 C CA . SER A 1 312 ? 0.809 4.496 9.126 1.00 30.98 312 SER A CA 1
ATOM 2417 C C . SER A 1 312 ? 1.625 5.736 8.945 1.00 30.59 312 SER A C 1
ATOM 2418 O O . SER A 1 312 ? 1.876 6.154 7.806 1.00 29.93 312 SER A O 1
ATOM 2421 N N . LEU A 1 313 ? 2.035 6.322 10.066 1.00 31.10 313 LEU A N 1
ATOM 2422 C CA . LEU A 1 313 ? 2.769 7.576 10.048 1.00 31.85 313 LEU A CA 1
ATOM 2423 C C . LEU A 1 313 ? 3.961 7.578 10.993 1.00 32.49 313 LEU A C 1
ATOM 2424 O O . LEU A 1 313 ? 3.858 7.162 12.153 1.00 32.76 313 LEU A O 1
ATOM 2429 N N . ARG A 1 314 ? 5.095 8.048 10.480 1.00 32.91 314 ARG A N 1
ATOM 2430 C CA . ARG A 1 314 ? 6.244 8.386 11.310 1.00 33.32 314 ARG A CA 1
ATOM 2431 C C . ARG A 1 314 ? 6.075 9.828 11.770 1.00 33.46 314 ARG A C 1
ATOM 2432 O O . ARG A 1 314 ? 6.176 10.736 10.961 1.00 33.95 314 ARG A O 1
ATOM 2440 N N . ALA A 1 315 ? 5.791 10.047 13.051 1.00 33.86 315 ALA A N 1
ATOM 2441 C CA . ALA A 1 315 ? 5.687 11.409 13.589 1.00 34.25 315 ALA A CA 1
ATOM 2442 C C . ALA A 1 315 ? 6.423 11.536 14.907 1.00 34.89 315 ALA A C 1
ATOM 2443 O O . ALA A 1 315 ? 6.458 10.596 15.712 1.00 34.91 315 ALA A O 1
ATOM 2445 N N . GLY A 1 316 ? 6.995 12.712 15.140 1.00 35.86 316 GLY A N 1
ATOM 2446 C CA . GLY A 1 316 ? 7.889 12.888 16.269 1.00 36.45 316 GLY A CA 1
ATOM 2447 C C . GLY A 1 316 ? 8.835 11.712 16.257 1.00 37.45 316 GLY A C 1
ATOM 2448 O O . GLY A 1 316 ? 9.440 11.411 15.236 1.00 38.07 316 GLY A O 1
ATOM 2449 N N . GLN A 1 317 ? 8.956 11.031 17.386 1.00 37.99 317 GLN A N 1
ATOM 2450 C CA . GLN A 1 317 ? 9.796 9.851 17.468 1.00 38.48 317 GLN A CA 1
ATOM 2451 C C . GLN A 1 317 ? 8.953 8.633 17.786 1.00 38.84 317 GLN A C 1
ATOM 2452 O O . GLN A 1 317 ? 9.186 7.960 18.785 1.00 38.94 317 GLN A O 1
ATOM 2458 N N . THR A 1 318 ? 7.951 8.389 16.937 1.00 38.89 318 THR A N 1
ATOM 2459 C CA . THR A 1 318 ? 7.097 7.213 17.010 1.00 38.86 318 THR A CA 1
ATOM 2460 C C . THR A 1 318 ? 6.594 6.834 15.622 1.00 38.45 318 THR A C 1
ATOM 2461 O O . THR A 1 318 ? 6.626 7.624 14.667 1.00 38.48 318 THR A O 1
ATOM 2465 N N . VAL A 1 319 ? 6.074 5.628 15.524 1.00 38.38 319 VAL A N 1
ATOM 2466 C CA . VAL A 1 319 ? 5.204 5.307 14.421 1.00 38.28 319 VAL A CA 1
ATOM 2467 C C . VAL A 1 319 ? 3.802 5.147 14.981 1.00 38.38 319 VAL A C 1
ATOM 2468 O O . VAL A 1 319 ? 3.581 4.410 15.937 1.00 38.64 319 VAL A O 1
ATOM 2472 N N . LEU A 1 320 ? 2.857 5.858 14.388 1.00 37.90 320 LEU A N 1
ATOM 2473 C CA . LEU A 1 320 ? 1.493 5.829 14.855 1.00 37.74 320 LEU A CA 1
ATOM 2474 C C . LEU A 1 320 ? 0.650 5.251 13.727 1.00 37.00 320 LEU A C 1
ATOM 2475 O O . LEU A 1 320 ? 0.972 5.425 12.555 1.00 36.84 320 LEU A O 1
ATOM 2480 N N . THR A 1 321 ? -0.414 4.540 14.069 1.00 36.33 321 THR A N 1
ATOM 2481 C CA . THR A 1 321 ? -1.312 4.049 13.051 1.00 35.38 321 THR A CA 1
ATOM 2482 C C . THR A 1 321 ? -2.717 4.530 13.381 1.00 34.83 321 THR A C 1
ATOM 2483 O O . THR A 1 321 ? -3.290 4.130 14.404 1.00 34.33 321 THR A O 1
ATOM 2487 N N . LEU A 1 322 ? -3.265 5.360 12.495 1.00 32.74 322 LEU A N 1
ATOM 2488 C CA . LEU A 1 322 ? -4.542 6.013 12.706 1.00 31.93 322 LEU A CA 1
ATOM 2489 C C . LEU A 1 322 ? -5.558 5.697 11.613 1.00 30.80 322 LEU A C 1
ATOM 2490 O O . LEU A 1 322 ? -5.213 5.508 10.443 1.00 29.13 322 LEU A O 1
ATOM 2495 N N . ASN A 1 323 ? -6.829 5.667 12.014 1.00 29.58 323 ASN A N 1
ATOM 2496 C CA . ASN A 1 323 ? -7.918 5.618 11.077 1.00 29.32 323 ASN A CA 1
ATOM 2497 C C . ASN A 1 323 ? -8.412 7.033 10.851 1.00 30.21 323 ASN A C 1
ATOM 2498 O O . ASN A 1 323 ? -8.724 7.765 11.808 1.00 30.86 323 ASN A O 1
ATOM 2503 N N . LEU A 1 324 ? -8.454 7.449 9.599 1.00 30.31 324 LEU A N 1
ATOM 2504 C CA . LEU A 1 324 ? -8.747 8.840 9.312 1.00 31.03 324 LEU A CA 1
ATOM 2505 C C . LEU A 1 324 ? -9.524 8.945 8.021 1.00 31.05 324 LEU A C 1
ATOM 2506 O O . LEU A 1 324 ? -10.042 7.944 7.544 1.00 31.21 324 LEU A O 1
ATOM 2511 N N . LEU A 1 330 ? -3.543 10.396 -1.091 1.00 45.33 330 LEU A N 1
ATOM 2512 C CA . LEU A 1 330 ? -2.307 10.557 -0.334 1.00 44.86 330 LEU A CA 1
ATOM 2513 C C . LEU A 1 330 ? -1.278 9.493 -0.726 1.00 44.65 330 LEU A C 1
ATOM 2514 O O . LEU A 1 330 ? -1.509 8.295 -0.580 1.00 44.58 330 LEU A O 1
ATOM 2519 N N . SER A 1 331 ? -0.137 9.940 -1.238 1.00 44.27 331 SER A N 1
ATOM 2520 C CA . SER A 1 331 ? 0.912 9.024 -1.655 1.00 44.01 331 SER A CA 1
ATOM 2521 C C . SER A 1 331 ? 1.818 8.581 -0.487 1.00 43.42 331 SER A C 1
ATOM 2522 O O . SER A 1 331 ? 2.146 9.366 0.393 1.00 42.77 331 SER A O 1
ATOM 2525 N N . ASP A 1 332 ? 2.232 7.321 -0.495 1.00 43.06 332 ASP A N 1
ATOM 2526 C CA . ASP A 1 332 ? 2.891 6.742 0.673 1.00 42.83 332 ASP A CA 1
ATOM 2527 C C . ASP A 1 332 ? 4.369 7.065 0.787 1.00 42.25 332 ASP A C 1
ATOM 2528 O O . ASP A 1 332 ? 5.218 6.180 0.696 1.00 43.02 332 ASP A O 1
ATOM 2533 N N . GLY A 1 333 ? 4.647 8.343 1.016 1.00 41.19 333 GLY A N 1
ATOM 2534 C CA . GLY A 1 333 ? 5.993 8.865 1.215 1.00 39.71 333 GLY A CA 1
ATOM 2535 C C . GLY A 1 333 ? 5.887 10.373 1.372 1.00 38.90 333 GLY A C 1
ATOM 2536 O O . GLY A 1 333 ? 6.866 11.061 1.627 1.00 39.28 333 GLY A O 1
ATOM 2537 N N . ILE A 1 334 ? 4.674 10.882 1.226 1.00 37.70 334 ILE A N 1
ATOM 2538 C CA . ILE A 1 334 ? 4.398 12.303 1.332 1.00 37.15 334 ILE A CA 1
ATOM 2539 C C . ILE A 1 334 ? 4.558 12.859 2.757 1.00 36.49 334 ILE A C 1
ATOM 2540 O O . ILE A 1 334 ? 4.509 12.111 3.745 1.00 36.77 334 ILE A O 1
ATOM 2545 N N . SER A 1 335 ? 4.792 14.164 2.857 1.00 35.53 335 SER A N 1
ATOM 2546 C CA . SER A 1 335 ? 4.873 14.833 4.149 1.00 34.67 335 SER A CA 1
ATOM 2547 C C . SER A 1 335 ? 3.514 15.363 4.456 1.00 33.88 335 SER A C 1
ATOM 2548 O O . SER A 1 335 ? 2.830 15.865 3.562 1.00 34.18 335 SER A O 1
ATOM 2551 N N . ALA A 1 336 ? 3.109 15.280 5.717 1.00 32.17 336 ALA A N 1
ATOM 2552 C CA . ALA A 1 336 ? 1.849 15.894 6.114 1.00 30.40 336 ALA A CA 1
ATOM 2553 C C . ALA A 1 336 ? 1.934 16.321 7.565 1.00 28.93 336 ALA A C 1
ATOM 2554 O O . ALA A 1 336 ? 2.901 16.002 8.265 1.00 28.89 336 ALA A O 1
ATOM 2556 N N . VAL A 1 337 ? 0.927 17.054 8.011 1.00 27.45 337 VAL A N 1
ATOM 2557 C CA . VAL A 1 337 ? 0.935 17.568 9.380 1.00 25.78 337 VAL A CA 1
ATOM 2558 C C . VAL A 1 337 ? -0.266 17.036 10.169 1.00 24.39 337 VAL A C 1
ATOM 2559 O O . VAL A 1 337 ? -1.395 17.194 9.761 1.00 23.42 337 VAL A O 1
ATOM 2563 N N . LEU A 1 338 ? 0.013 16.404 11.296 1.00 23.33 338 LEU A N 1
ATOM 2564 C CA . LEU A 1 338 ? -1.038 15.894 12.170 1.00 23.28 338 LEU A CA 1
ATOM 2565 C C . LEU A 1 338 ? -1.477 17.005 13.074 1.00 22.13 338 LEU A C 1
ATOM 2566 O O . LEU A 1 338 ? -0.630 17.642 13.731 1.00 23.11 338 LEU A O 1
ATOM 2571 N N . HIS A 1 339 ? -2.776 17.232 13.140 1.00 20.81 339 HIS A N 1
ATOM 2572 C CA . HIS A 1 339 ? -3.310 18.205 14.089 1.00 20.59 339 HIS A CA 1
ATOM 2573 C C . HIS A 1 339 ? -3.997 17.466 15.207 1.00 20.29 339 HIS A C 1
ATOM 2574 O O . HIS A 1 339 ? -4.540 16.368 15.011 1.00 19.48 339 HIS A O 1
ATOM 2581 N N . LEU A 1 340 ? -3.910 18.063 16.391 1.00 19.26 340 LEU A N 1
ATOM 2582 C CA . LEU A 1 340 ? -4.577 17.558 17.582 1.00 19.10 340 LEU A CA 1
ATOM 2583 C C . LEU A 1 340 ? -5.544 18.635 18.042 1.00 19.11 340 LEU A C 1
ATOM 2584 O O . LEU A 1 340 ? -5.141 19.773 18.339 1.00 19.12 340 LEU A O 1
ATOM 2589 N N . ASP A 1 341 ? -6.815 18.284 18.107 1.00 18.15 341 ASP A N 1
ATOM 2590 C CA . ASP A 1 341 ? -7.868 19.229 18.466 1.00 19.57 341 ASP A CA 1
ATOM 2591 C C . ASP A 1 341 ? -8.055 19.135 19.986 1.00 19.05 341 ASP A C 1
ATOM 2592 O O . ASP A 1 341 ? -8.512 18.091 20.490 1.00 18.74 341 ASP A O 1
ATOM 2597 N N . GLY A 1 342 ? -7.643 20.180 20.700 1.00 17.24 342 GLY A N 1
ATOM 2598 C CA . GLY A 1 342 ? -7.798 20.245 22.161 1.00 16.73 342 GLY A CA 1
ATOM 2599 C C . GLY A 1 342 ? -6.680 19.535 22.890 1.00 15.02 342 GLY A C 1
ATOM 2600 O O . GLY A 1 342 ? -5.929 18.784 22.276 1.00 15.77 342 GLY A O 1
ATOM 2601 N N . PRO A 1 343 ? -6.555 19.751 24.214 1.00 14.76 343 PRO A N 1
ATOM 2602 C CA . PRO A 1 343 ? -5.476 19.083 24.953 1.00 13.87 343 PRO A CA 1
ATOM 2603 C C . PRO A 1 343 ? -5.738 17.591 25.135 1.00 13.65 343 PRO A C 1
ATOM 2604 O O . PRO A 1 343 ? -6.912 17.135 25.104 1.00 12.60 343 PRO A O 1
ATOM 2608 N N . ALA A 1 344 ? -4.662 16.844 25.314 1.00 11.87 344 ALA A N 1
ATOM 2609 C CA . ALA A 1 344 ? -4.724 15.465 25.761 1.00 11.14 344 ALA A CA 1
ATOM 2610 C C . ALA A 1 344 ? -4.983 15.422 27.246 1.00 11.23 344 ALA A C 1
ATOM 2611 O O . ALA A 1 344 ? -4.773 16.421 27.943 1.00 11.86 344 ALA A O 1
ATOM 2613 N N . LEU A 1 345 ? -5.369 14.258 27.752 1.00 10.84 345 LEU A N 1
ATOM 2614 C CA . LEU A 1 345 ? -5.491 14.031 29.194 1.00 11.37 345 LEU A CA 1
ATOM 2615 C C . LEU A 1 345 ? -4.161 13.504 29.711 1.00 10.90 345 LEU A C 1
ATOM 2616 O O . LEU A 1 345 ? -3.452 12.769 29.008 1.00 10.32 345 LEU A O 1
ATOM 2621 N N . PHE A 1 346 ? -3.858 13.844 30.960 1.00 10.21 346 PHE A N 1
ATOM 2622 C CA . PHE A 1 346 ? -2.645 13.390 31.637 1.00 10.44 346 PHE A CA 1
ATOM 2623 C C . PHE A 1 346 ? -3.003 12.803 32.975 1.00 10.19 346 PHE A C 1
ATOM 2624 O O . PHE A 1 346 ? -3.762 13.413 33.770 1.00 9.26 346 PHE A O 1
ATOM 2632 N N . PHE A 1 347 ? -2.452 11.616 33.218 1.00 10.21 347 PHE A N 1
ATOM 2633 C CA . PHE A 1 347 ? -2.733 10.853 34.416 1.00 9.76 347 PHE A CA 1
ATOM 2634 C C . PHE A 1 347 ? -1.396 10.620 35.133 1.00 12.39 347 PHE A C 1
ATOM 2635 O O . PHE A 1 347 ? -0.567 9.899 34.639 1.00 12.89 347 PHE A O 1
ATOM 2643 N N . PRO A 1 348 ? -1.195 11.253 36.299 1.00 14.47 348 PRO A N 1
ATOM 2644 C CA . PRO A 1 348 ? 0.023 11.058 37.098 1.00 16.12 348 PRO A CA 1
ATOM 2645 C C . PRO A 1 348 ? 0.190 9.596 37.475 1.00 18.06 348 PRO A C 1
ATOM 2646 O O . PRO A 1 348 ? -0.805 8.910 37.729 1.00 18.30 348 PRO A O 1
ATOM 2650 N N . GLY A 1 349 ? 1.425 9.102 37.499 1.00 18.75 349 GLY A N 1
ATOM 2651 C CA . GLY A 1 349 ? 1.648 7.678 37.690 1.00 21.61 349 GLY A CA 1
ATOM 2652 C C . GLY A 1 349 ? 1.274 7.115 39.047 1.00 23.36 349 GLY A C 1
ATOM 2653 O O . GLY A 1 349 ? 1.150 7.862 40.014 1.00 26.19 349 GLY A O 1
ATOM 2654 C CA . THR B 1 2 ? -39.123 6.232 41.824 1.00 23.01 2 THR B CA 1
ATOM 2655 C C . THR B 1 2 ? -38.538 6.068 43.220 1.00 22.66 2 THR B C 1
ATOM 2656 O O . THR B 1 2 ? -38.677 6.944 44.063 1.00 23.80 2 THR B O 1
ATOM 2657 N N . ALA B 1 3 ? -37.888 4.941 43.461 1.00 21.40 3 ALA B N 1
ATOM 2658 C CA . ALA B 1 3 ? -37.296 4.637 44.743 1.00 20.34 3 ALA B CA 1
ATOM 2659 C C . ALA B 1 3 ? -35.886 5.250 44.850 1.00 19.43 3 ALA B C 1
ATOM 2660 O O . ALA B 1 3 ? -35.140 5.293 43.858 1.00 18.95 3 ALA B O 1
ATOM 2662 N N . ALA B 1 4 ? -35.539 5.691 46.059 1.00 16.93 4 ALA B N 1
ATOM 2663 C CA . ALA B 1 4 ? -34.173 5.948 46.458 1.00 15.15 4 ALA B CA 1
ATOM 2664 C C . ALA B 1 4 ? -33.562 4.604 46.873 1.00 14.97 4 ALA B C 1
ATOM 2665 O O . ALA B 1 4 ? -34.277 3.647 47.248 1.00 13.26 4 ALA B O 1
ATOM 2667 N N . LEU B 1 5 ? -32.248 4.538 46.740 1.00 14.05 5 LEU B N 1
ATOM 2668 C CA . LEU B 1 5 ? -31.503 3.399 47.191 1.00 16.01 5 LEU B CA 1
ATOM 2669 C C . LEU B 1 5 ? -30.196 3.916 47.755 1.00 15.06 5 LEU B C 1
ATOM 2670 O O . LEU B 1 5 ? -29.565 4.853 47.184 1.00 14.25 5 LEU B O 1
ATOM 2675 N N . HIS B 1 6 ? -29.753 3.332 48.863 1.00 14.31 6 HIS B N 1
ATOM 2676 C CA A HIS B 1 6 ? -28.396 3.606 49.314 0.50 14.36 6 HIS B CA 1
ATOM 2677 C CA B HIS B 1 6 ? -28.429 3.620 49.383 0.50 14.45 6 HIS B CA 1
ATOM 2678 C C . HIS B 1 6 ? -27.732 2.299 49.764 1.00 14.26 6 HIS B C 1
ATOM 2679 O O . HIS B 1 6 ? -28.345 1.432 50.391 1.00 13.81 6 HIS B O 1
ATOM 2692 N N . ILE B 1 7 ? -26.492 2.176 49.357 1.00 13.11 7 ILE B N 1
ATOM 2693 C CA . ILE B 1 7 ? -25.627 1.051 49.619 1.00 13.10 7 ILE B CA 1
ATOM 2694 C C . ILE B 1 7 ? -24.404 1.678 50.268 1.00 12.29 7 ILE B C 1
ATOM 2695 O O . ILE B 1 7 ? -23.773 2.587 49.716 1.00 12.11 7 ILE B O 1
ATOM 2700 N N . GLY B 1 8 ? -24.053 1.190 51.440 1.00 12.04 8 GLY B N 1
ATOM 2701 C CA . GLY B 1 8 ? -22.956 1.774 52.202 1.00 12.02 8 GLY B CA 1
ATOM 2702 C C . GLY B 1 8 ? -21.957 0.695 52.568 1.00 12.55 8 GLY B C 1
ATOM 2703 O O . GLY B 1 8 ? -22.348 -0.285 53.186 1.00 14.20 8 GLY B O 1
ATOM 2704 N N . HIS B 1 9 ? -20.699 0.847 52.133 1.00 13.17 9 HIS B N 1
ATOM 2705 C CA . HIS B 1 9 ? -19.600 -0.052 52.540 1.00 14.24 9 HIS B CA 1
ATOM 2706 C C . HIS B 1 9 ? -19.920 -1.537 52.345 1.00 15.52 9 HIS B C 1
ATOM 2707 O O . HIS B 1 9 ? -19.709 -2.390 53.247 1.00 14.35 9 HIS B O 1
ATOM 2714 N N . LEU B 1 10 ? -20.445 -1.873 51.174 1.00 14.37 10 LEU B N 1
ATOM 2715 C CA . LEU B 1 10 ? -20.954 -3.242 51.015 1.00 14.03 10 LEU B CA 1
ATOM 2716 C C . LEU B 1 10 ? -19.808 -4.173 50.558 1.00 13.44 10 LEU B C 1
ATOM 2717 O O . LEU B 1 10 ? -19.034 -3.832 49.677 1.00 13.92 10 LEU B O 1
ATOM 2722 N N . SER B 1 11 ? -19.682 -5.337 51.165 1.00 14.09 11 SER B N 1
ATOM 2723 C CA . SER B 1 11 ? -18.594 -6.252 50.759 1.00 14.81 11 SER B CA 1
ATOM 2724 C C . SER B 1 11 ? -19.138 -7.635 50.612 1.00 14.74 11 SER B C 1
ATOM 2725 O O . SER B 1 11 ? -20.107 -7.975 51.245 1.00 14.51 11 SER B O 1
ATOM 2728 N N . LYS B 1 12 ? -18.513 -8.433 49.758 1.00 15.59 12 LYS B N 1
ATOM 2729 C CA . LYS B 1 12 ? -18.990 -9.776 49.494 1.00 17.09 12 LYS B CA 1
ATOM 2730 C C . LYS B 1 12 ? -17.826 -10.612 48.972 1.00 16.84 12 LYS B C 1
ATOM 2731 O O . LYS B 1 12 ? -17.129 -10.200 48.055 1.00 15.39 12 LYS B O 1
ATOM 2737 N N . SER B 1 13 ? -17.693 -11.796 49.562 1.00 18.30 13 SER B N 1
ATOM 2738 C CA . SER B 1 13 ? -16.705 -12.808 49.223 1.00 20.88 13 SER B CA 1
ATOM 2739 C C . SER B 1 13 ? -17.368 -14.140 48.977 1.00 22.61 13 SER B C 1
ATOM 2740 O O . SER B 1 13 ? -18.413 -14.426 49.567 1.00 23.35 13 SER B O 1
ATOM 2743 N N . PHE B 1 14 ? -16.789 -14.953 48.086 1.00 25.45 14 PHE B N 1
ATOM 2744 C CA . PHE B 1 14 ? -17.214 -16.360 47.959 1.00 27.66 14 PHE B CA 1
ATOM 2745 C C . PHE B 1 14 ? -16.056 -17.198 48.448 1.00 29.17 14 PHE B C 1
ATOM 2746 O O . PHE B 1 14 ? -15.001 -17.161 47.852 1.00 29.39 14 PHE B O 1
ATOM 2754 N N . GLN B 1 15 ? -16.210 -17.937 49.544 1.00 31.67 15 GLN B N 1
ATOM 2755 C CA . GLN B 1 15 ? -15.041 -18.637 50.102 1.00 33.37 15 GLN B CA 1
ATOM 2756 C C . GLN B 1 15 ? -13.836 -17.714 50.305 1.00 34.00 15 GLN B C 1
ATOM 2757 O O . GLN B 1 15 ? -13.872 -16.735 51.057 1.00 35.34 15 GLN B O 1
ATOM 2763 N N . ASN B 1 16 ? -12.750 -18.041 49.624 1.00 34.09 16 ASN B N 1
ATOM 2764 C CA . ASN B 1 16 ? -11.533 -17.252 49.736 1.00 34.54 16 ASN B CA 1
ATOM 2765 C C . ASN B 1 16 ? -11.547 -16.142 48.699 1.00 33.68 16 ASN B C 1
ATOM 2766 O O . ASN B 1 16 ? -10.569 -15.405 48.575 1.00 34.52 16 ASN B O 1
ATOM 2771 N N . THR B 1 17 ? -12.672 -16.021 47.980 1.00 31.48 17 THR B N 1
ATOM 2772 C CA . THR B 1 17 ? -12.784 -15.181 46.790 1.00 29.20 17 THR B CA 1
ATOM 2773 C C . THR B 1 17 ? -13.543 -13.868 47.051 1.00 27.49 17 THR B C 1
ATOM 2774 O O . THR B 1 17 ? -14.753 -13.850 47.051 1.00 27.06 17 THR B O 1
ATOM 2778 N N . PRO B 1 18 ? -12.814 -12.776 47.277 1.00 25.68 18 PRO B N 1
ATOM 2779 C CA . PRO B 1 18 ? -13.405 -11.454 47.442 1.00 24.06 18 PRO B CA 1
ATOM 2780 C C . PRO B 1 18 ? -13.956 -10.961 46.099 1.00 22.16 18 PRO B C 1
ATOM 2781 O O . PRO B 1 18 ? -13.303 -11.187 45.052 1.00 20.73 18 PRO B O 1
ATOM 2785 N N . VAL B 1 19 ? -15.096 -10.267 46.114 1.00 19.56 19 VAL B N 1
ATOM 2786 C CA A VAL B 1 19 ? -15.763 -9.881 44.867 0.50 18.48 19 VAL B CA 1
ATOM 2787 C CA B VAL B 1 19 ? -15.697 -9.850 44.853 0.50 18.22 19 VAL B CA 1
ATOM 2788 C C . VAL B 1 19 ? -16.291 -8.451 44.865 1.00 18.06 19 VAL B C 1
ATOM 2789 O O . VAL B 1 19 ? -16.225 -7.780 43.861 1.00 19.00 19 VAL B O 1
ATOM 2796 N N . LEU B 1 20 ? -16.899 -8.036 45.983 1.00 16.27 20 LEU B N 1
ATOM 2797 C CA . LEU B 1 20 ? -17.344 -6.647 46.160 1.00 15.71 20 LEU B CA 1
ATOM 2798 C C . LEU B 1 20 ? -16.555 -6.142 47.337 1.00 15.55 20 LEU B C 1
ATOM 2799 O O . LEU B 1 20 ? -16.555 -6.769 48.378 1.00 15.34 20 LEU B O 1
ATOM 2804 N N . ASN B 1 21 ? -15.881 -5.030 47.164 1.00 16.10 21 ASN B N 1
ATOM 2805 C CA . ASN B 1 21 ? -14.971 -4.548 48.181 1.00 18.07 21 ASN B CA 1
ATOM 2806 C C . ASN B 1 21 ? -15.338 -3.132 48.656 1.00 17.52 21 ASN B C 1
ATOM 2807 O O . ASN B 1 21 ? -14.965 -2.166 48.004 1.00 18.63 21 ASN B O 1
ATOM 2812 N N . ASP B 1 22 ? -16.093 -3.040 49.745 1.00 17.79 22 ASP B N 1
ATOM 2813 C CA . ASP B 1 22 ? -16.379 -1.758 50.412 1.00 18.85 22 ASP B CA 1
ATOM 2814 C C . ASP B 1 22 ? -17.051 -0.769 49.454 1.00 18.52 22 ASP B C 1
ATOM 2815 O O . ASP B 1 22 ? -16.623 0.368 49.360 1.00 18.99 22 ASP B O 1
ATOM 2820 N N . ILE B 1 23 ? -18.100 -1.214 48.760 1.00 18.21 23 ILE B N 1
ATOM 2821 C CA . ILE B 1 23 ? -18.839 -0.415 47.778 1.00 18.12 23 ILE B CA 1
ATOM 2822 C C . ILE B 1 23 ? -19.840 0.510 48.451 1.00 17.27 23 ILE B C 1
ATOM 2823 O O . ILE B 1 23 ? -20.599 0.054 49.312 1.00 17.06 23 ILE B O 1
ATOM 2828 N N . SER B 1 24 ? -19.872 1.784 48.040 1.00 17.47 24 SER B N 1
ATOM 2829 C CA . SER B 1 24 ? -20.918 2.718 48.460 1.00 16.75 24 SER B CA 1
ATOM 2830 C C . SER B 1 24 ? -21.500 3.367 47.202 1.00 17.53 24 SER B C 1
ATOM 2831 O O . SER B 1 24 ? -20.758 3.749 46.297 1.00 17.54 24 SER B O 1
ATOM 2834 N N . LEU B 1 25 ? -22.819 3.491 47.151 1.00 17.24 25 LEU B N 1
ATOM 2835 C CA . LEU B 1 25 ? -23.490 3.978 45.978 1.00 17.94 25 LEU B CA 1
ATOM 2836 C C . LEU B 1 25 ? -24.889 4.386 46.405 1.00 18.01 25 LEU B C 1
ATOM 2837 O O . LEU B 1 25 ? -25.539 3.677 47.193 1.00 17.27 25 LEU B O 1
ATOM 2842 N N . SER B 1 26 ? -25.346 5.521 45.881 1.00 17.62 26 SER B N 1
ATOM 2843 C CA . SER B 1 26 ? -26.708 6.007 46.123 1.00 17.25 26 SER B CA 1
ATOM 2844 C C . SER B 1 26 ? -27.376 6.122 44.779 1.00 15.83 26 SER B C 1
ATOM 2845 O O . SER B 1 26 ? -26.691 6.260 43.771 1.00 15.20 26 SER B O 1
ATOM 2848 N N . LEU B 1 27 ? -28.707 6.052 44.772 1.00 12.37 27 LEU B N 1
ATOM 2849 C CA . LEU B 1 27 ? -29.504 6.306 43.610 1.00 10.25 27 LEU B CA 1
ATOM 2850 C C . LEU B 1 27 ? -30.616 7.258 44.066 1.00 9.78 27 LEU B C 1
ATOM 2851 O O . LEU B 1 27 ? -31.325 6.952 45.041 1.00 9.94 27 LEU B O 1
ATOM 2856 N N . ASP B 1 28 ? -30.747 8.403 43.393 1.00 9.63 28 ASP B N 1
ATOM 2857 C CA . ASP B 1 28 ? -31.839 9.359 43.678 1.00 10.96 28 ASP B CA 1
ATOM 2858 C C . ASP B 1 28 ? -33.148 8.901 43.054 1.00 10.04 28 ASP B C 1
ATOM 2859 O O . ASP B 1 28 ? -33.130 8.272 41.987 1.00 8.97 28 ASP B O 1
ATOM 2864 N N . PRO B 1 29 ? -34.295 9.289 43.656 1.00 9.78 29 PRO B N 1
ATOM 2865 C CA . PRO B 1 29 ? -35.576 9.005 43.052 1.00 9.70 29 PRO B CA 1
ATOM 2866 C C . PRO B 1 29 ? -35.635 9.555 41.639 1.00 9.18 29 PRO B C 1
ATOM 2867 O O . PRO B 1 29 ? -35.300 10.737 41.418 1.00 8.56 29 PRO B O 1
ATOM 2871 N N . GLY B 1 30 ? -36.056 8.708 40.708 1.00 8.41 30 GLY B N 1
ATOM 2872 C CA . GLY B 1 30 ? -36.200 9.100 39.313 1.00 8.77 30 GLY B CA 1
ATOM 2873 C C . GLY B 1 30 ? -34.905 9.042 38.520 1.00 8.18 30 GLY B C 1
ATOM 2874 O O . GLY B 1 30 ? -34.913 9.245 37.323 1.00 8.44 30 GLY B O 1
ATOM 2875 N N . GLU B 1 31 ? -33.798 8.762 39.197 1.00 7.93 31 GLU B N 1
ATOM 2876 C CA . GLU B 1 31 ? -32.478 8.729 38.541 1.00 7.67 31 GLU B CA 1
ATOM 2877 C C . GLU B 1 31 ? -32.298 7.465 37.635 1.00 6.96 31 GLU B C 1
ATOM 2878 O O . GLU B 1 31 ? -32.787 6.388 37.989 1.00 7.20 31 GLU B O 1
ATOM 2884 N N . ILE B 1 32 ? -31.654 7.634 36.480 1.00 6.01 32 ILE B N 1
ATOM 2885 C CA . ILE B 1 32 ? -31.221 6.471 35.658 1.00 6.62 32 ILE B CA 1
ATOM 2886 C C . ILE B 1 32 ? -29.723 6.345 35.849 1.00 6.61 32 ILE B C 1
ATOM 2887 O O . ILE B 1 32 ? -28.939 7.200 35.417 1.00 7.39 32 ILE B O 1
ATOM 2892 N N . LEU B 1 33 ? -29.324 5.310 36.567 1.00 8.32 33 LEU B N 1
ATOM 2893 C CA . LEU B 1 33 ? -27.907 5.070 36.838 1.00 7.90 33 LEU B CA 1
ATOM 2894 C C . LEU B 1 33 ? -27.438 3.924 35.917 1.00 7.96 33 LEU B C 1
ATOM 2895 O O . LEU B 1 33 ? -28.146 2.897 35.777 1.00 7.55 33 LEU B O 1
ATOM 2900 N N . PHE B 1 34 ? -26.272 4.101 35.279 1.00 6.53 34 PHE B N 1
ATOM 2901 C CA . PHE B 1 34 ? -25.608 2.994 34.539 1.00 6.79 34 PHE B CA 1
ATOM 2902 C C . PHE B 1 34 ? -24.395 2.506 35.318 1.00 5.95 34 PHE B C 1
ATOM 2903 O O . PHE B 1 34 ? -23.553 3.327 35.769 1.00 5.92 34 PHE B O 1
ATOM 2911 N N . ILE B 1 35 ? -24.265 1.196 35.440 1.00 6.43 35 ILE B N 1
ATOM 2912 C CA . ILE B 1 35 ? -23.079 0.600 36.062 1.00 6.97 35 ILE B CA 1
ATOM 2913 C C . ILE B 1 35 ? -22.328 -0.135 34.961 1.00 7.20 35 ILE B C 1
ATOM 2914 O O . ILE B 1 35 ? -22.905 -1.018 34.288 1.00 6.19 35 ILE B O 1
ATOM 2919 N N . ILE B 1 36 ? -21.045 0.199 34.773 1.00 5.17 36 ILE B N 1
ATOM 2920 C CA . ILE B 1 36 ? -20.251 -0.390 33.706 1.00 4.47 36 ILE B CA 1
ATOM 2921 C C . ILE B 1 36 ? -18.904 -0.814 34.280 1.00 4.15 36 ILE B C 1
ATOM 2922 O O . ILE B 1 36 ? -18.511 -0.331 35.357 1.00 4.84 36 ILE B O 1
ATOM 2927 N N . GLY B 1 37 ? -18.246 -1.755 33.600 1.00 3.30 37 GLY B N 1
ATOM 2928 C CA . GLY B 1 37 ? -16.928 -2.202 34.023 1.00 4.38 37 GLY B CA 1
ATOM 2929 C C . GLY B 1 37 ? -16.562 -3.524 33.430 1.00 5.06 37 GLY B C 1
ATOM 2930 O O . GLY B 1 37 ? -17.411 -4.266 32.898 1.00 4.12 37 GLY B O 1
ATOM 2931 N N . ALA B 1 38 ? -15.291 -3.863 33.590 1.00 6.01 38 ALA B N 1
ATOM 2932 C CA . ALA B 1 38 ? -14.716 -5.023 32.923 1.00 6.49 38 ALA B CA 1
ATOM 2933 C C . ALA B 1 38 ? -15.401 -6.330 33.325 1.00 6.30 38 ALA B C 1
ATOM 2934 O O . ALA B 1 38 ? -15.888 -6.462 34.451 1.00 7.17 38 ALA B O 1
ATOM 2936 N N . SER B 1 39 ? -15.423 -7.303 32.411 1.00 6.34 39 SER B N 1
ATOM 2937 C CA . SER B 1 39 ? -15.921 -8.653 32.732 1.00 5.36 39 SER B CA 1
ATOM 2938 C C . SER B 1 39 ? -15.355 -9.156 34.057 1.00 6.14 39 SER B C 1
ATOM 2939 O O . SER B 1 39 ? -14.114 -9.143 34.275 1.00 7.92 39 SER B O 1
ATOM 2942 N N . GLY B 1 40 ? -16.235 -9.584 34.939 1.00 5.21 40 GLY B N 1
ATOM 2943 C CA . GLY B 1 40 ? -15.813 -10.121 36.217 1.00 7.64 40 GLY B CA 1
ATOM 2944 C C . GLY B 1 40 ? -15.662 -9.106 37.345 1.00 8.80 40 GLY B C 1
ATOM 2945 O O . GLY B 1 40 ? -15.329 -9.507 38.467 1.00 8.70 40 GLY B O 1
ATOM 2946 N N . CYS B 1 41 ? -15.915 -7.813 37.087 1.00 7.67 41 CYS B N 1
ATOM 2947 C CA . CYS B 1 41 ? -15.718 -6.782 38.102 1.00 7.84 41 CYS B CA 1
ATOM 2948 C C . CYS B 1 41 ? -16.747 -6.741 39.278 1.00 7.94 41 CYS B C 1
ATOM 2949 O O . CYS B 1 41 ? -16.526 -6.015 40.265 1.00 8.52 41 CYS B O 1
ATOM 2952 N N . GLY B 1 42 ? -17.889 -7.450 39.158 1.00 6.71 42 GLY B N 1
ATOM 2953 C CA . GLY B 1 42 ? -18.868 -7.567 40.259 1.00 6.11 42 GLY B CA 1
ATOM 2954 C C . GLY B 1 42 ? -20.252 -6.962 39.995 1.00 4.17 42 GLY B C 1
ATOM 2955 O O . GLY B 1 42 ? -21.021 -6.805 40.911 1.00 4.10 42 GLY B O 1
ATOM 2956 N N . LYS B 1 43 ? -20.566 -6.582 38.749 1.00 3.79 43 LYS B N 1
ATOM 2957 C CA . LYS B 1 43 ? -21.842 -5.876 38.487 1.00 4.93 43 LYS B CA 1
ATOM 2958 C C . LYS B 1 43 ? -23.046 -6.708 38.862 1.00 5.50 43 LYS B C 1
ATOM 2959 O O . LYS B 1 43 ? -23.955 -6.222 39.579 1.00 4.95 43 LYS B O 1
ATOM 2965 N N . THR B 1 44 ? -23.117 -7.915 38.306 1.00 6.13 44 THR B N 1
ATOM 2966 C CA . THR B 1 44 ? -24.268 -8.829 38.60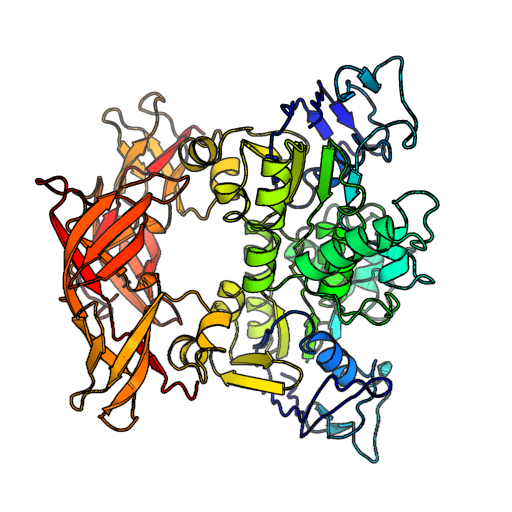7 1.00 4.98 44 THR B CA 1
ATOM 2967 C C . THR B 1 44 ? -24.307 -9.207 40.072 1.00 5.95 44 THR B C 1
ATOM 2968 O O . THR B 1 44 ? -25.370 -9.308 40.654 1.00 8.15 44 THR B O 1
ATOM 2972 N N . THR B 1 45 ? -23.156 -9.438 40.678 1.00 5.13 45 THR B N 1
ATOM 2973 C CA . THR B 1 45 ? -23.156 -9.736 42.115 1.00 6.38 45 THR B CA 1
ATOM 2974 C C . THR B 1 45 ? -23.782 -8.562 42.923 1.00 7.07 45 THR B C 1
ATOM 2975 O O . THR B 1 45 ? -24.574 -8.809 43.821 1.00 7.35 45 THR B O 1
ATOM 2979 N N . LEU B 1 46 ? -23.442 -7.308 42.576 1.00 6.28 46 LEU B N 1
ATOM 2980 C CA . LEU B 1 46 ? -24.028 -6.144 43.235 1.00 8.00 46 LEU B CA 1
ATOM 2981 C C . LEU B 1 46 ? -25.561 -6.155 43.108 1.00 7.89 46 LEU B C 1
ATOM 2982 O O . LEU B 1 46 ? -26.268 -5.993 44.103 1.00 7.48 46 LEU B O 1
ATOM 2987 N N . LEU B 1 47 ? -26.060 -6.331 41.877 1.00 6.17 47 LEU B N 1
ATOM 2988 C CA . LEU B 1 47 ? -27.502 -6.373 41.683 1.00 8.86 47 LEU B CA 1
ATOM 2989 C C . LEU B 1 47 ? -28.168 -7.499 42.475 1.00 8.33 47 LEU B C 1
ATOM 2990 O O . LEU B 1 47 ? -29.296 -7.319 42.989 1.00 9.18 47 LEU B O 1
ATOM 2995 N N . ARG B 1 48 ? -27.512 -8.653 42.514 1.00 8.81 48 ARG B N 1
ATOM 2996 C CA A ARG B 1 48 ? -28.070 -9.805 43.233 0.50 8.54 48 ARG B CA 1
ATOM 2997 C CA B ARG B 1 48 ? -28.026 -9.828 43.249 0.50 8.70 48 ARG B CA 1
ATOM 2998 C C . ARG B 1 48 ? -28.078 -9.543 44.740 1.00 9.13 48 ARG B C 1
ATOM 2999 O O . ARG B 1 48 ? -28.977 -10.016 45.462 1.00 9.98 48 ARG B O 1
ATOM 3014 N N . CYS B 1 49 ? -27.093 -8.791 45.219 1.00 9.24 49 CYS B N 1
ATOM 3015 C CA . CYS B 1 49 ? -27.070 -8.414 46.627 1.00 10.46 49 CYS B CA 1
ATOM 3016 C C . CYS B 1 49 ? -28.239 -7.443 46.964 1.00 11.59 49 CYS B C 1
ATOM 3017 O O . CYS B 1 49 ? -28.937 -7.624 47.981 1.00 11.32 49 CYS B O 1
ATOM 3020 N N . LEU B 1 50 ? -28.492 -6.486 46.075 1.00 11.16 50 LEU B N 1
ATOM 3021 C CA A LEU B 1 50 ? -29.613 -5.555 46.252 0.50 11.58 50 LEU B CA 1
ATOM 3022 C CA B LEU B 1 50 ? -29.599 -5.548 46.245 0.50 11.54 50 LEU B CA 1
ATOM 3023 C C . LEU B 1 50 ? -30.965 -6.259 46.228 1.00 12.00 50 LEU B C 1
ATOM 3024 O O . LEU B 1 50 ? -31.860 -5.937 47.034 1.00 12.67 50 LEU B O 1
ATOM 3033 N N . ALA B 1 51 ? -31.139 -7.198 45.295 1.00 12.03 51 ALA B N 1
ATOM 3034 C CA . ALA B 1 51 ? -32.398 -7.914 45.143 1.00 12.93 51 ALA B CA 1
ATOM 3035 C C . ALA B 1 51 ? -32.598 -9.028 46.201 1.00 13.32 51 ALA B C 1
ATOM 3036 O O . ALA B 1 51 ? -33.675 -9.622 46.304 1.00 12.90 51 ALA B O 1
ATOM 3038 N N . GLY B 1 52 ? -31.560 -9.313 46.970 1.00 14.06 52 GLY B N 1
ATOM 3039 C CA . GLY B 1 52 ? -31.614 -10.365 47.977 1.00 16.04 52 GLY B CA 1
ATOM 3040 C C . GLY B 1 52 ? -31.327 -11.778 47.508 1.00 17.24 52 GLY B C 1
ATOM 3041 O O . GLY B 1 52 ? -31.591 -12.743 48.261 1.00 18.17 52 GLY B O 1
ATOM 3042 N N . PHE B 1 53 ? -30.818 -11.949 46.282 1.00 18.51 53 PHE B N 1
ATOM 3043 C CA . PHE B 1 53 ? -30.377 -13.296 45.814 1.00 19.18 53 PHE B CA 1
ATOM 3044 C C . PHE B 1 53 ? -28.996 -13.658 46.312 1.00 19.29 53 PHE B C 1
ATOM 3045 O O . PHE B 1 53 ? -28.591 -14.813 46.308 1.00 19.23 53 PHE B O 1
ATOM 3053 N N . GLU B 1 54 ? -28.256 -12.673 46.754 1.00 19.60 54 GLU B N 1
ATOM 3054 C CA . GLU B 1 54 ? -26.956 -12.952 47.306 1.00 20.97 54 GLU B CA 1
ATOM 3055 C C . GLU B 1 54 ? -26.939 -12.221 48.632 1.00 20.45 54 GLU B C 1
ATOM 3056 O O . GLU B 1 54 ? -27.557 -11.157 48.773 1.00 19.45 54 GLU B O 1
ATOM 3062 N N . GLN B 1 55 ? -26.273 -12.809 49.615 1.00 20.30 55 GLN B N 1
ATOM 3063 C CA . GLN B 1 55 ? -26.191 -12.201 50.937 1.00 20.56 55 GLN B CA 1
ATOM 3064 C C . GLN B 1 55 ? -24.808 -11.564 51.149 1.00 20.44 55 GLN B C 1
ATOM 3065 O O . GLN B 1 55 ? -23.801 -12.258 51.155 1.00 20.77 55 GLN B O 1
ATOM 3071 N N . PRO B 1 56 ? -24.742 -10.228 51.287 1.00 20.28 56 PRO B N 1
ATOM 3072 C CA . PRO B 1 56 ? -23.460 -9.556 51.499 1.00 20.18 56 PRO B CA 1
ATOM 3073 C C . PRO B 1 56 ? -22.832 -10.011 52.812 1.00 20.28 56 PRO B C 1
ATOM 3074 O O . PRO B 1 56 ? -23.554 -10.408 53.715 1.00 20.10 56 PRO B O 1
ATOM 3078 N N . ASP B 1 57 ? -21.531 -9.912 52.969 1.00 21.24 57 ASP B N 1
ATOM 3079 C CA . ASP B 1 57 ? -21.051 -10.300 54.298 1.00 23.56 57 ASP B CA 1
ATOM 3080 C C . ASP B 1 57 ? -20.796 -9.110 55.204 1.00 22.88 57 ASP B C 1
ATOM 3081 O O . ASP B 1 57 ? -20.517 -9.266 56.386 1.00 23.74 57 ASP B O 1
ATOM 3086 N N . SER B 1 58 ? -20.902 -7.902 54.658 1.00 21.90 58 SER B N 1
ATOM 3087 C CA . SER B 1 58 ? -20.962 -6.718 55.543 1.00 21.56 58 SER B CA 1
ATOM 3088 C C . SER B 1 58 ? -21.468 -5.512 54.760 1.00 20.95 58 SER B C 1
ATOM 3089 O O . SER B 1 58 ? -21.575 -5.570 53.531 1.00 20.42 58 SER B O 1
ATOM 3092 N N . GLY B 1 59 ? -21.805 -4.446 55.477 1.00 20.78 59 GLY B N 1
ATOM 3093 C CA . GLY B 1 59 ? -22.317 -3.213 54.837 1.00 19.70 59 GLY B CA 1
ATOM 3094 C C . GLY B 1 59 ? -23.796 -3.085 55.023 1.00 18.69 59 GLY B C 1
ATOM 3095 O O . GLY B 1 59 ? -24.412 -3.926 55.674 1.00 18.37 59 GLY B O 1
ATOM 3096 N N . GLU B 1 60 ? -24.373 -2.031 54.436 1.00 17.70 60 GLU B N 1
ATOM 3097 C CA . GLU B 1 60 ? -25.793 -1.749 54.529 1.00 17.95 60 GLU B CA 1
ATOM 3098 C C . GLU B 1 60 ? -26.456 -1.426 53.179 1.00 15.89 60 GLU B C 1
ATOM 3099 O O . GLU B 1 60 ? -25.806 -0.937 52.247 1.00 16.32 60 GLU B O 1
ATOM 3105 N N . ILE B 1 61 ? -27.735 -1.751 53.090 1.00 14.75 61 ILE B N 1
ATOM 3106 C CA . ILE B 1 61 ? -28.573 -1.422 51.950 1.00 14.43 61 ILE B CA 1
ATOM 3107 C C . ILE B 1 61 ? -29.926 -0.956 52.411 1.00 15.40 61 ILE B C 1
ATOM 3108 O O . ILE B 1 61 ? -30.620 -1.642 53.192 1.00 14.80 61 ILE B O 1
ATOM 3113 N N . SER B 1 62 ? -30.324 0.207 51.918 1.00 15.12 62 SER B N 1
ATOM 3114 C CA . SER B 1 62 ? -31.665 0.705 52.206 1.00 15.46 62 SER B CA 1
ATOM 3115 C C . SER B 1 62 ? -32.359 1.058 50.915 1.00 15.17 62 SER B C 1
ATOM 3116 O O . SER B 1 62 ? -31.706 1.470 49.937 1.00 13.79 62 SER B O 1
ATOM 3119 N N . LEU B 1 63 ? -33.665 0.859 50.896 1.00 13.15 63 LEU B N 1
ATOM 3120 C CA . LEU B 1 63 ? -34.473 1.091 49.698 1.00 16.79 63 LEU B CA 1
ATOM 3121 C C . LEU B 1 63 ? -35.658 1.967 50.078 1.00 18.16 63 LEU B C 1
ATOM 3122 O O . LEU B 1 63 ? -36.389 1.640 51.003 1.00 18.22 63 LEU B O 1
ATOM 3127 N N . SER B 1 64 ? -35.864 3.064 49.354 1.00 20.55 64 SER B N 1
ATOM 3128 C CA . SER B 1 64 ? -36.864 4.075 49.739 1.00 22.70 64 SER B CA 1
ATOM 3129 C C . SER B 1 64 ? -37.052 4.260 51.238 1.00 23.69 64 SER B C 1
ATOM 3130 O O . SER B 1 64 ? -38.170 4.195 51.760 1.00 24.77 64 SER B O 1
ATOM 3133 N N . GLY B 1 65 ? -35.952 4.519 51.916 1.00 24.68 65 GLY B N 1
ATOM 3134 C CA . GLY B 1 65 ? -35.975 4.913 53.313 1.00 26.07 65 GLY B CA 1
ATOM 3135 C C . GLY B 1 65 ? -36.081 3.783 54.312 1.00 26.59 65 GLY B C 1
ATOM 3136 O O . GLY B 1 65 ? -36.165 4.026 55.522 1.00 28.89 65 GLY B O 1
ATOM 3137 N N . LYS B 1 66 ? -36.118 2.552 53.822 1.00 26.86 66 LYS B N 1
ATOM 3138 C CA . LYS B 1 66 ? -36.229 1.377 54.686 1.00 26.03 66 LYS B CA 1
ATOM 3139 C C . LYS B 1 66 ? -34.965 0.513 54.582 1.00 25.35 66 LYS B C 1
ATOM 3140 O O . LYS B 1 66 ? -34.537 0.136 53.494 1.00 24.49 66 LYS B O 1
ATOM 3146 N N . THR B 1 67 ? -34.356 0.212 55.715 1.00 24.37 67 THR B N 1
ATOM 3147 C CA . THR B 1 67 ? -33.191 -0.659 55.707 1.00 23.66 67 THR B CA 1
ATOM 3148 C C . THR B 1 67 ? -33.618 -2.025 55.219 1.00 22.52 67 THR B C 1
ATOM 3149 O O . THR B 1 67 ? -34.581 -2.580 55.709 1.00 23.55 67 THR B O 1
ATOM 3153 N N . ILE B 1 68 ? -32.932 -2.595 54.237 1.00 20.93 68 ILE B N 1
ATOM 3154 C CA . ILE B 1 68 ? -33.316 -3.945 53.870 1.00 20.19 68 ILE B CA 1
ATOM 3155 C C . ILE B 1 68 ? -32.227 -4.941 54.179 1.00 19.66 68 ILE B C 1
ATOM 3156 O O . ILE B 1 68 ? -32.496 -6.136 54.261 1.00 20.02 68 ILE B O 1
ATOM 3161 N N . PHE B 1 69 ? -31.015 -4.442 54.376 1.00 18.38 69 PHE B N 1
ATOM 3162 C CA . PHE B 1 69 ? -29.894 -5.280 54.802 1.00 18.00 69 PHE B CA 1
ATOM 3163 C C . PHE B 1 69 ? -28.935 -4.502 55.712 1.00 18.28 69 PHE B C 1
ATOM 3164 O O . PHE B 1 69 ? -28.586 -3.345 55.452 1.00 17.84 69 PHE B O 1
ATOM 3172 N N . SER B 1 70 ? -28.436 -5.151 56.746 1.00 18.68 70 SER B N 1
ATOM 3173 C CA . SER B 1 70 ? -27.465 -4.502 57.622 1.00 19.89 70 SER B CA 1
ATOM 3174 C C . SER B 1 70 ? -27.115 -5.503 58.710 1.00 21.86 70 SER B C 1
ATOM 3175 O O . SER B 1 70 ? -27.589 -6.630 58.691 1.00 21.70 70 SER B O 1
ATOM 3178 N N . LYS B 1 71 ? -26.288 -5.085 59.659 1.00 23.93 71 LYS B N 1
ATOM 3179 C CA . LYS B 1 71 ? -25.919 -5.979 60.756 1.00 26.56 71 LYS B CA 1
ATOM 3180 C C . LYS B 1 71 ? -27.088 -6.618 61.468 1.00 26.94 71 LYS B C 1
ATOM 3181 O O . LYS B 1 71 ? -26.919 -7.652 62.101 1.00 29.08 71 LYS B O 1
ATOM 3187 N N . ASN B 1 72 ? -28.273 -6.029 61.406 1.00 27.49 72 ASN B N 1
ATOM 3188 C CA . ASN B 1 72 ? -29.378 -6.640 62.125 1.00 28.28 72 ASN B CA 1
ATOM 3189 C C . ASN B 1 72 ? -30.647 -6.829 61.306 1.00 27.54 72 ASN B C 1
ATOM 3190 O O . ASN B 1 72 ? -31.731 -6.978 61.864 1.00 27.88 72 ASN B O 1
ATOM 3195 N N . THR B 1 73 ? -30.513 -6.822 59.978 1.00 26.04 73 THR B N 1
ATOM 3196 C CA . THR B 1 73 ? -31.653 -7.009 59.115 1.00 24.52 73 THR B CA 1
ATOM 3197 C C . THR B 1 73 ? -31.221 -7.702 57.820 1.00 23.32 73 THR B C 1
ATOM 3198 O O . THR B 1 73 ? -30.071 -7.578 57.377 1.00 23.08 73 THR B O 1
ATOM 3202 N N . ASN B 1 74 ? -32.129 -8.470 57.236 1.00 22.09 74 ASN B N 1
ATOM 3203 C CA . ASN B 1 74 ? -31.859 -9.148 55.972 1.00 20.56 74 ASN B CA 1
ATOM 3204 C C . ASN B 1 74 ? -33.193 -9.600 55.401 1.00 20.58 74 ASN B C 1
ATOM 3205 O O . ASN B 1 74 ? -33.622 -10.717 55.627 1.00 18.88 74 ASN B O 1
ATOM 3210 N N . LEU B 1 75 ? -33.868 -8.703 54.685 1.00 19.82 75 LEU B N 1
ATOM 3211 C CA . LEU B 1 75 ? -35.219 -8.981 54.2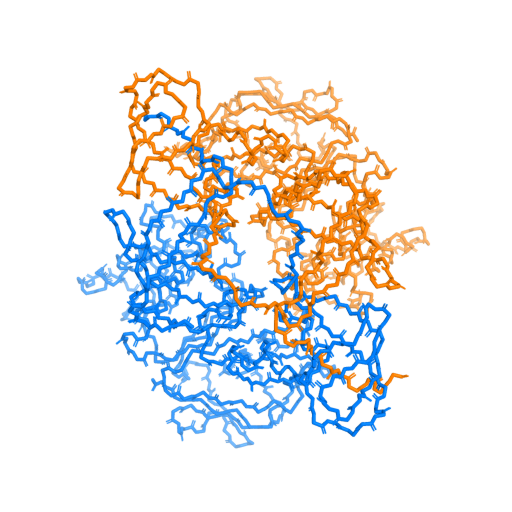44 1.00 21.17 75 LEU B CA 1
ATOM 3212 C C . LEU B 1 75 ? -35.206 -9.987 53.104 1.00 21.71 75 LEU B C 1
ATOM 3213 O O . LEU B 1 75 ? -34.296 -9.988 52.275 1.00 21.18 75 LEU B O 1
ATOM 3218 N N . PRO B 1 76 ? -36.206 -10.892 53.099 1.00 22.06 76 PRO B N 1
ATOM 3219 C CA . PRO B 1 76 ? -36.403 -11.836 52.028 1.00 21.90 76 PRO B CA 1
ATOM 3220 C C . PRO B 1 76 ? -36.655 -11.111 50.707 1.00 21.38 76 PRO B C 1
ATOM 3221 O O . PRO B 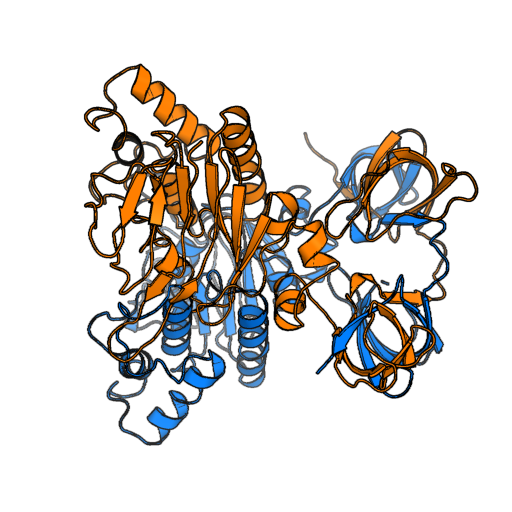1 76 ? -37.140 -9.971 50.679 1.00 21.49 76 PRO B O 1
ATOM 3225 N N . VAL B 1 77 ? -36.344 -11.806 49.626 1.00 21.85 77 VAL B N 1
ATOM 3226 C CA . VAL B 1 77 ? -36.547 -11.284 48.293 1.00 22.52 77 VAL B CA 1
ATOM 3227 C C . VAL B 1 77 ? -37.950 -10.729 48.137 1.00 23.61 77 VAL B C 1
ATOM 3228 O O . VAL B 1 77 ? -38.160 -9.625 47.579 1.00 23.09 77 VAL B O 1
ATOM 3232 N N . ARG B 1 78 ? -38.913 -11.472 48.686 1.00 23.48 78 ARG B N 1
ATOM 3233 C CA . ARG B 1 78 ? -40.301 -11.087 48.614 1.00 24.90 78 ARG B CA 1
ATOM 3234 C C . ARG B 1 78 ? -40.584 -9.757 49.275 1.00 23.92 78 ARG B C 1
ATOM 3235 O O . ARG B 1 78 ? -41.571 -9.134 48.966 1.00 24.75 78 ARG B O 1
ATOM 3243 N N . GLU B 1 79 ? -39.764 -9.318 50.215 1.00 23.93 79 GLU B N 1
ATOM 3244 C CA . GLU B 1 79 ? -40.069 -8.057 50.903 1.00 23.62 79 GLU B CA 1
ATOM 3245 C C . GLU B 1 79 ? -39.302 -6.871 50.314 1.00 22.87 79 GLU B C 1
ATOM 3246 O O . GLU B 1 79 ? -39.275 -5.773 50.892 1.00 24.32 79 GLU B O 1
ATOM 3252 N N . ARG B 1 80 ? -38.670 -7.084 49.166 1.00 20.45 80 ARG B N 1
ATOM 3253 C CA . ARG B 1 80 ? -37.856 -6.026 48.579 1.00 18.44 80 ARG B CA 1
ATOM 3254 C C . ARG B 1 80 ? -38.592 -5.533 47.356 1.00 18.51 80 ARG B C 1
ATOM 3255 O O . ARG B 1 80 ? -38.680 -6.238 46.350 1.00 17.37 80 ARG B O 1
ATOM 3263 N N . ARG B 1 81 ? -39.140 -4.330 47.460 1.00 17.37 81 ARG B N 1
ATOM 3264 C CA A ARG B 1 81 ? -39.992 -3.795 46.414 0.50 17.92 81 ARG B CA 1
ATOM 3265 C CA B ARG B 1 81 ? -39.990 -3.809 46.397 0.50 18.15 81 ARG B CA 1
ATOM 3266 C C . ARG B 1 81 ? -39.165 -3.235 45.258 1.00 17.32 81 ARG B C 1
ATOM 3267 O O . ARG B 1 81 ? -38.957 -2.012 45.171 1.00 17.42 81 ARG B O 1
ATOM 3282 N N . LEU B 1 82 ? -38.691 -4.137 44.393 1.00 15.41 82 LEU B N 1
ATOM 3283 C CA . LEU B 1 82 ? -37.981 -3.752 43.166 1.00 14.70 82 LEU B CA 1
ATOM 3284 C C . LEU B 1 82 ? -38.146 -4.801 42.096 1.00 13.37 82 LEU B C 1
ATOM 3285 O O . LEU B 1 82 ? -38.447 -5.979 42.396 1.00 14.44 82 LEU B O 1
ATOM 3290 N N . GLY B 1 83 ? -37.965 -4.383 40.854 1.00 11.28 83 GLY B N 1
ATOM 3291 C CA . GLY B 1 83 ? -37.958 -5.329 39.727 1.00 11.53 83 GLY B CA 1
ATOM 3292 C C . GLY B 1 83 ? -36.518 -5.633 39.351 1.00 11.53 83 GLY B C 1
ATOM 3293 O O . GLY B 1 83 ? -35.632 -4.786 39.553 1.00 10.36 83 GLY B O 1
ATOM 3294 N N . TYR B 1 84 ? -36.271 -6.822 38.802 1.00 10.79 84 TYR B N 1
ATOM 3295 C CA . TYR B 1 84 ? -34.881 -7.250 38.501 1.00 9.98 84 TYR B CA 1
ATOM 3296 C C . TYR B 1 84 ? -34.869 -8.204 37.330 1.00 10.29 84 TYR B C 1
ATOM 3297 O O . TYR B 1 84 ? -35.340 -9.364 37.453 1.00 9.77 84 TYR B O 1
ATOM 3306 N N . LEU B 1 85 ? -34.502 -7.645 36.174 1.00 9.24 85 LEU B N 1
ATOM 3307 C CA . LEU B 1 85 ? -34.251 -8.423 34.954 1.00 9.08 85 LEU B CA 1
ATOM 3308 C C . LEU B 1 85 ? -32.827 -9.006 35.035 1.00 8.63 85 LEU B C 1
ATOM 3309 O O . LEU B 1 85 ? -31.827 -8.274 35.007 1.00 7.55 85 LEU B O 1
ATOM 3314 N N . VAL B 1 86 ? -32.770 -10.326 35.173 1.00 9.86 86 VAL B N 1
ATOM 3315 C CA . VAL B 1 86 ? -31.534 -11.106 35.339 1.00 10.09 86 VAL B CA 1
ATOM 3316 C C . VAL B 1 86 ? -30.796 -11.145 33.980 1.00 9.65 86 VAL B C 1
ATOM 3317 O O . VAL B 1 86 ? -31.434 -11.226 32.951 1.00 9.80 86 VAL B O 1
ATOM 3321 N N . GLN B 1 87 ? -29.464 -11.171 33.977 1.00 9.50 87 GLN B N 1
ATOM 3322 C CA . GLN B 1 87 ? -28.681 -11.250 32.730 1.00 10.54 87 GLN B CA 1
ATOM 3323 C C . GLN B 1 87 ? -29.076 -12.444 31.857 1.00 13.40 87 GLN B C 1
ATOM 3324 O O . GLN B 1 87 ? -29.251 -12.305 30.642 1.00 15.34 87 GLN B O 1
ATOM 3330 N N . GLU B 1 88 ? -29.229 -13.612 32.448 1.00 16.64 88 GLU B N 1
ATOM 3331 C CA . GLU B 1 88 ? -29.818 -14.782 31.698 1.00 20.77 88 GLU B CA 1
ATOM 3332 C C . GLU B 1 88 ? -31.194 -14.585 31.069 1.00 22.23 88 GLU B C 1
ATOM 3333 O O . GLU B 1 88 ? -31.575 -15.330 30.143 1.00 23.18 88 GLU B O 1
ATOM 3339 N N . GLY B 1 89 ? -31.983 -13.669 31.616 1.00 23.44 89 GLY B N 1
ATOM 3340 C CA . GLY B 1 89 ? -33.387 -13.495 31.185 1.00 24.88 89 GLY B CA 1
ATOM 3341 C C . GLY B 1 89 ? -34.164 -14.804 30.941 1.00 25.26 89 GLY B C 1
ATOM 3342 O O . GLY B 1 89 ? -34.856 -14.912 29.919 1.00 26.70 89 GLY B O 1
ATOM 3343 N N . VAL B 1 90 ? -34.054 -15.802 31.837 1.00 25.48 90 VAL B N 1
ATOM 3344 C CA . VAL B 1 90 ? -34.783 -17.087 31.679 1.00 24.38 90 VAL B CA 1
ATOM 3345 C C . VAL B 1 90 ? -36.322 -17.017 31.854 1.00 22.78 90 VAL B C 1
ATOM 3346 O O . VAL B 1 90 ? -36.816 -16.641 32.900 1.00 24.21 90 VAL B O 1
ATOM 3350 N N . LEU B 1 91 ? -37.062 -17.388 30.822 1.00 20.12 91 LEU B N 1
ATOM 3351 C CA . LEU B 1 91 ? -38.543 -17.337 30.812 1.00 18.46 91 LEU B CA 1
ATOM 3352 C C . LEU B 1 91 ? -39.119 -18.674 31.278 1.00 18.52 91 LEU B C 1
ATOM 3353 O O . LEU B 1 91 ? -38.448 -19.681 31.161 1.00 18.59 91 LEU B O 1
ATOM 3358 N N . PHE B 1 92 ? -40.363 -18.703 31.748 1.00 18.71 92 PHE B N 1
ATOM 3359 C CA . PHE B 1 92 ? -40.989 -19.984 32.122 1.00 18.57 92 PHE B CA 1
ATOM 3360 C C . PHE B 1 92 ? -41.259 -20.809 30.871 1.00 18.58 92 PHE B C 1
ATOM 3361 O O . PHE B 1 92 ? -42.048 -20.387 30.013 1.00 17.92 92 PHE B O 1
ATOM 3369 N N . PRO B 1 93 ? -40.621 -21.993 30.766 1.00 18.36 93 PRO B N 1
ATOM 3370 C CA . PRO B 1 93 ? -40.669 -22.775 29.532 1.00 18.02 93 PRO B CA 1
ATOM 3371 C C . PRO B 1 93 ? -42.064 -23.262 29.077 1.00 18.14 93 PRO B C 1
ATOM 3372 O O . PRO B 1 93 ? -42.277 -23.498 27.876 1.00 16.01 93 PRO B O 1
ATOM 3376 N N . HIS B 1 94 ? -42.970 -23.448 30.026 1.00 18.44 94 HIS B N 1
ATOM 3377 C CA . HIS B 1 94 ? -44.281 -24.038 29.771 1.00 20.49 94 HIS B CA 1
ATOM 3378 C C . HIS B 1 94 ? -45.353 -22.964 29.769 1.00 19.23 94 HIS B C 1
ATOM 3379 O O . HIS B 1 94 ? -46.576 -23.251 29.721 1.00 19.55 94 HIS B O 1
ATOM 3386 N N . LEU B 1 95 ? -44.896 -21.711 29.747 1.00 17.88 95 LEU B N 1
ATOM 3387 C CA . LEU B 1 95 ? -45.786 -20.579 29.455 1.00 16.97 95 LEU B CA 1
ATOM 3388 C C . LEU B 1 95 ? -45.528 -19.876 28.110 1.00 16.41 95 LEU B C 1
ATOM 3389 O O . LEU B 1 95 ? -44.403 -19.730 27.609 1.00 14.79 95 LEU B O 1
ATOM 3394 N N . THR B 1 96 ? -46.625 -19.450 27.530 1.00 14.74 96 THR B N 1
ATOM 3395 C CA . THR B 1 96 ? -46.651 -18.673 26.314 1.00 15.40 96 THR B CA 1
ATOM 3396 C C . THR B 1 96 ? -45.904 -17.306 26.565 1.00 13.56 96 THR B C 1
ATOM 3397 O O . THR B 1 96 ? -45.784 -16.897 27.719 1.00 13.68 96 THR B O 1
ATOM 3401 N N . VAL B 1 97 ? -45.463 -16.597 25.524 1.00 12.11 97 VAL B N 1
ATOM 3402 C CA . VAL B 1 97 ? -44.913 -15.254 25.716 1.00 11.86 97 VAL B CA 1
ATOM 3403 C C . VAL B 1 97 ? -45.910 -14.396 26.473 1.00 12.93 97 VAL B C 1
ATOM 3404 O O . VAL B 1 97 ? -45.572 -13.706 27.447 1.00 12.59 97 VAL B O 1
ATOM 3408 N N . TYR B 1 98 ? -47.179 -14.463 26.042 1.00 11.91 98 TYR B N 1
ATOM 3409 C CA . TYR B 1 98 ? -48.220 -13.667 26.688 1.00 11.60 98 TYR B CA 1
ATOM 3410 C C . TYR B 1 98 ? -48.298 -13.972 28.166 1.00 10.91 98 TYR B C 1
ATOM 3411 O O . TYR B 1 98 ? -48.308 -13.078 28.964 1.00 11.12 98 TYR B O 1
ATOM 3420 N N . ARG B 1 99 ? -48.343 -15.244 28.522 1.00 10.62 99 ARG B N 1
ATOM 3421 C CA . ARG B 1 99 ? -48.461 -15.619 29.907 1.00 12.13 99 ARG B CA 1
ATOM 3422 C C . ARG B 1 99 ? -47.172 -15.329 30.712 1.00 12.20 99 ARG B C 1
ATOM 3423 O O . ARG B 1 99 ? -47.234 -15.088 31.921 1.00 11.86 99 ARG B O 1
ATOM 3431 N N . ASN B 1 100 ? -46.012 -15.365 30.055 1.00 11.98 100 ASN B N 1
ATOM 3432 C CA . ASN B 1 100 ? -44.767 -14.906 30.720 1.00 11.99 100 ASN B CA 1
ATOM 3433 C C . ASN B 1 100 ? -44.873 -13.439 31.112 1.00 11.48 100 ASN B C 1
ATOM 3434 O O . ASN B 1 100 ? -44.613 -13.067 32.253 1.00 12.89 100 ASN B O 1
ATOM 3439 N N . ILE B 1 101 ? -45.315 -12.606 30.192 1.00 11.22 101 ILE B N 1
ATOM 3440 C CA . ILE B 1 101 ? -45.468 -11.196 30.469 1.00 10.89 101 ILE B CA 1
ATOM 3441 C C . ILE B 1 101 ? -46.566 -10.927 31.498 1.00 12.64 101 ILE B C 1
ATOM 3442 O O . ILE B 1 101 ? -46.484 -9.980 32.280 1.00 12.15 101 ILE B O 1
ATOM 3447 N N . ALA B 1 102 ? -47.594 -11.767 31.489 1.00 13.13 102 ALA B N 1
ATOM 3448 C CA . ALA B 1 102 ? -48.712 -11.620 32.412 1.00 13.96 102 ALA B CA 1
ATOM 3449 C C . ALA B 1 102 ? -48.341 -11.969 33.829 1.00 14.47 102 ALA B C 1
ATOM 3450 O O . ALA B 1 102 ? -49.005 -11.540 34.767 1.00 15.67 102 ALA B O 1
ATOM 3452 N N . TYR B 1 103 ? -47.285 -12.750 33.985 1.00 15.81 103 TYR B N 1
ATOM 3453 C CA . TYR B 1 103 ? -46.920 -13.346 35.258 1.00 17.27 103 TYR B CA 1
ATOM 3454 C C . TYR B 1 103 ? -46.850 -12.405 36.455 1.00 16.79 103 TYR B C 1
ATOM 3455 O O . TYR B 1 103 ? -47.361 -12.731 37.517 1.00 16.49 103 TYR B O 1
ATOM 3464 N N . GLY B 1 104 ? -46.225 -11.242 36.301 1.00 16.35 104 GLY B N 1
ATOM 3465 C CA . GLY B 1 104 ? -46.084 -10.338 37.446 1.00 15.58 104 GLY B CA 1
ATOM 3466 C C . GLY B 1 104 ? -47.208 -9.338 37.660 1.00 16.52 104 GLY B C 1
ATOM 3467 O O . GLY B 1 104 ? -47.078 -8.428 38.507 1.00 16.14 104 GLY B O 1
ATOM 3468 N N . LEU B 1 105 ? -48.301 -9.460 36.889 1.00 16.25 105 LEU B N 1
ATOM 3469 C CA . LEU B 1 105 ? -49.474 -8.583 37.092 1.00 17.79 105 LEU B CA 1
ATOM 3470 C C . LEU B 1 105 ? -50.584 -9.354 37.785 1.00 18.27 105 LEU B C 1
ATOM 3471 O O . LEU B 1 105 ? -50.918 -10.414 37.345 1.00 17.46 105 LEU B O 1
ATOM 3476 N N . GLY B 1 106 ? -51.127 -8.830 38.887 1.00 21.00 106 GLY B N 1
ATOM 3477 C CA . GLY B 1 106 ? -52.230 -9.488 39.622 1.00 21.60 106 GLY B CA 1
ATOM 3478 C C . GLY B 1 106 ? -52.044 -10.966 39.899 1.00 22.86 106 GLY B C 1
ATOM 3479 O O . GLY B 1 106 ? -51.000 -11.391 40.394 1.00 21.66 106 GLY B O 1
ATOM 3480 N N . ASN B 1 107 ? -53.063 -11.767 39.571 1.00 23.26 107 ASN B N 1
ATOM 3481 C CA . ASN B 1 107 ? -52.993 -13.201 39.844 1.00 23.69 107 ASN B CA 1
ATOM 3482 C C . ASN B 1 107 ? -52.141 -13.976 38.863 1.00 23.66 107 ASN B C 1
ATOM 3483 O O . ASN B 1 107 ? -51.986 -15.185 39.028 1.00 24.97 107 ASN B O 1
ATOM 3488 N N . GLY B 1 108 ? -51.591 -13.291 37.857 1.00 22.80 108 GLY B N 1
ATOM 3489 C CA . GLY B 1 108 ? -50.596 -13.882 36.955 1.00 21.32 108 GLY B CA 1
ATOM 3490 C C . GLY B 1 108 ? -51.143 -14.454 35.649 1.00 20.37 108 GLY B C 1
ATOM 3491 O O . GLY B 1 108 ? -50.393 -14.873 34.768 1.00 19.39 108 GLY B O 1
ATOM 3492 N N . LYS B 1 109 ? -52.464 -14.486 35.529 1.00 19.86 109 LYS B N 1
ATOM 3493 C CA . LYS B 1 109 ? -53.111 -15.194 34.430 1.00 19.09 109 LYS B CA 1
ATOM 3494 C C . LYS B 1 109 ? -53.426 -14.292 33.206 1.00 19.06 109 LYS B C 1
ATOM 3495 O O . LYS B 1 109 ? -53.749 -14.794 32.133 1.00 18.66 109 LYS B O 1
ATOM 3501 N N . GLY B 1 110 ? -53.374 -12.979 33.367 1.00 18.05 110 GLY B N 1
ATOM 3502 C CA . GLY B 1 110 ? -53.564 -12.089 32.224 1.00 18.78 110 GLY B CA 1
ATOM 3503 C C . GLY B 1 110 ? -54.947 -12.201 31.577 1.00 19.88 110 GLY B C 1
ATOM 3504 O O . GLY B 1 110 ? -55.122 -11.896 30.386 1.00 18.98 110 GLY B O 1
ATOM 3505 N N . ARG B 1 111 ? -55.940 -12.584 32.385 1.00 19.99 111 ARG B N 1
ATOM 3506 C CA . ARG B 1 111 ? -57.342 -12.704 31.907 1.00 20.56 111 ARG B CA 1
ATOM 3507 C C . ARG B 1 111 ? -58.133 -11.403 31.890 1.00 20.78 111 ARG B C 1
ATOM 3508 O O . ARG B 1 111 ? -59.201 -11.336 31.272 1.00 22.44 111 ARG B O 1
ATOM 3516 N N . THR B 1 112 ? -57.669 -10.372 32.591 1.00 20.65 112 THR B N 1
ATOM 3517 C CA A THR B 1 112 ? -58.451 -9.151 32.734 0.50 21.39 112 THR B CA 1
ATOM 3518 C CA B THR B 1 112 ? -58.467 -9.138 32.714 0.50 20.45 112 THR B CA 1
ATOM 3519 C C . THR B 1 112 ? -58.175 -8.175 31.590 1.00 21.12 112 THR B C 1
ATOM 3520 O O . THR B 1 112 ? -57.083 -8.193 30.986 1.00 21.03 112 THR B O 1
ATOM 3527 N N . ALA B 1 113 ? -59.139 -7.316 31.278 1.00 19.83 113 ALA B N 1
ATOM 3528 C CA . ALA B 1 113 ? -58.904 -6.434 30.146 1.00 18.61 113 ALA B CA 1
ATOM 3529 C C . ALA B 1 113 ? -57.726 -5.554 30.446 1.00 18.65 113 ALA B C 1
ATOM 3530 O O . ALA B 1 113 ? -57.013 -5.154 29.542 1.00 18.33 113 ALA B O 1
ATOM 3532 N N . GLN B 1 114 ? -57.542 -5.190 31.712 1.00 18.28 114 GLN B N 1
ATOM 3533 C CA . GLN B 1 114 ? -56.499 -4.203 32.033 1.00 18.35 114 GLN B CA 1
ATOM 3534 C C . GLN B 1 114 ? -55.124 -4.822 31.904 1.00 16.96 114 GLN B C 1
ATOM 3535 O O . GLN B 1 114 ? -54.170 -4.172 31.440 1.00 16.97 114 GLN B O 1
ATOM 3541 N N . GLU B 1 115 ? -55.028 -6.080 32.311 1.00 17.73 115 GLU B N 1
ATOM 3542 C CA . GLU B 1 115 ? -53.827 -6.868 32.068 1.00 16.39 115 GLU B CA 1
ATOM 3543 C C . GLU B 1 115 ? -53.549 -7.036 30.558 1.00 16.06 115 GLU B C 1
ATOM 3544 O O . GLU B 1 115 ? -52.416 -6.807 30.087 1.00 14.44 115 GLU B O 1
ATOM 3550 N N . ARG B 1 116 ? -54.578 -7.403 29.791 1.00 15.02 116 ARG B N 1
ATOM 3551 C CA . ARG B 1 116 ? -54.418 -7.557 28.372 1.00 14.14 116 ARG B CA 1
ATOM 3552 C C . ARG B 1 116 ? -53.830 -6.303 27.757 1.00 14.96 116 ARG B C 1
ATOM 3553 O O . ARG B 1 116 ? -52.901 -6.376 26.921 1.00 13.83 116 ARG B O 1
ATOM 3561 N N . GLN B 1 117 ? -54.359 -5.133 28.153 1.00 13.04 117 GLN B N 1
ATOM 3562 C CA . GLN B 1 117 ? -53.873 -3.909 27.567 1.00 13.88 117 GLN B CA 1
ATOM 3563 C C . GLN B 1 117 ? -52.407 -3.607 27.984 1.00 14.79 117 GLN B C 1
ATOM 3564 O O . GLN B 1 117 ? -51.642 -3.107 27.195 1.00 13.97 117 GLN B O 1
ATOM 3570 N N . ARG B 1 118 ? -52.038 -3.863 29.242 1.00 14.02 118 ARG B N 1
ATOM 3571 C CA . ARG B 1 118 ? -50.648 -3.624 29.619 1.00 14.90 118 ARG B CA 1
ATOM 3572 C C . ARG B 1 118 ? -49.695 -4.597 28.885 1.00 14.51 118 ARG B C 1
ATOM 3573 O O . ARG B 1 118 ? -48.601 -4.213 28.466 1.00 15.52 118 ARG B O 1
ATOM 3581 N N . ILE B 1 119 ? -50.099 -5.855 28.752 1.00 13.46 119 ILE B N 1
ATOM 3582 C CA . ILE B 1 119 ? -49.273 -6.856 28.104 1.00 13.47 119 ILE B CA 1
ATOM 3583 C C . ILE B 1 119 ? -49.089 -6.494 26.654 1.00 13.86 119 ILE B C 1
ATOM 3584 O O . ILE B 1 119 ? -47.953 -6.502 26.149 1.00 13.16 119 ILE B O 1
ATOM 3589 N N . GLU B 1 120 ? -50.171 -6.108 25.977 1.00 13.34 120 GLU B N 1
ATOM 3590 C CA . GLU B 1 120 ? -50.028 -5.683 24.566 1.00 13.67 120 GLU B CA 1
ATOM 3591 C C . GLU B 1 120 ? -49.122 -4.446 24.406 1.00 12.92 120 GLU B C 1
ATOM 3592 O O . GLU B 1 120 ? -48.425 -4.301 23.395 1.00 13.91 120 GLU B O 1
ATOM 3598 N N . ALA B 1 121 ? -49.154 -3.539 25.365 1.00 12.40 121 ALA B N 1
ATOM 3599 C CA . ALA B 1 121 ? -48.310 -2.352 25.289 1.00 11.82 121 ALA B CA 1
ATOM 3600 C C . ALA B 1 121 ? -46.814 -2.735 25.443 1.00 11.56 121 ALA B C 1
ATOM 3601 O O . ALA B 1 121 ? -45.927 -2.104 24.862 1.00 11.88 121 ALA B O 1
ATOM 3603 N N . MET B 1 122 ? -46.549 -3.731 26.255 1.00 12.32 122 MET B N 1
ATOM 3604 C CA . MET B 1 122 ? -45.160 -4.244 26.381 1.00 12.14 122 MET B CA 1
ATOM 3605 C C . MET B 1 122 ? -44.738 -4.942 25.090 1.00 11.61 122 MET B C 1
ATOM 3606 O O . MET B 1 122 ? -43.590 -4.793 24.661 1.00 9.35 122 MET B O 1
ATOM 3611 N N . LEU B 1 123 ? -45.678 -5.648 24.433 1.00 10.97 123 LEU B N 1
ATOM 3612 C CA . LEU B 1 123 ? -45.389 -6.360 23.195 1.00 11.53 123 LEU B CA 1
ATOM 3613 C C . LEU B 1 123 ? -45.120 -5.352 22.090 1.00 12.21 123 LEU B C 1
ATOM 3614 O O . LEU B 1 123 ? -44.222 -5.544 21.256 1.00 11.46 123 LEU B O 1
ATOM 3619 N N . GLU B 1 124 ? -45.891 -4.270 22.064 1.00 12.11 124 GLU B N 1
ATOM 3620 C CA . GLU B 1 124 ? -45.665 -3.262 21.044 1.00 12.83 124 GLU B CA 1
ATOM 3621 C C . GLU B 1 124 ? -44.336 -2.531 21.267 1.00 12.78 124 GLU B C 1
ATOM 3622 O O . GLU B 1 124 ? -43.579 -2.324 20.326 1.00 12.95 124 GLU B O 1
ATOM 3628 N N . LEU B 1 125 ? -44.037 -2.168 22.512 1.00 10.88 125 LEU B N 1
ATOM 3629 C CA . LEU B 1 125 ? -42.762 -1.469 22.802 1.00 11.51 125 LEU B CA 1
ATOM 3630 C C . LEU B 1 125 ? -41.592 -2.323 22.322 1.00 10.95 125 LEU B C 1
ATOM 3631 O O . LEU B 1 125 ? -40.626 -1.846 21.751 1.00 11.43 125 LEU B O 1
ATOM 3636 N N . THR B 1 126 ? -41.688 -3.620 22.545 1.00 11.38 126 THR B N 1
ATOM 3637 C CA . THR B 1 126 ? -40.554 -4.482 22.239 1.00 11.83 126 THR B CA 1
ATOM 3638 C C . THR B 1 126 ? -40.595 -5.105 20.885 1.00 11.66 126 THR B C 1
ATOM 3639 O O . THR B 1 126 ? -39.640 -5.780 20.514 1.00 10.59 126 THR B O 1
ATOM 3643 N N . GLY B 1 127 ? -41.708 -4.938 20.164 1.00 11.61 127 GLY B N 1
ATOM 3644 C CA . GLY B 1 127 ? -41.761 -5.361 18.762 1.00 13.53 127 GLY B CA 1
ATOM 3645 C C . GLY B 1 127 ? -41.989 -6.846 18.583 1.00 13.72 127 GLY B C 1
ATOM 3646 O O . GLY B 1 127 ? -41.572 -7.430 17.568 1.00 14.48 127 GLY B O 1
ATOM 3647 N N . ILE B 1 128 ? -42.660 -7.473 19.546 1.00 12.38 128 ILE B N 1
ATOM 3648 C CA . ILE B 1 128 ? -42.864 -8.917 19.451 1.00 11.39 128 ILE B CA 1
ATOM 3649 C C . ILE B 1 128 ? -44.360 -9.264 19.518 1.00 11.90 128 ILE B C 1
ATOM 3650 O O . ILE B 1 128 ? -44.727 -10.364 19.970 1.00 11.22 128 ILE B O 1
ATOM 3655 N N . SER B 1 129 ? -45.237 -8.334 19.089 1.00 12.37 129 SER B N 1
ATOM 3656 C CA . SER B 1 129 ? -46.709 -8.633 19.181 1.00 14.30 129 SER B CA 1
ATOM 3657 C C . SER B 1 129 ? -47.101 -9.909 18.481 1.00 14.19 129 SER B C 1
ATOM 3658 O O . SER B 1 129 ? -47.956 -10.627 18.963 1.00 15.27 129 SER B O 1
ATOM 3661 N N . GLU B 1 130 ? -46.459 -10.219 17.362 1.00 15.92 130 GLU B N 1
ATOM 3662 C CA . GLU B 1 130 ? -46.811 -11.423 16.596 1.00 15.52 130 GLU B CA 1
ATOM 3663 C C . GLU B 1 130 ? -46.387 -12.732 17.254 1.00 15.06 130 GLU B C 1
ATOM 3664 O O . GLU B 1 130 ? -46.754 -13.797 16.764 1.00 14.04 130 GLU B O 1
ATOM 3670 N N . LEU B 1 131 ? -45.646 -12.656 18.379 1.00 13.70 131 LEU B N 1
ATOM 3671 C CA . LEU B 1 131 ? -45.076 -13.852 19.014 1.00 13.58 131 LEU B CA 1
ATOM 3672 C C . LEU B 1 131 ? -45.739 -14.181 20.352 1.00 13.62 131 LEU B C 1
ATOM 3673 O O . LEU B 1 131 ? -45.259 -15.004 21.112 1.00 11.73 131 LEU B O 1
ATOM 3678 N N . ALA B 1 132 ? -46.873 -13.537 20.609 1.00 12.71 132 ALA B N 1
ATOM 3679 C CA . ALA B 1 132 ? -47.567 -13.643 21.889 1.00 13.72 132 ALA B CA 1
ATOM 3680 C C . ALA B 1 132 ? -47.926 -15.069 22.240 1.00 13.23 132 ALA B C 1
ATOM 3681 O O . ALA B 1 132 ? -47.992 -15.427 23.417 1.00 13.36 132 ALA B O 1
ATOM 3683 N N . GLY B 1 133 ? -48.165 -15.890 21.228 1.00 13.65 133 GLY B N 1
ATOM 3684 C CA . GLY B 1 133 ? -48.579 -17.282 21.475 1.00 13.84 133 GLY B CA 1
ATOM 3685 C C . GLY B 1 133 ? -47.454 -18.274 21.355 1.00 14.76 133 GLY B C 1
ATOM 3686 O O . GLY B 1 133 ? -47.658 -19.473 21.517 1.00 15.21 133 GLY B O 1
ATOM 3687 N N . ARG B 1 134 ? -46.242 -17.779 21.077 1.00 14.36 134 ARG B N 1
ATOM 3688 C CA . ARG B 1 134 ? -45.056 -18.648 21.120 1.00 14.16 134 ARG B CA 1
ATOM 3689 C C . ARG B 1 134 ? -44.647 -19.120 22.501 1.00 12.39 134 ARG B C 1
ATOM 3690 O O . ARG B 1 134 ? -44.879 -18.437 23.489 1.00 14.29 134 ARG B O 1
ATOM 3698 N N . TYR B 1 135 ? -44.000 -20.280 22.586 1.00 12.47 135 TYR B N 1
ATOM 3699 C CA . TYR B 1 135 ? -43.367 -20.662 23.821 1.00 12.32 135 TYR B CA 1
ATOM 3700 C C . TYR B 1 135 ? -41.891 -20.258 23.701 1.00 12.48 135 TYR B C 1
ATOM 3701 O O . TYR B 1 135 ? -41.382 -20.024 22.590 1.00 11.74 135 TYR B O 1
ATOM 3710 N N . PRO B 1 136 ? -41.208 -20.167 24.835 1.00 12.08 136 PRO B N 1
ATOM 3711 C CA . PRO B 1 136 ? -39.854 -19.603 24.729 1.00 13.20 136 PRO B CA 1
ATOM 3712 C C . PRO B 1 136 ? -38.886 -20.401 23.828 1.00 13.76 136 PRO B C 1
ATOM 3713 O O . PRO B 1 136 ? -37.996 -19.798 23.168 1.00 14.62 136 PRO B O 1
ATOM 3717 N N . HIS B 1 137 ? -39.089 -21.723 23.732 1.00 14.75 137 HIS B N 1
ATOM 3718 C CA . HIS B 1 137 ? -38.229 -22.566 22.922 1.00 15.24 137 HIS B CA 1
ATOM 3719 C C . HIS B 1 137 ? -38.482 -22.291 21.442 1.00 15.00 137 HIS B C 1
ATOM 3720 O O . HIS B 1 137 ? -37.700 -22.672 20.572 1.00 14.66 137 HIS B O 1
ATOM 3727 N N . GLU B 1 138 ? -39.523 -21.517 21.173 1.00 14.66 138 GLU B N 1
ATOM 3728 C CA . GLU B 1 138 ? -39.912 -21.207 19.809 1.00 13.56 138 GLU B CA 1
ATOM 3729 C C . GLU B 1 138 ? -39.430 -19.802 19.358 1.00 12.73 138 GLU B C 1
ATOM 3730 O O . GLU B 1 138 ? -39.926 -19.264 18.399 1.00 11.71 138 GLU B O 1
ATOM 3736 N N . LEU B 1 139 ? -38.458 -19.236 20.075 1.00 11.86 139 LEU B N 1
ATOM 3737 C CA . LEU B 1 139 ? -38.024 -17.866 19.854 1.00 10.67 139 LEU B CA 1
ATOM 3738 C C . LEU B 1 139 ? -36.511 -17.790 19.553 1.00 10.72 139 LEU B C 1
ATOM 3739 O O . LEU B 1 139 ? -35.742 -18.610 20.023 1.00 9.31 139 LEU B O 1
ATOM 3744 N N . SER B 1 140 ? -36.109 -16.792 18.776 1.00 10.03 140 SER B N 1
ATOM 3745 C CA . SER B 1 140 ? -34.690 -16.459 18.612 1.00 9.48 140 SER B CA 1
ATOM 3746 C C . SER B 1 140 ? -34.116 -15.851 19.900 1.00 10.10 140 SER B C 1
ATOM 3747 O O . SER B 1 140 ? -34.872 -15.538 20.857 1.00 9.61 140 SER B O 1
ATOM 3750 N N . GLY B 1 141 ? -32.785 -15.700 19.950 1.00 9.43 141 GLY B N 1
ATOM 3751 C CA . GLY B 1 141 ? -32.156 -15.158 21.194 1.00 8.91 141 GLY B CA 1
ATOM 3752 C C . GLY B 1 141 ? -32.642 -13.745 21.533 1.00 8.01 141 GLY B C 1
ATOM 3753 O O . GLY B 1 141 ? -32.885 -13.415 22.705 1.00 8.00 141 GLY B O 1
ATOM 3754 N N . GLY B 1 142 ? -32.771 -12.882 20.536 1.00 5.97 142 GLY B N 1
ATOM 3755 C CA . GLY B 1 142 ? -33.150 -11.483 20.805 1.00 6.31 142 GLY B CA 1
ATOM 3756 C C . GLY B 1 142 ? -34.648 -11.405 21.037 1.00 6.93 142 GLY B C 1
ATOM 3757 O O . GLY B 1 142 ? -35.120 -10.491 21.701 1.00 5.95 142 GLY B O 1
ATOM 3758 N N . GLN B 1 143 ? -35.409 -12.361 20.475 1.00 5.91 143 GLN B N 1
ATOM 3759 C CA . GLN B 1 143 ? -36.849 -12.377 20.750 1.00 7.72 143 GLN B CA 1
ATOM 3760 C C . GLN B 1 143 ? -37.088 -12.853 22.206 1.00 6.98 143 GLN B C 1
ATOM 3761 O O . GLN B 1 143 ? -37.885 -12.264 22.949 1.00 7.74 143 GLN B O 1
ATOM 3767 N N . GLN B 1 144 ? -36.357 -13.873 22.644 1.00 7.81 144 GLN B N 1
ATOM 3768 C CA . GLN B 1 144 ? -36.410 -14.264 24.075 1.00 7.80 144 GLN B CA 1
ATOM 3769 C C . GLN B 1 144 ? -35.989 -13.126 25.008 1.00 7.30 144 GLN B C 1
ATOM 3770 O O . GLN B 1 144 ? -36.600 -12.921 26.063 1.00 7.43 144 GLN B O 1
ATOM 3776 N N . GLN B 1 145 ? -34.896 -12.452 24.669 1.00 5.30 145 GLN B N 1
ATOM 3777 C CA . GLN B 1 145 ? -34.485 -11.260 25.447 1.00 6.24 145 GLN B CA 1
ATOM 3778 C C . GLN B 1 145 ? -35.585 -10.193 25.529 1.00 5.86 145 GLN B C 1
ATOM 3779 O O . GLN B 1 145 ? -35.816 -9.604 26.556 1.00 6.05 145 GLN B O 1
ATOM 3785 N N . ARG B 1 146 ? -36.257 -9.911 24.440 1.00 6.54 146 ARG B N 1
ATOM 3786 C CA . ARG B 1 146 ? -37.311 -8.899 24.516 1.00 7.04 146 ARG B CA 1
ATOM 3787 C C . ARG B 1 146 ? -38.545 -9.343 25.309 1.00 6.91 146 ARG B C 1
ATOM 3788 O O . ARG B 1 146 ? -39.175 -8.537 26.009 1.00 6.26 146 ARG B O 1
ATOM 3796 N N . ALA B 1 147 ? -38.901 -10.615 25.209 1.00 6.91 147 ALA B N 1
ATOM 3797 C CA . ALA B 1 147 ? -39.973 -11.102 26.059 1.00 6.72 147 ALA B CA 1
ATOM 3798 C C . ALA B 1 147 ? -39.590 -10.983 27.541 1.00 7.16 147 ALA B C 1
ATOM 3799 O O . ALA B 1 147 ? -40.464 -10.695 28.365 1.00 6.12 147 ALA B O 1
ATOM 3801 N N . ALA B 1 148 ? -38.323 -11.286 27.910 1.00 7.12 148 ALA B N 1
ATOM 3802 C CA . ALA B 1 148 ? -37.939 -11.210 29.350 1.00 8.03 148 ALA B CA 1
ATOM 3803 C C . ALA B 1 148 ? -38.006 -9.766 29.818 1.00 7.16 148 ALA B C 1
ATOM 3804 O O . ALA B 1 148 ? -38.426 -9.447 30.969 1.00 6.82 148 ALA B O 1
ATOM 3806 N N . LEU B 1 149 ? -37.560 -8.871 28.939 1.00 7.06 149 LEU B N 1
ATOM 3807 C CA . LEU B 1 149 ? -37.625 -7.440 29.241 1.00 6.95 149 LEU B CA 1
ATOM 3808 C C . LEU B 1 149 ? -39.072 -6.999 29.448 1.00 8.23 149 LEU B C 1
ATOM 3809 O O . LEU B 1 149 ? -39.408 -6.291 30.411 1.00 7.90 149 LEU B O 1
ATOM 3814 N N . ALA B 1 150 ? -39.940 -7.397 28.516 1.00 9.24 150 ALA B N 1
ATOM 3815 C CA . ALA B 1 150 ? -41.379 -7.060 28.649 1.00 9.47 150 ALA B CA 1
ATOM 3816 C C . ALA B 1 150 ? -41.976 -7.565 29.954 1.00 8.48 150 ALA B C 1
ATOM 3817 O O . ALA B 1 150 ? -42.789 -6.866 30.576 1.00 9.10 150 ALA B O 1
ATOM 3819 N N . ARG B 1 151 ? -41.623 -8.779 30.349 1.00 9.19 151 ARG B N 1
ATOM 3820 C CA A ARG B 1 151 ? -42.135 -9.343 31.613 0.50 10.04 151 ARG B CA 1
ATOM 3821 C CA B ARG B 1 151 ? -42.103 -9.376 31.612 0.50 9.44 151 ARG B CA 1
ATOM 3822 C C . ARG B 1 151 ? -41.651 -8.588 32.845 1.00 9.97 151 ARG B C 1
ATOM 3823 O O . ARG B 1 151 ? -42.396 -8.434 33.847 1.00 10.55 151 ARG B O 1
ATOM 3838 N N . ALA B 1 152 ? -40.412 -8.106 32.795 1.00 8.84 152 ALA B N 1
ATOM 3839 C CA . ALA B 1 152 ? -39.846 -7.312 33.892 1.00 7.50 152 ALA B CA 1
ATOM 3840 C C . ALA B 1 152 ? -40.484 -5.962 33.944 1.00 7.36 152 ALA B C 1
ATOM 3841 O O . ALA B 1 152 ? -40.672 -5.387 35.023 1.00 8.52 152 ALA B O 1
ATOM 3843 N N . LEU B 1 153 ? -40.772 -5.393 32.772 1.00 7.44 153 LEU B N 1
ATOM 3844 C CA . LEU B 1 153 ? -41.263 -4.037 32.717 1.00 9.50 153 LEU B CA 1
ATOM 3845 C C . LEU B 1 153 ? -42.760 -3.953 33.011 1.00 9.16 153 LEU B C 1
ATOM 3846 O O . LEU B 1 153 ? -43.261 -2.873 33.435 1.00 8.55 153 LEU B O 1
ATOM 3851 N N . ALA B 1 154 ? -43.457 -5.055 32.751 1.00 9.50 154 ALA B N 1
ATOM 3852 C CA . ALA B 1 154 ? -44.959 -5.037 32.802 1.00 11.22 154 ALA B CA 1
ATOM 3853 C C . ALA B 1 154 ? -45.497 -4.426 34.105 1.00 12.54 154 ALA B C 1
ATOM 3854 O O . ALA B 1 154 ? -46.328 -3.519 34.062 1.00 14.06 154 ALA B O 1
ATOM 3856 N N . PRO B 1 155 ? -45.036 -4.917 35.269 1.00 14.20 155 PRO B N 1
ATOM 3857 C CA . PRO B 1 155 ? -45.558 -4.430 36.572 1.00 15.07 155 PRO B CA 1
ATOM 3858 C C . PRO B 1 155 ? -45.143 -3.011 36.910 1.00 16.56 155 PRO B C 1
ATOM 3859 O O . PRO B 1 155 ? -45.664 -2.405 37.880 1.00 16.19 155 PRO B O 1
ATOM 3863 N N . ASP B 1 156 ? -44.222 -2.470 36.121 1.00 15.74 156 ASP B N 1
ATOM 3864 C CA . ASP B 1 156 ? -43.785 -1.063 36.262 1.00 16.86 156 ASP B CA 1
ATOM 3865 C C . ASP B 1 156 ? -43.350 -0.722 37.724 1.00 15.58 156 ASP B C 1
ATOM 3866 O O . ASP B 1 156 ? -43.857 0.211 38.357 1.00 15.84 156 ASP B O 1
ATOM 3871 N N . PRO B 1 157 ? -42.381 -1.462 38.250 1.00 12.97 157 PRO B N 1
ATOM 3872 C CA . PRO B 1 157 ? -41.908 -1.195 39.610 1.00 11.80 157 PRO B CA 1
ATOM 3873 C C . PRO B 1 157 ? -41.295 0.204 39.778 1.00 11.22 157 PRO B C 1
ATOM 3874 O O . PRO B 1 157 ? -40.812 0.796 38.780 1.00 8.96 157 PRO B O 1
ATOM 3878 N N . GLU B 1 158 ? -41.271 0.710 41.022 1.00 9.88 158 GLU B N 1
ATOM 3879 C CA . GLU B 1 158 ? -40.721 2.071 41.286 1.00 10.17 158 GLU B CA 1
ATOM 3880 C C . GLU B 1 158 ? -39.192 2.089 41.088 1.00 9.19 158 GLU B C 1
ATOM 3881 O O . GLU B 1 158 ? -38.568 3.136 40.772 1.00 9.54 158 GLU B O 1
ATOM 3887 N N . LEU B 1 159 ? -38.578 0.944 41.315 1.00 8.71 159 LEU B N 1
ATOM 3888 C CA . LEU B 1 159 ? -37.156 0.754 40.992 1.00 8.47 159 LEU B CA 1
ATOM 3889 C C . LEU B 1 159 ? -36.998 -0.495 40.122 1.00 9.21 159 LEU B C 1
ATOM 3890 O O . LEU B 1 159 ? -37.509 -1.553 40.505 1.00 9.59 159 LEU B O 1
ATOM 3895 N N . ILE B 1 160 ? -36.267 -0.405 39.000 1.00 7.53 160 ILE B N 1
ATOM 3896 C CA . ILE B 1 160 ? -36.030 -1.616 38.187 1.00 8.46 160 ILE B CA 1
ATOM 3897 C C . ILE B 1 160 ? -34.510 -1.745 37.918 1.00 7.57 160 ILE B C 1
ATOM 3898 O O . ILE B 1 160 ? -33.788 -0.733 37.740 1.00 7.66 160 ILE B O 1
ATOM 3903 N N . LEU B 1 161 ? -34.016 -2.972 38.032 1.00 7.23 161 LEU B N 1
ATOM 3904 C CA . LEU B 1 161 ? -32.610 -3.283 37.866 1.00 6.94 161 LEU B CA 1
ATOM 3905 C C . LEU B 1 161 ? -32.574 -4.065 36.562 1.00 7.66 161 LEU B C 1
ATOM 3906 O O . LEU B 1 161 ? -33.267 -5.080 36.462 1.00 7.74 161 LEU B O 1
ATOM 3911 N N . LEU B 1 162 ? -31.860 -3.553 35.545 1.00 5.69 162 LEU B N 1
ATOM 3912 C CA . LEU B 1 162 ? -31.794 -4.204 34.260 1.00 6.91 162 LEU B CA 1
ATOM 3913 C C . LEU B 1 162 ? -30.369 -4.634 33.916 1.00 6.93 162 LEU B C 1
ATOM 3914 O O . LEU B 1 162 ? -29.511 -3.794 33.580 1.00 6.00 162 LEU B O 1
ATOM 3919 N N . ASP B 1 163 ? -30.148 -5.935 33.955 1.00 6.18 163 ASP B N 1
ATOM 3920 C CA . ASP B 1 163 ? -28.819 -6.497 33.754 1.00 6.58 163 ASP B CA 1
ATOM 3921 C C . ASP B 1 163 ? -28.672 -6.938 32.320 1.00 5.98 163 ASP B C 1
ATOM 3922 O O . ASP B 1 163 ? -29.081 -8.065 31.954 1.00 7.29 163 ASP B O 1
ATOM 3927 N N . GLU B 1 164 ? -28.105 -6.047 31.523 1.00 5.04 164 GLU B N 1
ATOM 3928 C CA . GLU B 1 164 ? -27.886 -6.268 30.088 1.00 4.36 164 GLU B CA 1
ATOM 3929 C C . GLU B 1 164 ? -29.153 -6.620 29.364 1.00 3.68 164 GLU B C 1
ATOM 3930 O O . GLU B 1 164 ? -29.281 -7.740 28.801 1.00 4.13 164 GLU B O 1
ATOM 3936 N N . PRO B 1 165 ? -30.124 -5.675 29.393 1.00 4.45 165 PRO B N 1
ATOM 3937 C CA . PRO B 1 165 ? -31.442 -5.964 28.821 1.00 5.43 165 PRO B CA 1
ATOM 3938 C C . PRO B 1 165 ? -31.459 -6.022 27.291 1.00 6.59 165 PRO B C 1
ATOM 3939 O O . PRO B 1 165 ? -32.416 -6.565 26.742 1.00 6.98 165 PRO B O 1
ATOM 3943 N N . PHE B 1 166 ? -30.409 -5.535 26.620 1.00 5.50 166 PHE B N 1
ATOM 3944 C CA . PHE B 1 166 ? -30.469 -5.302 25.169 1.00 6.71 166 PHE B CA 1
ATOM 3945 C C . PHE B 1 166 ? -29.315 -5.958 24.399 1.00 6.26 166 PHE B C 1
ATOM 3946 O O . PHE B 1 166 ? -29.166 -5.700 23.183 1.00 6.57 166 PHE B O 1
ATOM 3954 N N . SER B 1 167 ? -28.517 -6.791 25.069 1.00 5.97 167 SER B N 1
ATOM 3955 C CA . SER B 1 167 ? -27.215 -7.162 24.525 1.00 6.40 167 SER B CA 1
ATOM 3956 C C . SER B 1 167 ? -27.335 -8.098 23.338 1.00 6.53 167 SER B C 1
ATOM 3957 O O . SER B 1 167 ? -26.334 -8.330 22.667 1.00 7.34 167 SER B O 1
ATOM 3960 N N . ALA B 1 168 ? -28.505 -8.710 23.121 1.00 5.93 168 ALA B N 1
ATOM 3961 C CA . ALA B 1 168 ? -28.653 -9.642 21.992 1.00 5.77 168 ALA B CA 1
ATOM 3962 C C . ALA B 1 168 ? -29.275 -8.948 20.772 1.00 6.96 168 ALA B C 1
ATOM 3963 O O . ALA B 1 168 ? -29.567 -9.602 19.784 1.00 7.41 168 ALA B O 1
ATOM 3965 N N . LEU B 1 169 ? -29.500 -7.635 20.850 1.00 5.34 169 LEU B N 1
ATOM 3966 C CA . LEU B 1 169 ? -30.345 -6.931 19.851 1.00 6.85 169 LEU B CA 1
ATOM 3967 C C . LEU B 1 169 ? -29.539 -6.142 18.854 1.00 7.53 169 LEU B C 1
ATOM 3968 O O . LEU B 1 169 ? -28.590 -5.493 19.227 1.00 6.97 169 LEU B O 1
ATOM 3973 N N . ASP B 1 170 ? -29.899 -6.214 17.575 1.00 8.17 170 ASP B N 1
ATOM 3974 C CA . ASP B 1 170 ? -29.180 -5.446 16.561 1.00 8.54 170 ASP B CA 1
ATOM 3975 C C . ASP B 1 170 ? -29.318 -3.950 16.858 1.00 8.57 170 ASP B C 1
ATOM 3976 O O . ASP B 1 170 ? -30.246 -3.537 17.542 1.00 9.16 170 ASP B O 1
ATOM 3981 N N . GLU B 1 171 ? -28.396 -3.136 16.342 1.00 9.71 171 GLU B N 1
ATOM 3982 C CA . GLU B 1 171 ? -28.304 -1.726 16.756 1.00 11.11 171 GLU B CA 1
ATOM 3983 C C . GLU B 1 171 ? -29.601 -0.904 16.601 1.00 10.74 171 GLU B C 1
ATOM 3984 O O . GLU B 1 171 ? -30.029 -0.194 17.526 1.00 9.66 171 GLU B O 1
ATOM 3990 N N . GLN B 1 172 ? -30.247 -0.981 15.436 1.00 9.70 172 GLN B N 1
ATOM 3991 C CA . GLN B 1 172 ? -31.440 -0.136 15.225 1.00 9.36 172 GLN B CA 1
ATOM 3992 C C . GLN B 1 172 ? -32.577 -0.503 16.187 1.00 8.38 172 GLN B C 1
ATOM 3993 O O . GLN B 1 172 ? -33.323 0.353 16.674 1.00 7.55 172 GLN B O 1
ATOM 3999 N N . LEU B 1 173 ? -32.722 -1.803 16.436 1.00 8.48 173 LEU B N 1
ATOM 4000 C CA . LEU B 1 173 ? -33.719 -2.337 17.321 1.00 7.43 173 LEU B CA 1
ATOM 4001 C C . LEU B 1 173 ? -33.444 -1.873 18.755 1.00 6.17 173 LEU B C 1
ATOM 4002 O O . LEU B 1 173 ? -34.342 -1.397 19.468 1.00 5.84 173 LEU B O 1
ATOM 4007 N N . ARG B 1 174 ? -32.190 -2.016 19.183 1.00 6.32 174 ARG B N 1
ATOM 4008 C CA . ARG B 1 174 ? -31.820 -1.607 20.543 1.00 6.11 174 ARG B CA 1
ATOM 4009 C C . ARG B 1 174 ? -32.056 -0.134 20.706 1.00 5.95 174 ARG B C 1
ATOM 4010 O O . ARG B 1 174 ? -32.488 0.335 21.779 1.00 6.38 174 ARG B O 1
ATOM 4018 N N . ARG B 1 175 ? -31.712 0.633 19.683 1.00 6.67 175 ARG B N 1
ATOM 4019 C CA . ARG B 1 175 ? -31.885 2.085 19.749 1.00 8.42 175 ARG B CA 1
ATOM 4020 C C . ARG B 1 175 ? -33.321 2.532 19.915 1.00 7.66 175 ARG B C 1
ATOM 4021 O O . ARG B 1 175 ? -33.597 3.492 20.613 1.00 6.49 175 ARG B O 1
ATOM 4029 N N . GLN B 1 176 ? -34.235 1.878 19.227 1.00 8.06 176 GLN B N 1
ATOM 4030 C CA . GLN B 1 176 ? -35.676 2.240 19.349 1.00 8.89 176 GLN B CA 1
ATOM 4031 C C . GLN B 1 176 ? -36.226 1.845 20.701 1.00 8.95 176 GLN B C 1
ATOM 4032 O O . GLN B 1 176 ? -36.835 2.639 21.398 1.00 9.99 176 GLN B O 1
ATOM 4038 N N . ILE B 1 177 ? -35.992 0.610 21.105 1.00 9.46 177 ILE B N 1
ATOM 4039 C CA . ILE B 1 177 ? -36.506 0.171 22.389 1.00 8.68 177 ILE B CA 1
ATOM 4040 C C . ILE B 1 177 ? -35.949 1.019 23.520 1.00 9.81 177 ILE B C 1
ATOM 4041 O O . ILE B 1 177 ? -36.715 1.439 24.411 1.00 8.34 177 ILE B O 1
ATOM 4046 N N . ARG B 1 178 ? -34.639 1.247 23.509 1.00 10.43 178 ARG B N 1
ATOM 4047 C CA . ARG B 1 178 ? -33.976 1.986 24.578 1.00 11.05 178 ARG B CA 1
ATOM 4048 C C . ARG B 1 178 ? -34.549 3.389 24.736 1.00 10.46 178 ARG B C 1
ATOM 4049 O O . ARG B 1 178 ? -34.799 3.846 25.851 1.00 9.64 178 ARG B O 1
ATOM 4057 N N . GLU B 1 179 ? -34.752 4.071 23.614 1.00 10.15 179 GLU B N 1
ATOM 4058 C CA A GLU B 1 179 ? -35.265 5.435 23.680 0.50 11.16 179 GLU B CA 1
ATOM 4059 C CA B GLU B 1 179 ? -35.284 5.423 23.589 0.50 11.08 179 GLU B CA 1
ATOM 4060 C C . GLU B 1 179 ? -36.703 5.430 24.189 1.00 11.10 179 GLU B C 1
ATOM 4061 O O . GLU B 1 179 ? -37.018 6.216 25.098 1.00 11.96 179 GLU B O 1
ATOM 4072 N N . ASP B 1 180 ? -37.546 4.526 23.680 1.00 11.00 180 ASP B N 1
ATOM 4073 C CA . ASP B 1 180 ? -38.956 4.541 24.022 1.00 10.30 180 ASP B CA 1
ATOM 4074 C C . ASP B 1 180 ? -39.082 4.162 25.493 1.00 10.71 180 ASP B C 1
ATOM 4075 O O . ASP B 1 180 ? -39.788 4.811 26.288 1.00 10.52 180 ASP B O 1
ATOM 4080 N N . MET B 1 181 ? -38.363 3.119 25.868 1.00 8.35 181 MET B N 1
ATOM 4081 C CA . MET B 1 181 ? -38.406 2.655 27.249 1.00 10.11 181 MET B CA 1
ATOM 4082 C C . MET B 1 181 ? -37.899 3.698 28.257 1.00 9.41 181 MET B C 1
ATOM 4083 O O . MET B 1 181 ? -38.510 3.920 29.303 1.00 9.67 181 MET B O 1
ATOM 4088 N N . ILE B 1 182 ? -36.737 4.279 28.000 1.00 8.70 182 ILE B N 1
ATOM 4089 C CA . ILE B 1 182 ? -36.221 5.210 28.974 1.00 9.62 182 ILE B CA 1
ATOM 4090 C C . ILE B 1 182 ? -37.029 6.498 29.053 1.00 10.47 182 ILE B C 1
ATOM 4091 O O . ILE B 1 182 ? -37.227 7.022 30.146 1.00 11.03 182 ILE B O 1
ATOM 4096 N N . ALA B 1 183 ? -37.538 6.987 27.916 1.00 10.57 183 ALA B N 1
ATOM 4097 C CA . ALA B 1 183 ? -38.454 8.133 27.963 1.00 10.63 183 ALA B CA 1
ATOM 4098 C C . ALA B 1 183 ? -39.623 7.852 28.880 1.00 10.11 183 ALA B C 1
ATOM 4099 O O . ALA B 1 183 ? -40.000 8.702 29.718 1.00 11.99 183 ALA B O 1
ATOM 4101 N N . ALA B 1 184 ? -40.199 6.662 28.756 1.00 9.81 184 ALA B N 1
ATOM 4102 C CA . ALA B 1 184 ? -41.372 6.294 29.485 1.00 9.78 184 ALA B CA 1
ATOM 4103 C C . ALA B 1 184 ? -41.079 6.132 31.003 1.00 10.20 184 ALA B C 1
ATOM 4104 O O . ALA B 1 184 ? -41.896 6.495 31.854 1.00 9.04 184 ALA B O 1
ATOM 4106 N N . LEU B 1 185 ? -39.901 5.586 31.335 1.00 8.47 185 LEU B N 1
ATOM 4107 C CA . LEU B 1 185 ? -39.482 5.500 32.752 1.00 7.40 185 LEU B CA 1
ATOM 4108 C C . LEU B 1 185 ? -39.366 6.917 33.306 1.00 7.79 185 LEU B C 1
ATOM 4109 O O . LEU B 1 185 ? -39.853 7.223 34.383 1.00 6.55 185 LEU B O 1
ATOM 4114 N N . ARG B 1 186 ? -38.696 7.788 32.562 1.00 8.21 186 ARG B N 1
ATOM 4115 C CA . ARG B 1 186 ? -38.523 9.135 33.028 1.00 8.62 186 ARG B CA 1
ATOM 4116 C C . ARG B 1 186 ? -39.873 9.876 33.164 1.00 11.12 186 ARG B C 1
ATOM 4117 O O . ARG B 1 186 ? -40.136 10.574 34.179 1.00 9.11 186 ARG B O 1
ATOM 4125 N N . ALA B 1 187 ? -40.729 9.725 32.153 1.00 11.54 187 ALA B N 1
ATOM 4126 C CA . ALA B 1 187 ? -42.046 10.374 32.183 1.00 13.11 187 ALA B CA 1
ATOM 4127 C C . ALA B 1 187 ? -42.807 10.002 33.451 1.00 13.39 187 ALA B C 1
ATOM 4128 O O . ALA B 1 187 ? -43.583 10.806 34.003 1.00 14.03 187 ALA B O 1
ATOM 4130 N N . ASN B 1 188 ? -42.602 8.772 33.901 1.00 12.76 188 ASN B N 1
ATOM 4131 C CA . ASN B 1 188 ? -43.333 8.251 35.034 1.00 13.10 188 ASN B CA 1
ATOM 4132 C C . ASN B 1 188 ? -42.585 8.336 36.350 1.00 11.37 188 ASN B C 1
ATOM 4133 O O . ASN B 1 188 ? -43.029 7.775 37.338 1.00 10.69 188 ASN B O 1
ATOM 4138 N N . GLY B 1 189 ? -41.454 9.018 36.374 1.00 10.88 189 GLY B N 1
ATOM 4139 C CA . GLY B 1 189 ? -40.748 9.255 37.643 1.00 9.80 189 GLY B CA 1
ATOM 4140 C C . GLY B 1 189 ? -40.088 8.000 38.183 1.00 10.16 189 GLY B C 1
ATOM 4141 O O . GLY B 1 189 ? -39.768 7.922 39.360 1.00 10.76 189 GLY B O 1
ATOM 4142 N N . LYS B 1 190 ? -39.869 7.015 37.325 1.00 7.54 190 LYS B N 1
ATOM 4143 C CA . LYS B 1 190 ? -39.303 5.733 37.782 1.00 8.11 190 LYS B CA 1
ATOM 4144 C C . LYS B 1 190 ? -37.787 5.771 37.948 1.00 7.97 190 LYS B C 1
ATOM 4145 O O . LYS B 1 190 ? -37.116 6.486 37.220 1.00 8.94 190 LYS B O 1
ATOM 4151 N N . SER B 1 191 ? -37.253 5.010 38.917 1.00 8.20 191 SER B N 1
ATOM 4152 C CA . SER B 1 191 ? -35.784 4.923 39.089 1.00 8.01 191 SER B CA 1
ATOM 4153 C C . SER B 1 191 ? -35.290 3.625 38.428 1.00 7.48 191 SER B C 1
ATOM 4154 O O . SER B 1 191 ? -35.982 2.588 38.457 1.00 5.68 191 SER B O 1
ATOM 4157 N N . ALA B 1 192 ? -34.086 3.667 37.839 1.00 7.24 192 ALA B N 1
ATOM 4158 C CA . ALA B 1 192 ? -33.559 2.455 37.125 1.00 7.01 192 ALA B CA 1
ATOM 4159 C C . ALA B 1 192 ? -32.061 2.354 37.236 1.00 7.11 192 ALA B C 1
ATOM 4160 O O . ALA B 1 192 ? -31.345 3.349 37.197 1.00 7.42 192 ALA B O 1
ATOM 4162 N N . VAL B 1 193 ? -31.594 1.131 37.371 1.00 6.18 193 VAL B N 1
ATOM 4163 C CA . VAL B 1 193 ? -30.175 0.872 37.273 1.00 6.06 193 VAL B CA 1
ATOM 4164 C C . VAL B 1 193 ? -29.970 -0.063 36.081 1.00 5.94 193 VAL B C 1
ATOM 4165 O O . VAL B 1 193 ? -30.610 -1.158 35.989 1.00 6.76 193 VAL B O 1
ATOM 4169 N N . PHE B 1 194 ? -29.180 0.395 35.123 1.00 4.98 194 PHE B N 1
ATOM 4170 C CA . PHE B 1 194 ? -28.846 -0.372 33.937 1.00 5.57 194 PHE B CA 1
ATOM 4171 C C . PHE B 1 194 ? -27.444 -0.887 34.007 1.00 5.96 194 PHE B C 1
ATOM 4172 O O . PHE B 1 194 ? -26.534 -0.107 34.328 1.00 6.62 194 PHE B O 1
ATOM 4180 N N . VAL B 1 195 ? -27.227 -2.174 33.707 1.00 5.90 195 VAL B N 1
ATOM 4181 C CA . VAL B 1 195 ? -25.824 -2.617 33.480 1.00 5.50 195 VAL B CA 1
ATOM 4182 C C . VAL B 1 195 ? -25.695 -2.633 31.977 1.00 6.53 195 VAL B C 1
ATOM 4183 O O . VAL B 1 195 ? -26.612 -3.130 31.284 1.00 6.96 195 VAL B O 1
ATOM 4187 N N . SER B 1 196 ? -24.604 -2.076 31.465 1.00 5.08 196 SER B N 1
ATOM 4188 C CA . SER B 1 196 ? -24.381 -2.026 30.021 1.00 6.52 196 SER B CA 1
ATOM 4189 C C . SER B 1 196 ? -22.856 -2.102 29.745 1.00 6.20 196 SER B C 1
ATOM 4190 O O . SER B 1 196 ? -22.076 -1.786 30.612 1.00 5.60 196 SER B O 1
ATOM 4193 N N . HIS B 1 197 ? -22.431 -2.547 28.562 1.00 5.00 197 HIS B N 1
ATOM 4194 C CA . HIS B 1 197 ? -21.054 -2.338 28.162 1.00 5.29 197 HIS B CA 1
ATOM 4195 C C . HIS B 1 197 ? -21.012 -1.555 26.829 1.00 7.39 197 HIS B C 1
ATOM 4196 O O . HIS B 1 197 ? -19.987 -1.576 26.144 1.00 6.42 197 HIS B O 1
ATOM 4203 N N . ASP B 1 198 ? -22.119 -0.848 26.510 1.00 5.90 198 ASP B N 1
ATOM 4204 C CA . ASP B 1 198 ? -22.194 -0.030 25.310 1.00 7.32 198 ASP B CA 1
ATOM 4205 C C . ASP B 1 198 ? -21.879 1.405 25.747 1.00 6.57 198 ASP B C 1
ATOM 4206 O O . ASP B 1 198 ? -22.682 2.054 26.438 1.00 6.02 198 ASP B O 1
ATOM 4211 N N . ARG B 1 199 ? -20.687 1.881 25.382 1.00 6.15 199 ARG B N 1
ATOM 4212 C CA . ARG B 1 199 ? -20.243 3.161 25.861 1.00 5.88 199 ARG B CA 1
ATOM 4213 C C . ARG B 1 199 ? -21.141 4.296 25.418 1.00 6.80 199 ARG B C 1
ATOM 4214 O O . ARG B 1 199 ? -21.388 5.194 26.189 1.00 7.41 199 ARG B O 1
ATOM 4222 N N . GLU B 1 200 ? -21.618 4.253 24.181 1.00 7.31 200 GLU B N 1
ATOM 4223 C CA A GLU B 1 200 ? -22.451 5.326 23.679 0.50 8.09 200 GLU B CA 1
ATOM 4224 C CA B GLU B 1 200 ? -22.498 5.266 23.628 0.50 8.06 200 GLU B CA 1
ATOM 4225 C C . GLU B 1 200 ? -23.807 5.373 24.366 1.00 7.44 200 GLU B C 1
ATOM 4226 O O . GLU B 1 200 ? -24.326 6.488 24.661 1.00 6.97 200 GLU B O 1
ATOM 4237 N N . GLU B 1 201 ? -24.368 4.197 24.633 1.00 7.73 201 GLU B N 1
ATOM 4238 C CA . GLU B 1 201 ? -25.596 4.080 25.349 1.00 7.38 201 GLU B CA 1
ATOM 4239 C C . GLU B 1 201 ? -25.525 4.749 26.728 1.00 6.69 201 GLU B C 1
ATOM 4240 O O . GLU B 1 201 ? -26.389 5.549 27.059 1.00 6.57 201 GLU B O 1
ATOM 4246 N N . ALA B 1 202 ? -24.508 4.396 27.528 1.00 6.45 202 ALA B N 1
ATOM 4247 C CA . ALA B 1 202 ? -24.303 4.986 28.839 1.00 5.64 202 ALA B CA 1
ATOM 4248 C C . ALA B 1 202 ? -24.128 6.528 28.737 1.00 6.24 202 ALA B C 1
ATOM 4249 O O . ALA B 1 202 ? -24.734 7.241 29.469 1.00 6.54 202 ALA B O 1
ATOM 4251 N N . LEU B 1 203 ? -23.256 6.997 27.851 1.00 5.43 203 LEU B N 1
ATOM 4252 C CA . LEU B 1 203 ? -23.020 8.442 27.688 1.00 6.57 203 LEU B CA 1
ATOM 4253 C C . LEU B 1 203 ? -24.280 9.226 27.307 1.00 7.42 203 LEU B C 1
ATOM 4254 O O . LEU B 1 203 ? -24.416 10.436 27.618 1.00 6.95 203 LEU B O 1
ATOM 4259 N N . GLN B 1 204 ? -25.149 8.573 26.552 1.00 8.06 204 GLN B N 1
ATOM 4260 C CA . GLN B 1 204 ? -26.339 9.237 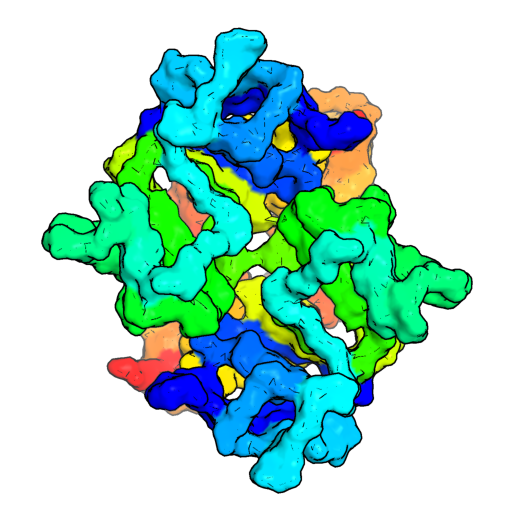26.042 1.00 9.34 204 GLN B CA 1
ATOM 4261 C C . GLN B 1 204 ? -27.485 9.267 27.041 1.00 9.46 204 GLN B C 1
ATOM 4262 O O . GLN B 1 204 ? -28.223 10.257 27.115 1.00 9.94 204 GLN B O 1
ATOM 4268 N N . TYR B 1 205 ? -27.673 8.158 27.769 1.00 7.96 205 TYR B N 1
ATOM 4269 C CA . TYR B 1 205 ? -28.848 7.979 28.635 1.00 8.24 205 TYR B CA 1
ATOM 4270 C C . TYR B 1 205 ? -28.688 8.068 30.168 1.00 8.21 205 TYR B C 1
ATOM 4271 O O . TYR B 1 205 ? -29.692 8.286 30.926 1.00 8.50 205 TYR B O 1
ATOM 4280 N N . ALA B 1 206 ? -27.470 7.847 30.647 1.00 6.81 206 ALA B N 1
ATOM 4281 C CA . ALA B 1 206 ? -27.228 7.883 32.086 1.00 5.10 206 ALA B CA 1
ATOM 4282 C C . ALA B 1 206 ? -27.296 9.303 32.630 1.00 6.65 206 ALA B C 1
ATOM 4283 O O . ALA B 1 206 ? -26.760 10.256 32.013 1.00 5.47 206 ALA B O 1
ATOM 4285 N N . ASP B 1 207 ? -27.984 9.453 33.760 1.00 6.49 207 ASP B N 1
ATOM 4286 C CA . ASP B 1 207 ? -27.766 10.597 34.644 1.00 7.45 207 ASP B CA 1
ATOM 4287 C C . ASP B 1 207 ? -26.363 10.557 35.255 1.00 7.11 207 ASP B C 1
ATOM 4288 O O . ASP B 1 207 ? -25.664 11.589 35.351 1.00 5.34 207 ASP B O 1
ATOM 4293 N N . ARG B 1 208 ? -25.975 9.364 35.737 1.00 6.00 208 ARG B N 1
ATOM 4294 C CA . ARG B 1 208 ? -24.662 9.157 36.287 1.00 7.31 208 ARG B CA 1
ATOM 4295 C C . ARG B 1 208 ? -24.237 7.756 35.883 1.00 6.78 208 ARG B C 1
ATOM 4296 O O . ARG B 1 208 ? -25.086 6.859 35.649 1.00 5.73 208 ARG B O 1
ATOM 4304 N N . ILE B 1 209 ? -22.931 7.582 35.832 1.00 6.47 209 ILE B N 1
ATOM 4305 C CA . ILE B 1 209 ? -22.349 6.293 35.467 1.00 6.87 209 ILE B CA 1
ATOM 4306 C C . ILE B 1 209 ? -21.415 5.912 36.594 1.00 7.26 209 ILE B C 1
ATOM 4307 O O . ILE B 1 209 ? -20.573 6.718 36.992 1.00 7.58 209 ILE B O 1
ATOM 4312 N N . ALA B 1 210 ? -21.575 4.698 37.108 1.00 6.43 210 ALA B N 1
ATOM 4313 C CA . ALA B 1 210 ? -20.632 4.138 38.050 1.00 6.89 210 ALA B CA 1
ATOM 4314 C C . ALA B 1 210 ? -19.725 3.131 37.323 1.00 6.91 210 ALA B C 1
ATOM 4315 O O . ALA B 1 210 ? -20.183 2.136 36.796 1.00 6.50 210 ALA B O 1
ATOM 4317 N N . VAL B 1 211 ? -18.426 3.417 37.291 1.00 6.72 211 VAL B N 1
ATOM 4318 C CA . VAL B 1 211 ? -17.463 2.540 36.681 1.00 6.88 211 VAL B CA 1
ATOM 4319 C C . VAL B 1 211 ? -16.822 1.682 37.754 1.00 9.16 211 VAL B C 1
ATOM 4320 O O . VAL B 1 211 ? -16.186 2.242 38.674 1.00 9.44 211 VAL B O 1
ATOM 4324 N N . MET B 1 212 ? -16.931 0.346 37.615 1.00 9.93 212 MET B N 1
ATOM 4325 C CA . MET B 1 212 ? -16.375 -0.574 38.604 1.00 10.28 212 MET B CA 1
ATOM 4326 C C . MET B 1 212 ? -15.103 -1.222 38.055 1.00 10.73 212 MET B C 1
ATOM 4327 O O . MET B 1 212 ? -14.904 -1.324 36.838 1.00 10.35 212 MET B O 1
ATOM 4332 N N . LYS B 1 213 ? -14.235 -1.657 38.967 1.00 10.96 213 LYS B N 1
ATOM 4333 C CA . LYS B 1 213 ? -13.070 -2.453 38.606 1.00 11.75 213 LYS B CA 1
ATOM 4334 C C . LYS B 1 213 ? -12.754 -3.265 39.867 1.00 12.39 213 LYS B C 1
ATOM 4335 O O . LYS B 1 213 ? -12.691 -2.691 40.966 1.00 11.80 213 LYS B O 1
ATOM 4341 N N . GLN B 1 214 ? -12.604 -4.573 39.701 1.00 13.49 214 GLN B N 1
ATOM 4342 C CA . GLN B 1 214 ? -12.268 -5.495 40.802 1.00 14.92 214 GLN B CA 1
ATOM 4343 C C . GLN B 1 214 ? -13.057 -5.256 42.066 1.00 14.85 214 GLN B C 1
ATOM 4344 O O . GLN B 1 214 ? -12.479 -5.152 43.154 1.00 14.59 214 GLN B O 1
ATOM 4350 N N . GLY B 1 215 ? -14.381 -5.179 41.953 1.00 12.93 215 GLY B N 1
ATOM 4351 C CA . GLY B 1 215 ? -15.193 -5.025 43.122 1.00 13.25 215 GLY B CA 1
ATOM 4352 C C . GLY B 1 215 ? -15.275 -3.638 43.764 1.00 12.76 215 GLY B C 1
ATOM 4353 O O . GLY B 1 215 ? -15.893 -3.514 44.800 1.00 12.97 215 GLY B O 1
ATOM 4354 N N . ARG B 1 216 ? -14.633 -2.618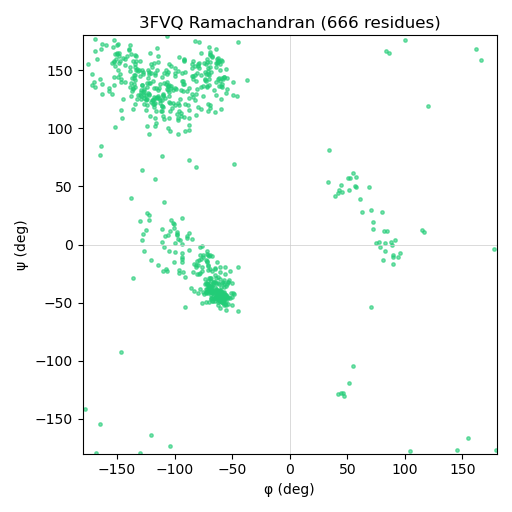 43.193 1.00 12.20 216 ARG B N 1
ATOM 4355 C CA . ARG B 1 216 ? -14.715 -1.282 43.752 1.00 14.11 216 ARG B CA 1
ATOM 4356 C C . ARG B 1 216 ? -15.276 -0.325 42.723 1.00 13.00 216 ARG B C 1
ATOM 4357 O O . ARG B 1 216 ? -15.306 -0.645 41.558 1.00 13.60 216 ARG B O 1
ATOM 4365 N N . ILE B 1 217 ? -15.700 0.850 43.174 1.00 13.38 217 ILE B N 1
ATOM 4366 C CA A ILE B 1 217 ? -16.123 1.870 42.237 0.50 13.31 217 ILE B CA 1
ATOM 4367 C CA B ILE B 1 217 ? -16.157 1.932 42.306 0.50 12.94 217 ILE B CA 1
ATOM 4368 C C . ILE B 1 217 ? -14.970 2.838 42.001 1.00 13.78 217 ILE B C 1
ATOM 4369 O O . ILE B 1 217 ? -14.459 3.468 42.914 1.00 14.79 217 ILE B O 1
ATOM 4378 N N . LEU B 1 218 ? -14.516 2.903 40.761 1.00 12.39 218 LEU B N 1
ATOM 4379 C CA . LEU B 1 218 ? -13.424 3.840 40.429 1.00 12.28 218 LEU B CA 1
ATOM 4380 C C . LEU B 1 218 ? -13.918 5.281 40.401 1.00 11.69 218 LEU B C 1
ATOM 4381 O O . LEU B 1 218 ? -13.181 6.226 40.701 1.00 11.52 218 LEU B O 1
ATOM 4386 N N . GLN B 1 219 ? -15.160 5.456 39.969 1.00 9.53 219 GLN B N 1
ATOM 4387 C CA . GLN B 1 219 ? -15.719 6.778 39.793 1.00 9.26 219 GLN B CA 1
ATOM 4388 C C . GLN B 1 219 ? -17.207 6.675 39.541 1.00 10.38 219 GLN B C 1
ATOM 4389 O O . GLN B 1 219 ? -17.651 5.815 38.781 1.00 8.00 219 GLN B O 1
ATOM 4395 N N . THR B 1 220 ? -17.973 7.590 40.126 1.00 9.53 220 THR B N 1
ATOM 4396 C CA A THR B 1 220 ? -19.373 7.722 39.773 0.50 11.35 220 THR B CA 1
ATOM 4397 C CA B THR B 1 220 ? -19.369 7.710 39.767 0.50 10.38 220 THR B CA 1
ATOM 4398 C C . THR B 1 220 ? -19.558 9.167 39.376 1.00 11.37 220 THR B C 1
ATOM 4399 O O . THR B 1 220 ? -19.293 10.086 40.174 1.00 12.86 220 THR B O 1
ATOM 4406 N N . ALA B 1 221 ? -19.933 9.403 38.134 1.00 10.47 221 ALA B N 1
ATOM 4407 C CA . ALA B 1 221 ? -20.051 10.782 37.713 1.00 10.17 221 ALA B CA 1
ATOM 4408 C C . ALA B 1 221 ? -21.070 10.905 36.573 1.00 9.10 221 ALA B C 1
ATOM 4409 O O . ALA B 1 221 ? -21.481 9.893 36.006 1.00 8.23 221 ALA B O 1
ATOM 4411 N N . SER B 1 222 ? -21.432 12.133 36.213 1.00 9.24 222 SER B N 1
ATOM 4412 C CA . SER B 1 222 ? -22.221 12.381 34.986 1.00 8.14 222 SER B CA 1
ATOM 4413 C C . SER B 1 222 ? -21.416 11.927 33.750 1.00 8.74 222 SER B C 1
ATOM 4414 O O . SER B 1 222 ? -20.199 11.799 33.799 1.00 9.01 222 SER B O 1
ATOM 4417 N N . PRO B 1 223 ? -22.104 11.646 32.634 1.00 9.10 223 PRO B N 1
ATOM 4418 C CA . PRO B 1 223 ? -21.402 11.261 31.421 1.00 9.02 223 PRO B CA 1
ATOM 4419 C C . PRO B 1 223 ? -20.349 12.336 31.007 1.00 9.97 223 PRO B C 1
ATOM 4420 O O . PRO B 1 223 ? -19.228 11.982 30.640 1.00 8.24 223 PRO B O 1
ATOM 4424 N N . HIS B 1 224 ? -20.716 13.613 31.082 1.00 10.45 224 HIS B N 1
ATOM 4425 C CA . HIS B 1 224 ? -19.777 14.678 30.723 1.00 12.81 224 HIS B CA 1
ATOM 4426 C C . HIS B 1 224 ? -18.534 14.648 31.644 1.00 12.46 224 HIS B C 1
ATOM 4427 O O . HIS B 1 224 ? -17.386 14.664 31.199 1.00 13.10 224 HIS B O 1
ATOM 4434 N N . GLU B 1 225 ? -18.749 14.520 32.936 1.00 13.29 225 GLU B N 1
ATOM 4435 C CA . GLU B 1 225 ? -17.585 14.475 33.839 1.00 14.03 225 GLU B CA 1
ATOM 4436 C C . GLU B 1 225 ? -16.721 13.210 33.716 1.00 13.38 225 GLU B C 1
ATOM 4437 O O . GLU B 1 225 ? -15.474 13.269 33.736 1.00 12.75 225 GLU B O 1
ATOM 4443 N N . LEU B 1 226 ? -17.367 12.056 33.548 1.00 11.30 226 LEU B N 1
ATOM 4444 C CA . LEU B 1 226 ? -16.632 10.838 33.298 1.00 11.48 226 LEU B CA 1
ATOM 4445 C C . LEU B 1 226 ? -15.763 10.921 32.054 1.00 11.81 226 LEU B C 1
ATOM 4446 O O . LEU B 1 226 ? -14.593 10.473 32.069 1.00 11.43 226 LEU B O 1
ATOM 4451 N N . TYR B 1 227 ? -16.317 11.453 30.971 1.00 12.66 227 TYR B N 1
ATOM 4452 C CA . TYR B 1 227 ? -15.587 11.414 29.691 1.00 14.51 227 TYR B CA 1
ATOM 4453 C C . TYR B 1 227 ? -14.456 12.439 29.660 1.00 16.03 227 TYR B C 1
ATOM 4454 O O . TYR B 1 227 ? -13.360 12.157 29.166 1.00 18.42 227 TYR B O 1
ATOM 4463 N N . ARG B 1 228 ? -14.726 13.620 30.176 1.00 16.33 228 ARG B N 1
ATOM 4464 C CA . ARG B 1 228 ? -13.793 14.737 30.087 1.00 16.77 228 ARG B CA 1
ATOM 4465 C C . ARG B 1 228 ? -12.916 14.910 31.305 1.00 15.32 228 ARG B C 1
ATOM 4466 O O . ARG B 1 228 ? -11.862 15.542 31.261 1.00 14.92 228 ARG B O 1
ATOM 4474 N N . GLN B 1 229 ? -13.366 14.388 32.422 1.00 14.00 229 GLN B N 1
ATOM 4475 C CA A GLN B 1 229 ? -12.566 14.429 33.622 0.50 14.15 229 GLN B CA 1
ATOM 4476 C CA B GLN B 1 229 ? -12.596 14.450 33.643 0.50 14.43 229 GLN B CA 1
ATOM 4477 C C . GLN B 1 229 ? -12.508 13.084 34.309 1.00 13.52 229 GLN B C 1
ATOM 4478 O O . GLN B 1 229 ? -12.848 12.948 35.458 1.00 14.17 229 GLN B O 1
ATOM 4489 N N . PRO B 1 230 ? -12.065 12.064 33.589 1.00 13.18 230 PRO B N 1
ATOM 4490 C CA . PRO B 1 230 ? -12.016 10.734 34.223 1.00 12.40 230 PRO B CA 1
ATOM 4491 C C . PRO B 1 230 ? -11.067 10.722 35.435 1.00 13.00 230 PRO B C 1
ATOM 4492 O O . PRO B 1 230 ? -10.006 11.375 35.417 1.00 11.62 230 PRO B O 1
ATOM 4496 N N . ALA B 1 231 ? -11.427 9.979 36.466 1.00 13.01 231 ALA B N 1
ATOM 4497 C CA . ALA B 1 231 ? -10.610 9.918 37.691 1.00 13.90 231 ALA B CA 1
ATOM 4498 C C . ALA B 1 231 ? -9.257 9.217 37.522 1.00 14.87 231 ALA B C 1
ATOM 4499 O O . ALA B 1 231 ? -8.275 9.584 38.188 1.00 13.79 231 ALA B O 1
ATOM 4501 N N . ASP B 1 232 ? -9.224 8.228 36.618 1.00 15.37 232 ASP B N 1
ATOM 4502 C CA . ASP B 1 232 ? -8.076 7.234 36.461 1.00 16.83 232 ASP B CA 1
ATOM 4503 C C . ASP B 1 232 ? -7.931 7.021 34.996 1.00 15.57 232 ASP B C 1
ATOM 4504 O O . ASP B 1 232 ? -8.837 7.200 34.202 1.00 14.15 232 ASP B O 1
ATOM 4509 N N . LEU B 1 233 ? -6.764 6.495 34.650 1.00 12.74 233 LEU B N 1
ATOM 4510 C CA . LEU B 1 233 ? -6.532 6.076 33.301 1.00 12.21 233 LEU B CA 1
ATOM 4511 C C . LEU B 1 233 ? -7.445 4.871 32.973 1.00 10.99 233 LEU B C 1
ATOM 4512 O O . LEU B 1 233 ? -7.890 4.731 31.825 1.00 11.18 233 LEU B O 1
ATOM 4517 N N . ASP B 1 234 ? -7.707 4.017 33.966 1.00 9.62 234 ASP B N 1
ATOM 4518 C CA . ASP B 1 234 ? -8.597 2.860 33.742 1.00 10.78 234 ASP B CA 1
ATOM 4519 C C . ASP B 1 234 ? -10.006 3.304 33.416 1.00 9.68 234 ASP B C 1
ATOM 4520 O O . ASP B 1 234 ? -10.649 2.770 32.501 1.00 9.47 234 ASP B O 1
ATOM 4525 N N . ALA B 1 235 ? -10.499 4.289 34.153 1.00 8.22 235 ALA B N 1
ATOM 4526 C CA . ALA B 1 235 ? -11.800 4.849 33.836 1.00 8.17 235 ALA B CA 1
ATOM 4527 C C . ALA B 1 235 ? -11.840 5.471 32.437 1.00 8.63 235 ALA B C 1
ATOM 4528 O O . ALA B 1 235 ? -12.848 5.306 31.695 1.00 7.70 235 ALA B O 1
ATOM 4530 N N . ALA B 1 236 ? -10.779 6.224 32.102 1.00 7.56 236 ALA B N 1
ATOM 4531 C CA . ALA B 1 236 ? -10.708 6.871 30.790 1.00 6.93 236 ALA B CA 1
ATOM 4532 C C . ALA B 1 236 ? -10.758 5.883 29.651 1.00 5.95 236 ALA B C 1
ATOM 4533 O O . ALA B 1 236 ? -11.405 6.160 28.653 1.00 6.08 236 ALA B O 1
ATOM 4535 N N . LEU B 1 237 ? -10.003 4.774 29.762 1.00 6.98 237 LEU B N 1
ATOM 4536 C CA . LEU B 1 237 ? -9.966 3.740 28.721 1.00 7.68 237 LEU B CA 1
ATOM 4537 C C . LEU B 1 237 ? -11.247 2.927 28.711 1.00 8.98 237 LEU B C 1
ATOM 4538 O O . LEU B 1 237 ? -11.656 2.406 27.652 1.00 9.25 237 LEU B O 1
ATOM 4543 N N . PHE B 1 238 ? -11.896 2.787 29.869 1.00 8.05 238 PHE B N 1
ATOM 4544 C CA . PHE B 1 238 ? -13.163 2.062 29.830 1.00 7.88 238 PHE B CA 1
ATOM 4545 C C . PHE B 1 238 ? -14.241 2.833 29.027 1.00 7.90 238 PHE B C 1
ATOM 4546 O O . PHE B 1 238 ? -14.992 2.236 28.224 1.00 8.21 238 PHE B O 1
ATOM 4554 N N . ILE B 1 239 ? -14.315 4.145 29.212 1.00 6.28 239 ILE B N 1
ATOM 4555 C CA . ILE B 1 239 ? -15.391 4.891 28.620 1.00 7.19 239 ILE B CA 1
ATOM 4556 C C . ILE B 1 239 ? -15.184 5.235 27.139 1.00 6.97 239 ILE B C 1
ATOM 4557 O O . ILE B 1 239 ? -16.112 5.622 26.443 1.00 7.62 239 ILE B O 1
ATOM 4562 N N . GLY B 1 240 ? -13.972 5.090 26.650 1.00 8.43 240 GLY B N 1
ATOM 4563 C CA . GLY B 1 240 ? -13.692 5.372 25.256 1.00 8.32 240 GLY B CA 1
ATOM 4564 C C . GLY B 1 240 ? -12.336 4.868 24.829 1.00 9.22 240 GLY B C 1
ATOM 4565 O O . GLY B 1 240 ? -11.480 4.599 25.663 1.00 8.42 240 GLY B O 1
ATOM 4566 N N . GLU B 1 241 ? -12.171 4.703 23.522 1.00 9.96 241 GLU B N 1
ATOM 4567 C CA . GLU B 1 241 ? -10.880 4.405 22.904 1.00 10.87 241 GLU B CA 1
ATOM 4568 C C . GLU B 1 241 ? -9.866 5.495 23.237 1.00 10.85 241 GLU B C 1
ATOM 4569 O O . GLU B 1 241 ? -10.220 6.654 23.312 1.00 10.81 241 GLU B O 1
ATOM 4575 N N . GLY B 1 242 ? -8.602 5.143 23.458 1.00 10.01 242 GLY B N 1
ATOM 4576 C CA . GLY B 1 242 ? -7.620 6.171 23.617 1.00 11.48 242 GLY B CA 1
ATOM 4577 C C . GLY B 1 242 ? -6.262 5.650 23.202 1.00 12.70 242 GLY B C 1
ATOM 4578 O O . GLY B 1 242 ? -6.019 4.444 23.216 1.00 14.00 242 GLY B O 1
ATOM 4579 N N . ILE B 1 243 ? -5.390 6.571 22.847 1.00 12.86 243 ILE B N 1
ATOM 4580 C CA . ILE B 1 243 ? -4.046 6.264 22.401 1.00 14.11 243 ILE B CA 1
ATOM 4581 C C . ILE B 1 243 ? -3.158 6.819 23.488 1.00 14.73 243 ILE B C 1
ATOM 4582 O O . ILE B 1 243 ? -3.218 8.018 23.764 1.00 13.98 243 ILE B O 1
ATOM 4587 N N . VAL B 1 244 ? -2.348 5.958 24.097 1.00 13.70 244 VAL B N 1
ATOM 4588 C CA . VAL B 1 244 ? -1.632 6.372 25.298 1.00 14.72 244 VAL B CA 1
ATOM 4589 C C . VAL B 1 244 ? -0.117 6.361 25.118 1.00 14.35 244 VAL B C 1
ATOM 4590 O O . VAL B 1 244 ? 0.406 5.488 24.440 1.00 13.77 244 VAL B O 1
ATOM 4594 N N . PHE B 1 245 ? 0.566 7.303 25.767 1.00 13.88 245 PHE B N 1
ATOM 4595 C CA . PHE B 1 245 ? 2.041 7.369 25.774 1.00 14.46 245 PHE B CA 1
ATOM 4596 C C . PHE B 1 245 ? 2.566 7.689 27.184 1.00 13.76 245 PHE B C 1
ATOM 4597 O O . PHE B 1 245 ? 1.960 8.490 27.894 1.00 13.50 245 PHE B O 1
ATOM 4605 N N . PRO B 1 246 ? 3.712 7.093 27.584 1.00 14.63 246 PRO B N 1
ATOM 4606 C CA . PRO B 1 246 ? 4.388 7.587 28.777 1.00 13.66 246 PRO B CA 1
ATOM 4607 C C . PRO B 1 246 ? 4.689 9.070 28.573 1.00 13.44 246 PRO B C 1
ATOM 4608 O O . PRO B 1 246 ? 5.019 9.479 27.458 1.00 13.79 246 PRO B O 1
ATOM 4612 N N . ALA B 1 247 ? 4.608 9.854 29.644 1.00 12.94 247 ALA B N 1
ATOM 4613 C CA . ALA B 1 247 ? 4.713 11.291 29.558 1.00 11.92 247 ALA B CA 1
ATOM 4614 C C . ALA B 1 247 ? 5.268 11.965 30.809 1.00 11.50 247 ALA B C 1
ATOM 4615 O O . ALA B 1 247 ? 5.157 11.478 31.929 1.00 12.28 247 ALA B O 1
ATOM 4617 N N . ALA B 1 248 ? 5.872 13.115 30.581 1.00 11.30 248 ALA B N 1
ATOM 4618 C CA . ALA B 1 248 ? 6.500 13.878 31.628 1.00 11.25 248 ALA B CA 1
ATOM 4619 C C . ALA B 1 248 ? 5.862 15.246 31.587 1.00 9.60 248 ALA B C 1
ATOM 4620 O O . ALA B 1 248 ? 5.838 15.883 30.536 1.00 11.40 248 ALA B O 1
ATOM 4622 N N . LEU B 1 249 ? 5.327 15.705 32.705 1.00 8.96 249 LEU B N 1
ATOM 4623 C CA . LEU B 1 249 ? 4.610 16.959 32.713 1.00 9.66 249 LEU B CA 1
ATOM 4624 C C . LEU B 1 249 ? 5.574 18.147 32.812 1.00 10.71 249 LEU B C 1
ATOM 4625 O O . LEU B 1 249 ? 6.551 18.098 33.547 1.00 10.15 249 LEU B O 1
ATOM 4630 N N . ASN B 1 250 ? 5.257 19.198 32.072 1.00 12.13 250 ASN B N 1
ATOM 4631 C CA . ASN B 1 250 ? 6.031 20.421 32.050 1.00 13.39 250 ASN B CA 1
ATOM 4632 C C . ASN B 1 250 ? 5.264 21.487 32.806 1.00 13.99 250 ASN B C 1
ATOM 4633 O O . ASN B 1 250 ? 4.205 21.229 33.332 1.00 14.74 250 ASN B O 1
ATOM 4638 N N . ALA B 1 251 ? 5.808 22.681 32.913 1.00 15.61 251 ALA B N 1
ATOM 4639 C CA . ALA B 1 251 ? 5.192 23.669 33.774 1.00 16.70 251 ALA B CA 1
ATOM 4640 C C . ALA B 1 251 ? 4.232 24.565 32.997 1.00 18.60 251 ALA B C 1
ATOM 4641 O O . ALA B 1 251 ? 3.463 25.335 33.601 1.00 19.97 251 ALA B O 1
ATOM 4643 N N . ASP B 1 252 ? 4.262 24.470 31.671 1.00 18.43 252 ASP B N 1
ATOM 4644 C CA . ASP B 1 252 ? 3.541 25.408 30.818 1.00 20.07 252 ASP B CA 1
ATOM 4645 C C . ASP B 1 252 ? 2.274 24.766 30.283 1.00 20.47 252 ASP B C 1
ATOM 4646 O O . ASP B 1 252 ? 1.750 25.182 29.271 1.00 21.82 252 ASP B O 1
ATOM 4651 N N . GLY B 1 253 ? 1.788 23.726 30.946 1.00 19.34 253 GLY B N 1
ATOM 4652 C CA . GLY B 1 253 ? 0.574 23.090 30.488 1.00 18.45 253 GLY B CA 1
ATOM 4653 C C . GLY B 1 253 ? 0.748 22.092 29.364 1.00 16.99 253 GLY B C 1
ATOM 4654 O O . GLY B 1 253 ? -0.244 21.673 28.765 1.00 18.27 253 GLY B O 1
ATOM 4655 N N . THR B 1 254 ? 1.986 21.715 29.062 1.00 16.56 254 THR B N 1
ATOM 4656 C CA . THR B 1 254 ? 2.245 20.623 28.142 1.00 16.03 254 THR B CA 1
ATOM 4657 C C . THR B 1 254 ? 2.923 19.447 28.836 1.00 14.97 254 THR B C 1
ATOM 4658 O O . THR B 1 254 ? 3.328 19.554 29.967 1.00 13.23 254 THR B O 1
ATOM 4662 N N . ALA B 1 255 ? 3.012 18.310 28.154 1.00 16.22 255 ALA B N 1
ATOM 4663 C CA . ALA B 1 255 ? 3.800 17.182 28.631 1.00 17.39 255 ALA B CA 1
ATOM 4664 C C . ALA B 1 255 ? 4.627 16.659 27.463 1.00 17.49 255 ALA B C 1
ATOM 4665 O O . ALA B 1 255 ? 4.197 16.767 26.326 1.00 18.11 255 ALA B O 1
ATOM 4667 N N . ASP B 1 256 ? 5.807 16.092 27.739 1.00 18.20 256 ASP B N 1
ATOM 4668 C CA . ASP B 1 256 ? 6.630 15.491 26.689 1.00 18.71 256 ASP B CA 1
ATOM 4669 C C . ASP B 1 256 ? 6.312 13.993 26.583 1.00 17.94 256 ASP B C 1
ATOM 4670 O O . ASP B 1 256 ? 6.193 13.309 27.592 1.00 17.45 256 ASP B O 1
ATOM 4675 N N . CYS B 1 257 ? 6.271 13.479 25.364 1.00 18.53 257 CYS B N 1
ATOM 4676 C CA . CYS B 1 257 ? 6.103 12.045 25.107 1.00 19.03 257 CYS B CA 1
ATOM 4677 C C . CYS B 1 257 ? 6.776 11.771 23.747 1.00 20.77 257 CYS B C 1
ATOM 4678 O O . CYS B 1 257 ? 7.247 12.718 23.101 1.00 20.20 257 CYS B O 1
ATOM 4681 N N . ARG B 1 258 ? 6.839 10.520 23.296 1.00 23.10 258 ARG B N 1
ATOM 4682 C CA . ARG B 1 258 ? 7.561 10.254 22.035 1.00 26.22 258 ARG B CA 1
ATOM 4683 C C . ARG B 1 258 ? 6.985 11.064 20.887 1.00 26.74 258 ARG B C 1
ATOM 4684 O O . ARG B 1 258 ? 7.710 11.470 19.978 1.00 27.90 258 ARG B O 1
ATOM 4692 N N . LEU B 1 259 ? 5.670 11.282 20.910 1.00 26.04 259 LEU B N 1
ATOM 4693 C CA . LEU B 1 259 ? 4.998 11.937 19.796 1.00 26.33 259 LEU B CA 1
ATOM 4694 C C . LEU B 1 259 ? 5.411 13.396 19.660 1.00 25.58 259 LEU B C 1
ATOM 4695 O O . LEU B 1 259 ? 5.496 13.966 18.549 1.00 26.29 259 LEU B O 1
ATOM 4700 N N . GLY B 1 260 ? 5.632 14.020 20.803 1.00 25.05 260 GLY B N 1
ATOM 4701 C CA . GLY B 1 260 ? 5.989 15.420 20.822 1.00 23.75 260 GLY B CA 1
ATOM 4702 C C . GLY B 1 260 ? 5.623 16.110 22.126 1.00 22.22 260 GLY B C 1
ATOM 4703 O O . GLY B 1 260 ? 5.364 15.488 23.135 1.00 21.83 260 GLY B O 1
ATOM 4704 N N . ARG B 1 261 ? 5.662 17.420 22.109 1.00 21.54 261 ARG B N 1
ATOM 4705 C CA . ARG B 1 261 ? 5.337 18.178 23.277 1.00 20.40 261 ARG B CA 1
ATOM 4706 C C . ARG B 1 261 ? 3.891 18.614 23.136 1.00 19.66 261 ARG B C 1
ATOM 4707 O O . ARG B 1 261 ? 3.587 19.427 22.274 1.00 20.72 261 ARG B O 1
ATOM 4715 N N . LEU B 1 262 ? 2.994 18.083 23.976 1.00 18.71 262 LEU B N 1
ATOM 4716 C CA . LEU B 1 262 ? 1.546 18.281 23.765 1.00 17.34 262 LEU B CA 1
ATOM 4717 C C . LEU B 1 262 ? 0.829 18.936 24.937 1.00 16.49 262 LEU B C 1
ATOM 4718 O O . LEU B 1 262 ? 1.066 18.550 26.087 1.00 16.06 262 LEU B O 1
ATOM 4723 N N . PRO B 1 263 ? -0.102 19.869 24.657 1.00 16.18 263 PRO B N 1
ATOM 4724 C CA . PRO B 1 263 ? -0.951 20.473 25.685 1.00 15.87 263 PRO B CA 1
ATOM 4725 C C . PRO B 1 263 ? -1.788 19.365 26.298 1.00 15.39 263 PRO B C 1
ATOM 4726 O O . PRO B 1 263 ? -2.264 18.459 25.587 1.00 14.04 263 PRO B O 1
ATOM 4730 N N . VAL B 1 264 ? -1.978 19.477 27.602 1.00 13.93 264 VAL B N 1
ATOM 4731 C CA . VAL B 1 264 ? -2.437 18.408 28.418 1.00 13.50 264 VAL B CA 1
ATOM 4732 C C . VAL B 1 264 ? -3.247 19.080 29.506 1.00 14.57 264 VAL B C 1
ATOM 4733 O O . VAL B 1 264 ? -2.973 20.208 29.893 1.00 13.36 264 VAL B O 1
ATOM 4737 N N . GLN B 1 265 ? -4.288 18.393 29.951 1.00 15.26 265 GLN B N 1
ATOM 4738 C CA . GLN B 1 265 ? -5.108 18.821 31.057 1.00 16.16 265 GLN B CA 1
ATOM 4739 C C . GLN B 1 265 ? -4.577 18.097 32.262 1.00 17.10 265 GLN B C 1
ATOM 4740 O O . GLN B 1 265 ? -4.623 16.841 32.312 1.00 16.35 265 GLN B O 1
ATOM 4746 N N . SER B 1 266 ? -4.038 18.877 33.207 1.00 16.30 266 SER B N 1
ATOM 4747 C CA . SER B 1 266 ? -3.619 18.348 34.485 1.00 16.87 266 SER B CA 1
ATOM 4748 C C . SER B 1 266 ? -3.249 19.500 35.404 1.00 16.91 266 SER B C 1
ATOM 4749 O O . SER B 1 266 ? -2.700 20.510 34.977 1.00 17.08 266 SER B O 1
ATOM 4752 N N . GLY B 1 267 ? -3.506 19.327 36.681 1.00 17.55 267 GLY B N 1
ATOM 4753 C CA . GLY B 1 267 ? -3.025 20.282 37.657 1.00 16.58 267 GLY B CA 1
ATOM 4754 C C . GLY B 1 267 ? -1.840 19.781 38.481 1.00 15.47 267 GLY B C 1
ATOM 4755 O O . GLY B 1 267 ? -1.447 20.450 39.441 1.00 16.04 267 GLY B O 1
ATOM 4756 N N . ALA B 1 268 ? -1.267 18.632 38.129 1.00 13.77 268 ALA B N 1
ATOM 4757 C CA . ALA B 1 268 ? -0.158 18.057 38.901 1.00 12.77 268 ALA B CA 1
ATOM 4758 C C . ALA B 1 268 ? 1.123 18.896 38.758 1.00 11.47 268 ALA B C 1
ATOM 4759 O O . ALA B 1 268 ? 1.203 19.718 37.858 1.00 9.62 268 ALA B O 1
ATOM 4761 N N . PRO B 1 269 ? 2.120 18.692 39.658 1.00 11.33 269 PRO B N 1
ATOM 4762 C CA . PRO B 1 269 ? 3.313 19.532 39.519 1.00 11.04 269 PRO B CA 1
ATOM 4763 C C . PRO B 1 269 ? 4.155 19.176 38.277 1.00 10.56 269 PRO B C 1
ATOM 4764 O O . PRO B 1 269 ? 4.161 18.037 37.775 1.00 9.62 269 PRO B O 1
ATOM 4768 N N . ALA B 1 270 ? 4.865 20.162 37.762 1.00 9.37 270 ALA B N 1
ATOM 4769 C CA . ALA B 1 270 ? 5.810 19.906 36.714 1.00 9.15 270 ALA B CA 1
ATOM 4770 C C . ALA B 1 270 ? 6.807 18.869 37.221 1.00 9.97 270 ALA B C 1
ATOM 4771 O O . ALA B 1 270 ? 7.125 18.848 38.396 1.00 10.00 270 ALA B O 1
ATOM 4773 N N . GLY B 1 271 ? 7.252 17.981 36.342 1.00 11.14 271 GLY B N 1
ATOM 4774 C CA . GLY B 1 271 ? 8.133 16.886 36.762 1.00 11.46 271 GLY B CA 1
ATOM 4775 C C . GLY B 1 271 ? 7.464 15.597 37.203 1.00 12.05 271 GLY B C 1
ATOM 4776 O O . GLY B 1 271 ? 8.134 14.575 37.388 1.00 10.32 271 GLY B O 1
ATOM 4777 N N . THR B 1 272 ? 6.136 15.640 37.376 1.00 11.29 272 THR B N 1
ATOM 4778 C CA . THR B 1 272 ? 5.365 14.430 37.555 1.00 11.91 272 THR B CA 1
ATOM 4779 C C . THR B 1 272 ? 5.458 13.578 36.298 1.00 11.10 272 THR B C 1
ATOM 4780 O O . THR B 1 272 ? 5.385 14.125 35.196 1.00 11.84 272 THR B O 1
ATOM 4784 N N . ARG B 1 273 ? 5.575 12.261 36.458 1.00 10.25 273 ARG B N 1
ATOM 4785 C CA . ARG B 1 273 ? 5.566 11.331 35.359 1.00 10.27 273 ARG B CA 1
ATOM 4786 C C . ARG B 1 273 ? 4.239 10.563 35.351 1.00 9.64 273 ARG B C 1
ATOM 4787 O O . ARG B 1 273 ? 3.629 10.385 36.367 1.00 10.53 273 ARG B O 1
ATOM 4795 N N . GLY B 1 274 ? 3.794 10.156 34.179 1.00 11.60 274 GLY B N 1
ATOM 4796 C CA . GLY B 1 274 ? 2.519 9.425 34.079 1.00 12.19 274 GLY B CA 1
ATOM 4797 C C . GLY B 1 274 ? 2.253 9.033 32.637 1.00 12.62 274 GLY B C 1
ATOM 4798 O O . GLY B 1 274 ? 3.157 8.635 31.907 1.00 12.11 274 GLY B O 1
ATOM 4799 N N . THR B 1 275 ? 0.990 9.124 32.226 1.00 12.98 275 THR B N 1
ATOM 4800 C CA . THR B 1 275 ? 0.606 8.659 30.899 1.00 13.69 275 THR B CA 1
ATOM 4801 C C . THR B 1 275 ? -0.290 9.703 30.314 1.00 13.02 275 THR B C 1
ATOM 4802 O O . THR B 1 275 ? -1.152 10.259 31.018 1.00 13.83 275 THR B O 1
ATOM 4806 N N . LEU B 1 276 ? -0.097 10.002 29.040 1.00 11.97 276 LEU B N 1
ATOM 4807 C CA . LEU B 1 276 ? -1.048 10.891 28.398 1.00 12.29 276 LEU B CA 1
ATOM 4808 C C . LEU B 1 276 ? -1.931 10.137 27.386 1.00 11.74 276 LEU B C 1
ATOM 4809 O O . LEU B 1 276 ? -1.523 9.139 26.809 1.00 10.79 276 LEU B O 1
ATOM 4814 N N . LEU B 1 277 ? -3.165 10.604 27.255 1.00 10.92 277 LEU B N 1
ATOM 4815 C CA . LEU B 1 277 ? -4.156 9.874 26.483 1.00 10.48 277 LEU B CA 1
ATOM 4816 C C . LEU B 1 277 ? -4.791 10.827 25.515 1.00 9.89 277 LEU B C 1
ATOM 4817 O O . LEU B 1 277 ? -5.228 11.934 25.876 1.00 9.29 277 LEU B O 1
ATOM 4822 N N . ILE B 1 278 ? -4.799 10.388 24.274 1.00 9.48 278 ILE B N 1
ATOM 4823 C CA . ILE B 1 278 ? -5.428 11.094 23.192 1.00 10.95 278 ILE B CA 1
ATOM 4824 C C . ILE B 1 278 ? -6.617 10.283 22.642 1.00 10.89 278 ILE B C 1
ATOM 4825 O O . ILE B 1 278 ? -6.478 9.085 22.373 1.00 10.04 278 ILE B O 1
ATOM 4830 N N . ARG B 1 279 ? -7.752 10.954 22.454 1.00 11.59 279 ARG B N 1
ATOM 4831 C CA . ARG B 1 279 ? -8.939 10.345 21.838 1.00 12.57 279 ARG B CA 1
ATOM 4832 C C . ARG B 1 279 ? -8.772 10.373 20.315 1.00 13.57 279 ARG B C 1
ATOM 4833 O O . ARG B 1 279 ? -8.427 11.435 19.725 1.00 15.45 279 ARG B O 1
ATOM 4841 N N . PRO B 1 280 ? -8.967 9.214 19.651 1.00 14.39 280 PRO B N 1
ATOM 4842 C CA . PRO B 1 280 ? -8.732 9.133 18.203 1.00 15.06 280 PRO B CA 1
ATOM 4843 C C . PRO B 1 280 ? -9.420 10.242 17.443 1.00 15.25 280 PRO B C 1
ATOM 4844 O O . PRO B 1 280 ? -8.879 10.704 16.450 1.00 15.80 280 PRO B O 1
ATOM 4848 N N . GLU B 1 281 ? -10.579 10.695 17.903 1.00 15.21 281 GLU B N 1
ATOM 4849 C CA . GLU B 1 281 ? -11.255 11.776 17.194 1.00 16.40 281 GLU B CA 1
ATOM 4850 C C . GLU B 1 281 ? -10.545 13.129 17.286 1.00 16.23 281 GLU B C 1
ATOM 4851 O O . GLU B 1 281 ? -10.965 14.081 16.627 1.00 16.62 281 GLU B O 1
ATOM 4857 N N . GLN B 1 282 ? -9.523 13.241 18.125 1.00 15.40 282 GLN B N 1
ATOM 4858 C CA . GLN B 1 282 ? -8.756 14.503 18.167 1.00 15.61 282 GLN B CA 1
ATOM 4859 C C . GLN B 1 282 ? -7.786 14.699 17.015 1.00 16.06 282 GLN B C 1
ATOM 4860 O O . GLN B 1 282 ? -7.351 15.820 16.737 1.00 16.50 282 GLN B O 1
ATOM 4866 N N . TYR B 1 283 ? -7.441 13.617 16.340 1.00 17.52 283 TYR B N 1
ATOM 4867 C CA . TYR B 1 283 ? -6.490 13.666 15.246 1.00 18.75 283 TYR B CA 1
ATOM 4868 C C . TYR B 1 283 ? -7.116 14.068 13.902 1.00 19.42 283 TYR B C 1
ATOM 4869 O O . TYR B 1 283 ? -8.246 13.662 13.564 1.00 18.99 283 TYR B O 1
ATOM 4878 N N . SER B 1 284 ? -6.343 14.805 13.118 1.00 19.60 284 SER B N 1
ATOM 4879 C CA . SER B 1 284 ? -6.607 15.009 11.677 1.00 21.14 284 SER B CA 1
ATOM 4880 C C . SER B 1 284 ? -5.268 15.244 10.967 1.00 21.54 284 SER B C 1
ATOM 4881 O O . SER B 1 284 ? -4.265 15.588 11.608 1.00 21.57 284 SER B O 1
ATOM 4884 N N . LEU B 1 285 ? -5.246 15.030 9.650 1.00 22.00 285 LEU B N 1
ATOM 4885 C CA . LEU B 1 285 ? -4.015 15.159 8.882 1.00 22.06 285 LEU B CA 1
ATOM 4886 C C . LEU B 1 285 ? -4.217 16.220 7.799 1.00 22.19 285 LEU B C 1
ATOM 4887 O O . LEU B 1 285 ? -5.271 16.301 7.180 1.00 22.86 285 LEU B O 1
ATOM 4892 N N . HIS B 1 286 ? -3.221 17.051 7.575 1.00 22.20 286 HIS B N 1
ATOM 4893 C CA . HIS B 1 286 ? -3.406 18.181 6.678 1.00 23.68 286 HIS B CA 1
ATOM 4894 C C . HIS B 1 286 ? -2.255 18.196 5.688 1.00 24.55 286 HIS B C 1
ATOM 4895 O O . HIS B 1 286 ? -1.249 17.582 5.971 1.00 25.44 286 HIS B O 1
ATOM 4902 N N . PRO B 1 287 ? -2.420 18.842 4.502 1.00 25.64 287 PRO B N 1
ATOM 4903 C CA . PRO B 1 287 ? -3.580 19.598 4.058 1.00 26.79 287 PRO B CA 1
ATOM 4904 C C . PRO B 1 287 ? -4.678 18.663 3.578 1.00 28.36 287 PRO B C 1
ATOM 4905 O O . PRO B 1 287 ? -4.472 17.451 3.493 1.00 27.65 287 PRO B O 1
ATOM 4909 N N . HIS B 1 288 ? -5.824 19.244 3.260 1.00 30.12 288 HIS B N 1
ATOM 4910 C CA . HIS B 1 288 ? -6.983 18.502 2.775 1.00 32.59 288 HIS B CA 1
ATOM 4911 C C . HIS B 1 288 ? -7.429 19.065 1.441 1.00 33.22 288 HIS B C 1
ATOM 4912 O O . HIS B 1 288 ? -7.479 20.284 1.254 1.00 32.82 288 HIS B O 1
ATOM 4919 N N . SER B 1 289 ? -7.794 18.166 0.532 1.00 34.53 289 SER B N 1
ATOM 4920 C CA . SER B 1 289 ? -8.436 18.531 -0.725 1.00 36.07 289 SER B CA 1
ATOM 4921 C C . SER B 1 289 ? -9.687 19.342 -0.487 1.00 36.44 289 SER B C 1
ATOM 4922 O O . SER B 1 289 ? -10.350 19.195 0.546 1.00 36.36 289 SER B O 1
ATOM 4925 N N . ALA B 1 290 ? -10.015 20.207 -1.446 1.00 37.16 290 ALA B N 1
ATOM 4926 C CA . ALA B 1 290 ? -11.301 20.854 -1.432 1.00 37.61 290 ALA B CA 1
ATOM 4927 C C . ALA B 1 290 ? -12.344 19.758 -1.234 1.00 37.85 290 ALA B C 1
ATOM 4928 O O . ALA B 1 290 ? -12.224 18.679 -1.784 1.00 37.90 290 ALA B O 1
ATOM 4930 N N . PRO B 1 291 ? -13.368 20.025 -0.430 1.00 37.88 291 PRO B N 1
ATOM 4931 C CA . PRO B 1 291 ? -14.358 18.976 -0.204 1.00 37.77 291 PRO B CA 1
ATOM 4932 C C . PRO B 1 291 ? -15.213 18.755 -1.454 1.00 37.58 291 PRO B C 1
ATOM 4933 O O . PRO B 1 291 ? -15.333 19.655 -2.291 1.00 37.93 291 PRO B O 1
ATOM 4937 N N . ALA B 1 292 ? -15.812 17.576 -1.576 1.00 36.98 292 ALA B N 1
ATOM 4938 C CA . ALA B 1 292 ? -16.680 17.284 -2.715 1.00 36.59 292 ALA B CA 1
ATOM 4939 C C . ALA B 1 292 ? -17.708 18.397 -2.856 1.00 36.24 292 ALA B C 1
ATOM 4940 O O . ALA B 1 292 ? -18.018 18.839 -3.955 1.00 36.41 292 ALA B O 1
ATOM 4942 N N . ALA B 1 293 ? -18.247 18.838 -1.728 1.00 35.96 293 ALA B N 1
ATOM 4943 C CA . ALA B 1 293 ? -19.138 19.998 -1.694 1.00 35.55 293 ALA B CA 1
ATOM 4944 C C . ALA B 1 293 ? -18.752 20.876 -0.506 1.00 35.50 293 ALA B C 1
ATOM 4945 O O . ALA B 1 293 ? -18.511 20.374 0.606 1.00 33.84 293 ALA B O 1
ATOM 4947 N N . SER B 1 294 ? -18.675 22.187 -0.757 1.00 36.26 294 SER B N 1
ATOM 4948 C CA . SER B 1 294 ? -18.513 23.177 0.317 1.00 36.48 294 SER B CA 1
ATOM 4949 C C . SER B 1 294 ? -19.748 24.039 0.324 1.00 36.52 294 SER B C 1
ATOM 4950 O O . SER B 1 294 ? -20.015 24.732 -0.647 1.00 37.26 294 SER B O 1
ATOM 4953 N N . ILE B 1 295 ? -20.533 23.984 1.394 1.00 35.90 295 ILE B N 1
ATOM 4954 C CA . ILE B 1 295 ? -21.760 24.744 1.429 1.00 35.41 295 ILE B CA 1
ATOM 4955 C C . ILE B 1 295 ? -21.736 25.755 2.589 1.00 35.30 295 ILE B C 1
ATOM 4956 O O . ILE B 1 295 ? -21.227 25.454 3.670 1.00 35.00 295 ILE B O 1
ATOM 4961 N N . HIS B 1 296 ? -22.268 26.952 2.353 1.00 34.35 296 HIS B N 1
ATOM 4962 C CA . HIS B 1 296 ? -22.350 27.970 3.409 1.00 33.34 296 HIS B CA 1
ATOM 4963 C C . HIS B 1 296 ? -23.468 27.636 4.390 1.00 31.81 296 HIS B C 1
ATOM 4964 O O . HIS B 1 296 ? -24.542 27.220 3.990 1.00 31.32 296 HIS B O 1
ATOM 4971 N N . ALA B 1 297 ? -23.197 27.780 5.682 1.00 30.95 297 ALA B N 1
ATOM 4972 C CA . ALA B 1 297 ? -24.156 27.335 6.693 1.00 29.90 297 ALA B CA 1
ATOM 4973 C C . ALA B 1 297 ? -24.333 28.362 7.830 1.00 28.96 297 ALA B C 1
ATOM 4974 O O . ALA B 1 297 ? -23.464 29.189 8.060 1.00 28.32 297 ALA B O 1
ATOM 4976 N N . VAL B 1 298 ? -25.461 28.289 8.531 1.00 28.65 298 VAL B N 1
ATOM 4977 C CA . VAL B 1 298 ? -25.676 29.127 9.714 1.00 28.52 298 VAL B CA 1
ATOM 4978 C C . VAL B 1 298 ? -26.006 28.304 10.962 1.00 27.88 298 VAL B C 1
ATOM 4979 O O . VAL B 1 298 ? -27.003 27.570 10.993 1.00 28.17 298 VAL B O 1
ATOM 4983 N N . VAL B 1 299 ? -25.157 28.430 11.984 1.00 27.06 299 VAL B N 1
ATOM 4984 C CA . VAL B 1 299 ? -25.374 27.748 13.255 1.00 25.68 299 VAL B CA 1
ATOM 4985 C C . VAL B 1 299 ? -26.528 28.342 14.049 1.00 25.27 299 VAL B C 1
ATOM 4986 O O . VAL B 1 299 ? -26.458 29.499 14.534 1.00 24.92 299 VAL B O 1
ATOM 4990 N N . LEU B 1 300 ? -27.563 27.542 14.224 1.00 23.59 300 LEU B N 1
ATOM 4991 C CA . LEU B 1 300 ? -28.742 27.951 14.955 1.00 23.40 300 LEU B CA 1
ATOM 4992 C C . LEU B 1 300 ? -28.681 27.631 16.437 1.00 22.89 300 LEU B C 1
ATOM 4993 O O . LEU B 1 300 ? -29.344 28.274 17.206 1.00 21.69 300 LEU B O 1
ATOM 4998 N N . LYS B 1 301 ? -27.941 26.600 16.832 1.00 21.75 301 LYS B N 1
ATOM 4999 C CA . LYS B 1 301 ? -27.990 26.144 18.219 1.00 21.86 301 LYS B CA 1
ATOM 5000 C C . LYS B 1 301 ? -26.850 25.155 18.415 1.00 21.83 301 LYS B C 1
ATOM 5001 O O . LYS B 1 301 ? -26.587 24.337 17.525 1.00 20.85 301 LYS B O 1
ATOM 5007 N N . THR B 1 302 ? -26.136 25.288 19.531 1.00 21.31 302 THR B N 1
ATOM 5008 C CA . THR B 1 302 ? -25.051 24.390 19.898 1.00 22.56 302 THR B CA 1
ATOM 5009 C C . THR B 1 302 ? -25.366 23.781 21.272 1.00 23.00 302 THR B C 1
ATOM 5010 O O . THR B 1 302 ? -25.714 24.500 22.211 1.00 22.92 302 THR B O 1
ATOM 5014 N N . THR B 1 303 ? -25.289 22.459 21.394 1.00 22.62 303 THR B N 1
ATOM 5015 C CA A THR B 1 303 ? -25.622 21.802 22.654 0.50 22.57 303 THR B CA 1
ATOM 5016 C CA B THR B 1 303 ? -25.632 21.788 22.646 0.50 22.16 303 THR B CA 1
ATOM 5017 C C . THR B 1 303 ? -24.593 20.723 23.000 1.00 22.37 303 THR B C 1
ATOM 5018 O O . THR B 1 303 ? -24.593 19.633 22.437 1.00 22.14 303 THR B O 1
ATOM 5025 N N . PRO B 1 304 ? -23.692 21.043 23.928 1.00 22.44 304 PRO B N 1
ATOM 5026 C CA . PRO B 1 304 ? -22.644 20.147 24.351 1.00 21.47 304 PRO B CA 1
ATOM 5027 C C . PRO B 1 304 ? -23.258 18.864 24.923 1.00 21.53 304 PRO B C 1
ATOM 5028 O O . PRO B 1 304 ? -24.265 18.929 25.651 1.00 20.95 304 PRO B O 1
ATOM 5032 N N . LYS B 1 305 ? -22.693 17.721 24.545 1.00 19.31 305 LYS B N 1
ATOM 5033 C CA . LYS B 1 305 ? -22.992 16.433 25.186 1.00 18.52 305 LYS B CA 1
ATOM 5034 C C . LYS B 1 305 ? -21.681 15.877 25.747 1.00 17.92 305 LYS B C 1
ATOM 5035 O O . LYS B 1 305 ? -20.686 16.597 25.884 1.00 16.37 305 LYS B O 1
ATOM 5041 N N . ALA B 1 306 ? -21.667 14.588 26.072 1.00 17.22 306 ALA B N 1
ATOM 5042 C CA . ALA B 1 306 ? -20.566 14.052 26.859 1.00 16.74 306 ALA B CA 1
ATOM 5043 C C . ALA B 1 306 ? -19.286 14.076 26.080 1.00 16.74 306 ALA B C 1
ATOM 5044 O O . ALA B 1 306 ? -18.229 14.503 26.571 1.00 16.24 306 ALA B O 1
ATOM 5046 N N . ARG B 1 307 ? -19.374 13.579 24.859 1.00 17.36 307 ARG B N 1
ATOM 5047 C CA . ARG B 1 307 ? -18.209 13.364 24.014 1.00 18.20 307 ARG B CA 1
ATOM 5048 C C . ARG B 1 307 ? -18.357 14.043 22.651 1.00 18.05 307 ARG B C 1
ATOM 5049 O O . ARG B 1 307 ? -17.438 14.030 21.830 1.00 19.01 307 ARG B O 1
ATOM 5057 N N . HIS B 1 308 ? -19.523 14.608 22.398 1.00 17.58 308 HIS B N 1
ATOM 5058 C CA . HIS B 1 308 ? -19.746 15.378 21.166 1.00 16.49 308 HIS B CA 1
ATOM 5059 C C . HIS B 1 308 ? -20.550 16.644 21.461 1.00 15.86 308 HIS B C 1
ATOM 5060 O O . HIS B 1 308 ? -21.060 16.848 22.572 1.00 14.84 308 HIS B O 1
ATOM 5067 N N . THR B 1 309 ? -20.658 17.490 20.446 1.00 15.59 309 THR B N 1
ATOM 5068 C CA . THR B 1 309 ? -21.568 18.612 20.474 1.00 16.32 309 THR B CA 1
ATOM 5069 C C . THR B 1 309 ? -22.634 18.463 19.398 1.00 16.49 309 THR B C 1
ATOM 5070 O O . THR B 1 309 ? -22.336 18.121 18.278 1.00 16.49 309 THR B O 1
ATOM 5074 N N . GLU B 1 310 ? -23.880 18.712 19.759 1.00 16.97 310 GLU B N 1
ATOM 5075 C CA . GLU B 1 310 ? -24.965 18.597 18.830 1.00 18.80 310 GLU B CA 1
ATOM 5076 C C . GLU B 1 310 ? -25.136 19.997 18.187 1.00 19.13 310 GLU B C 1
ATOM 5077 O O . GLU B 1 310 ? -25.296 20.997 18.903 1.00 17.88 310 GLU B O 1
ATOM 5083 N N . ILE B 1 311 ? -25.013 20.090 16.864 1.00 20.39 311 ILE B N 1
ATOM 5084 C CA . ILE B 1 311 ? -25.171 21.403 16.208 1.00 21.31 311 ILE B CA 1
ATOM 5085 C C . ILE B 1 311 ? -26.391 21.473 15.305 1.00 22.83 311 ILE B C 1
ATOM 5086 O O . ILE B 1 311 ? -26.605 20.600 14.471 1.00 23.06 311 ILE B O 1
ATOM 5091 N N . SER B 1 312 ? -27.221 22.488 15.506 1.00 22.69 312 SER B N 1
ATOM 5092 C CA . SER B 1 312 ? -28.354 22.717 14.631 1.00 23.73 312 SER B CA 1
ATOM 5093 C C . SER B 1 312 ? -27.940 23.711 13.564 1.00 24.64 312 SER B C 1
ATOM 5094 O O . SER B 1 312 ? -27.336 24.749 13.855 1.00 23.61 312 SER B O 1
ATOM 5097 N N . LEU B 1 313 ? -28.265 23.388 12.319 1.00 25.31 313 LEU B N 1
ATOM 5098 C CA . LEU B 1 313 ? -27.656 24.049 11.175 1.00 27.15 313 LEU B CA 1
ATOM 5099 C C . LEU B 1 313 ? -28.673 24.439 10.104 1.00 27.81 313 LEU B C 1
ATOM 5100 O O . LEU B 1 313 ? -29.606 23.686 9.853 1.00 28.13 313 LEU B O 1
ATOM 5105 N N . ARG B 1 314 ? -28.450 25.595 9.472 1.00 28.46 314 ARG B N 1
ATOM 5106 C CA . ARG B 1 314 ? -29.092 25.972 8.213 1.00 29.11 314 ARG B CA 1
ATOM 5107 C C . ARG B 1 314 ? -28.036 25.963 7.119 1.00 29.36 314 ARG B C 1
ATOM 5108 O O . ARG B 1 314 ? -27.084 26.753 7.149 1.00 30.51 314 ARG B O 1
ATOM 5116 N N . ALA B 1 315 ? -28.177 25.051 6.153 1.00 29.78 315 ALA B N 1
ATOM 5117 C CA . ALA B 1 315 ? -27.191 24.909 5.064 1.00 29.77 315 ALA B CA 1
ATOM 5118 C C . ALA B 1 315 ? -27.933 24.796 3.738 1.00 30.17 315 ALA B C 1
ATOM 5119 O O . ALA B 1 315 ? -28.933 24.105 3.661 1.00 30.48 315 ALA B O 1
ATOM 5121 N N . GLY B 1 316 ? -27.457 25.509 2.718 1.00 30.66 316 GLY B N 1
ATOM 5122 C CA . GLY B 1 316 ? -28.175 25.622 1.461 1.00 31.33 316 GLY B CA 1
ATOM 5123 C C . GLY B 1 316 ? -29.576 26.135 1.741 1.00 31.63 316 GLY B C 1
ATOM 5124 O O . GLY B 1 316 ? -29.764 27.323 2.044 1.00 31.02 316 GLY B O 1
ATOM 5125 N N . GLN B 1 317 ? -30.561 25.238 1.671 1.00 31.06 317 GLN B N 1
ATOM 5126 C CA . GLN B 1 317 ? -31.938 25.601 1.979 1.00 31.82 317 GLN B CA 1
ATOM 5127 C C . GLN B 1 317 ? -32.629 24.527 2.803 1.00 31.66 317 GLN B C 1
ATOM 5128 O O . GLN B 1 317 ? -33.787 24.207 2.588 1.00 31.03 317 GLN B O 1
ATOM 5134 N N . THR B 1 318 ? -31.891 23.972 3.753 1.00 32.62 318 THR B N 1
ATOM 5135 C CA . THR B 1 318 ? -32.457 23.041 4.715 1.00 33.40 318 THR B CA 1
ATOM 5136 C C . THR B 1 318 ? -31.692 23.137 6.031 1.00 33.17 318 THR B C 1
ATOM 5137 O O . THR B 1 318 ? -30.589 23.695 6.084 1.00 32.97 318 THR B O 1
ATOM 5141 N N . VAL B 1 319 ? -32.293 22.594 7.086 1.00 33.03 319 VAL B N 1
ATOM 5142 C CA . VAL B 1 319 ? -31.661 22.550 8.401 1.00 33.54 319 VAL B CA 1
ATOM 5143 C C . VAL B 1 319 ? -31.286 21.112 8.771 1.00 33.80 319 VAL B C 1
ATOM 5144 O O . VAL B 1 319 ? -32.114 20.214 8.703 1.00 34.60 319 VAL B O 1
ATOM 5148 N N . LEU B 1 320 ? -30.038 20.903 9.164 1.00 33.62 320 LEU B N 1
ATOM 5149 C CA . LEU B 1 320 ? -29.585 19.606 9.611 1.00 33.24 320 LEU B CA 1
ATOM 5150 C C . LEU B 1 320 ? -29.141 19.728 11.068 1.00 32.91 320 LEU B C 1
ATOM 5151 O O . LEU B 1 320 ? -28.787 20.815 11.542 1.00 32.05 320 LEU B O 1
ATOM 5156 N N . THR B 1 321 ? -29.159 18.604 11.773 1.00 32.03 321 THR B N 1
ATOM 5157 C CA . THR B 1 321 ? -28.486 18.531 13.047 1.00 31.80 321 THR B CA 1
ATOM 5158 C C . THR B 1 321 ? -27.303 17.570 12.965 1.00 30.70 321 THR B C 1
ATOM 5159 O O . THR B 1 321 ? -27.431 16.423 12.504 1.00 30.40 321 THR B O 1
ATOM 5163 N N . LEU B 1 322 ? -26.135 18.068 13.342 1.00 28.98 322 LEU B N 1
ATOM 5164 C CA . LEU B 1 322 ? -24.913 17.298 13.214 1.00 27.88 322 LEU B CA 1
ATOM 5165 C C . LEU B 1 322 ? -24.338 17.005 14.594 1.00 26.80 322 LEU B C 1
ATOM 5166 O O . LEU B 1 322 ? -24.502 17.777 15.521 1.00 26.41 322 LEU B O 1
ATOM 5171 N N . ASN B 1 323 ? -23.643 15.891 14.719 1.00 26.43 323 ASN B N 1
ATOM 5172 C CA . ASN B 1 323 ? -22.892 15.602 15.926 1.00 26.23 323 ASN B CA 1
ATOM 5173 C C . ASN B 1 323 ? -21.436 15.677 15.554 1.00 25.46 323 ASN B C 1
ATOM 5174 O O . ASN B 1 323 ? -20.990 14.923 14.710 1.00 24.93 323 ASN B O 1
ATOM 5179 N N . LEU B 1 324 ? -20.683 16.567 16.173 1.00 24.34 324 LEU B N 1
ATOM 5180 C CA . LEU B 1 324 ? -19.301 16.743 15.800 1.00 24.83 324 LEU B CA 1
ATOM 5181 C C . LEU B 1 324 ? -18.420 16.714 17.053 1.00 25.46 324 LEU B C 1
ATOM 5182 O O . LEU B 1 324 ? -18.872 17.079 18.128 1.00 24.13 324 LEU B O 1
ATOM 5187 N N . PRO B 1 325 ? -17.162 16.259 16.914 1.00 26.20 325 PRO B N 1
ATOM 5188 C CA . PRO B 1 325 ? -16.276 16.165 18.080 1.00 27.29 325 PRO B CA 1
ATOM 5189 C C . PRO B 1 325 ? -16.189 17.477 18.863 1.00 28.19 325 PRO B C 1
ATOM 5190 O O . PRO B 1 325 ? -16.003 17.460 20.070 1.00 28.32 325 PRO B O 1
ATOM 5194 N N . SER B 1 326 ? -16.324 18.608 18.183 1.00 29.44 326 SER B N 1
ATOM 5195 C CA . SER B 1 326 ? -16.297 19.895 18.860 1.00 30.28 326 SER B CA 1
ATOM 5196 C C . SER B 1 326 ? -16.958 20.935 17.988 1.00 30.86 326 SER B C 1
ATOM 5197 O O . SER B 1 326 ? -17.281 20.666 16.825 1.00 31.63 326 SER B O 1
ATOM 5200 N N . ALA B 1 327 ? -17.168 22.122 18.545 1.00 30.79 327 ALA B N 1
ATOM 5201 C CA . ALA B 1 327 ? -17.789 23.197 17.789 1.00 31.26 327 ALA B CA 1
ATOM 5202 C C . ALA B 1 327 ? -16.738 23.947 16.969 1.00 31.38 327 ALA B C 1
ATOM 5203 O O . ALA B 1 327 ? -15.553 23.975 17.333 1.00 31.65 327 ALA B O 1
ATOM 5205 N N . PRO B 1 328 ? -17.165 24.539 15.840 1.00 31.49 328 PRO B N 1
ATOM 5206 C CA . PRO B 1 328 ? -16.281 25.374 15.046 1.00 31.95 328 PRO B CA 1
ATOM 5207 C C . PRO B 1 328 ? -16.050 26.734 15.725 1.00 32.39 328 PRO B C 1
ATOM 5208 O O . PRO B 1 328 ? -16.875 27.174 16.525 1.00 32.40 328 PRO B O 1
ATOM 5212 N N . THR B 1 329 ? -14.940 27.394 15.405 1.00 32.69 329 THR B N 1
ATOM 5213 C CA . THR B 1 329 ? -14.733 28.762 15.858 1.00 32.51 329 THR B CA 1
ATOM 5214 C C . THR B 1 329 ? -15.201 29.726 14.786 1.00 32.75 329 THR B C 1
ATOM 5215 O O . THR B 1 329 ? -14.608 29.821 13.706 1.00 32.18 329 THR B O 1
ATOM 5219 N N . LEU B 1 330 ? -16.289 30.424 15.086 1.00 32.38 330 LEU B N 1
ATOM 5220 C CA . LEU B 1 330 ? -16.886 31.335 14.137 1.00 32.64 330 LEU B CA 1
ATOM 5221 C C . LEU B 1 330 ? -16.801 32.755 14.670 1.00 32.92 330 LEU B C 1
ATOM 5222 O O . LEU B 1 330 ? -17.555 33.121 15.551 1.00 32.91 330 LEU B O 1
ATOM 5227 N N . SER B 1 331 ? -15.882 33.540 14.126 1.00 33.09 331 SER B N 1
ATOM 5228 C CA . SER B 1 331 ? -15.659 34.916 14.563 1.00 33.13 331 SER B CA 1
ATOM 5229 C C . SER B 1 331 ? -16.981 35.604 14.723 1.00 32.65 331 SER B C 1
ATOM 5230 O O . SER B 1 331 ? -17.114 36.612 15.403 1.00 33.09 331 SER B O 1
ATOM 5233 N N . ASP B 1 332 ? -17.960 35.016 14.074 1.00 32.50 332 ASP B N 1
ATOM 5234 C CA . ASP B 1 332 ? -19.288 35.541 13.947 1.00 31.99 332 ASP B CA 1
ATOM 5235 C C . ASP B 1 332 ? -20.224 34.931 15.010 1.00 30.95 332 ASP B C 1
ATOM 5236 O O . ASP B 1 332 ? -21.263 35.503 15.369 1.00 29.46 332 ASP B O 1
ATOM 5241 N N . GLY B 1 333 ? -19.861 33.741 15.477 1.00 29.76 333 GLY B N 1
ATOM 5242 C CA . GLY B 1 333 ? -20.760 32.938 16.295 1.00 28.90 333 GLY B CA 1
ATOM 5243 C C . GLY B 1 333 ? -21.783 32.169 15.470 1.00 28.47 333 GLY B C 1
ATOM 5244 O O . GLY B 1 333 ? -22.470 31.272 15.976 1.00 28.01 333 GLY B O 1
ATOM 5245 N N . ILE B 1 334 ? -21.919 32.512 14.194 1.00 28.17 334 ILE B N 1
ATOM 5246 C CA . ILE B 1 334 ? -22.994 31.886 13.407 1.00 27.95 334 ILE B CA 1
ATOM 5247 C C . ILE B 1 334 ? -22.636 31.417 11.996 1.00 27.39 334 ILE B C 1
ATOM 5248 O O . ILE B 1 334 ? -23.236 30.462 11.476 1.00 27.64 334 ILE B O 1
ATOM 5253 N N . SER B 1 335 ? -21.671 32.086 11.375 1.00 26.88 335 SER B N 1
ATOM 5254 C CA . SER B 1 335 ? -21.355 31.832 9.976 1.00 26.10 335 SER B CA 1
ATOM 5255 C C . SER B 1 335 ? -20.320 30.710 9.798 1.00 25.06 335 SER B C 1
ATOM 5256 O O . SER B 1 335 ? -19.186 30.782 10.286 1.00 24.05 335 SER B O 1
ATOM 5259 N N . ALA B 1 336 ? -20.720 29.664 9.092 1.00 25.52 336 ALA B N 1
ATOM 5260 C CA . ALA B 1 336 ? -19.843 28.500 8.969 1.00 26.21 336 ALA B CA 1
ATOM 5261 C C . ALA B 1 336 ? -19.887 27.959 7.551 1.00 26.09 336 ALA B C 1
ATOM 5262 O O . ALA B 1 336 ? -20.752 28.333 6.762 1.00 26.64 336 ALA B O 1
ATOM 5264 N N . VAL B 1 337 ? -18.961 27.061 7.256 1.00 25.82 337 VAL B N 1
ATOM 5265 C CA . VAL B 1 337 ? -18.954 26.354 5.988 1.00 25.00 337 VAL B CA 1
ATOM 5266 C C . VAL B 1 337 ? -19.060 24.834 6.245 1.00 24.87 337 VAL B C 1
ATOM 5267 O O . VAL B 1 337 ? -18.217 24.249 6.937 1.00 22.00 337 VAL B O 1
ATOM 5271 N N . LEU B 1 338 ? -20.081 24.225 5.665 1.00 24.25 338 LEU B N 1
ATOM 5272 C CA . LEU B 1 338 ? -20.275 22.797 5.747 1.00 25.92 338 LEU B CA 1
ATOM 5273 C C . LEU B 1 338 ? -19.507 22.137 4.608 1.00 25.76 338 LEU B C 1
ATOM 5274 O O . LEU B 1 338 ? -19.641 22.544 3.449 1.00 26.02 338 LEU B O 1
ATOM 5279 N N . HIS B 1 339 ? -18.652 21.177 4.936 1.00 25.85 339 HIS B N 1
ATOM 5280 C CA . HIS B 1 339 ? -17.977 20.393 3.894 1.00 26.07 339 HIS B CA 1
ATOM 5281 C C . HIS B 1 339 ? -18.569 18.973 3.816 1.00 27.15 339 HIS B C 1
ATOM 5282 O O . HIS B 1 339 ? -18.914 18.355 4.846 1.00 26.56 339 HIS B O 1
ATOM 5289 N N . LEU B 1 340 ? -18.724 18.484 2.593 1.00 27.81 340 LEU B N 1
ATOM 5290 C CA . LEU B 1 340 ? -18.983 17.065 2.353 1.00 29.38 340 LEU B CA 1
ATOM 5291 C C . LEU B 1 340 ? -17.750 16.413 1.752 1.00 29.72 340 LEU B C 1
ATOM 5292 O O . LEU B 1 340 ? -17.216 16.883 0.743 1.00 30.47 340 LEU B O 1
ATOM 5297 N N . ASP B 1 341 ? -17.291 15.343 2.385 1.00 30.07 341 ASP B N 1
ATOM 5298 C CA . ASP B 1 341 ? -16.144 14.583 1.916 1.00 30.95 341 ASP B CA 1
ATOM 5299 C C . ASP B 1 341 ? -16.610 13.375 1.102 1.00 30.42 341 ASP B C 1
ATOM 5300 O O . ASP B 1 341 ? -17.177 12.440 1.658 1.00 30.36 341 ASP B O 1
ATOM 5305 N N . GLY B 1 342 ? -16.400 13.402 -0.211 1.00 29.74 342 GLY B N 1
ATOM 5306 C CA . GLY B 1 342 ? -16.819 12.282 -1.065 1.00 28.92 342 GLY B CA 1
ATOM 5307 C C . GLY B 1 342 ? -18.260 12.377 -1.537 1.00 27.84 342 GLY B C 1
ATOM 5308 O O . GLY B 1 342 ? -19.035 13.155 -1.009 1.00 27.69 342 GLY B O 1
ATOM 5309 N N . PRO B 1 343 ? -18.627 11.585 -2.556 1.00 27.47 343 PRO B N 1
ATOM 5310 C CA . PRO B 1 343 ? -19.984 11.497 -3.058 1.00 26.64 343 PRO B CA 1
ATOM 5311 C C . PRO B 1 343 ? -20.928 10.850 -2.067 1.00 26.40 343 PRO B C 1
ATOM 5312 O O . PRO B 1 343 ? -20.545 9.985 -1.282 1.00 25.13 343 PRO B O 1
ATOM 5316 N N . ALA B 1 344 ? -22.170 11.286 -2.104 1.00 25.52 344 ALA B N 1
ATOM 5317 C CA . ALA B 1 344 ? -23.189 10.701 -1.283 1.00 25.22 344 ALA B CA 1
ATOM 5318 C C . ALA B 1 344 ? -23.662 9.457 -2.026 1.00 25.60 344 ALA B C 1
ATOM 5319 O O . ALA B 1 344 ? -23.228 9.217 -3.150 1.00 25.13 344 ALA B O 1
ATOM 5321 N N . LEU B 1 345 ? -24.545 8.676 -1.403 1.00 25.78 345 LEU B N 1
ATOM 5322 C CA . LEU B 1 345 ? -25.113 7.524 -2.063 1.00 26.41 345 LEU B CA 1
ATOM 5323 C C . LEU B 1 345 ? -26.446 7.963 -2.620 1.00 27.04 345 LEU B C 1
ATOM 5324 O O . LEU B 1 345 ? -27.082 8.832 -2.043 1.00 26.85 345 LEU B O 1
ATOM 5329 N N . PHE B 1 346 ? -26.867 7.368 -3.737 1.00 28.41 346 PHE B N 1
ATOM 5330 C CA . PHE B 1 346 ? -28.204 7.637 -4.280 1.00 29.55 346 PHE B CA 1
ATOM 5331 C C . PHE B 1 346 ? -28.999 6.362 -4.519 1.00 30.73 346 PHE B C 1
ATOM 5332 O O . PHE B 1 346 ? -28.528 5.457 -5.220 1.00 30.28 346 PHE B O 1
ATOM 5340 N N . PHE B 1 347 ? -30.204 6.297 -3.952 1.00 32.09 347 PHE B N 1
ATOM 5341 C CA . PHE B 1 347 ? -31.069 5.143 -4.173 1.00 34.46 347 PHE B CA 1
ATOM 5342 C C . PHE B 1 347 ? -32.367 5.514 -4.876 1.00 36.58 347 PHE B C 1
ATOM 5343 O O . PHE B 1 347 ? -33.177 6.263 -4.337 1.00 36.32 347 PHE B O 1
ATOM 5351 N N . PRO B 1 348 ? -32.581 4.960 -6.073 1.00 38.80 348 PRO B N 1
ATOM 5352 C CA . PRO B 1 348 ? -33.896 5.068 -6.721 1.00 40.63 348 PRO B CA 1
ATOM 5353 C C . PRO B 1 348 ? -34.905 4.306 -5.875 1.00 42.48 348 PRO B C 1
ATOM 5354 O O . PRO B 1 348 ? -34.811 3.087 -5.770 1.00 43.15 348 PRO B O 1
ATOM 5358 N N . GLY B 1 349 ? -35.869 5.003 -5.280 1.00 44.47 349 GLY B N 1
ATOM 5359 C CA . GLY B 1 349 ? -36.632 4.415 -4.178 1.00 46.73 349 GLY B CA 1
ATOM 5360 C C . GLY B 1 349 ? -38.091 4.068 -4.410 1.00 48.19 349 GLY B C 1
ATOM 5361 O O . GLY B 1 349 ? -38.988 4.761 -3.932 1.00 48.40 349 GLY B O 1
ATOM 5362 N N . ASN B 1 350 ? -38.323 2.964 -5.113 1.00 49.92 350 ASN B N 1
ATOM 5363 C CA . ASN B 1 350 ? -39.672 2.515 -5.457 1.00 51.30 350 ASN B CA 1
ATOM 5364 C C . ASN B 1 350 ? -40.610 2.512 -4.250 1.00 52.01 350 ASN B C 1
ATOM 5365 O O . ASN B 1 350 ? -41.033 1.452 -3.775 1.00 52.13 350 ASN B O 1
ATOM 5370 N N . THR B 1 351 ? -40.952 3.704 -3.771 1.00 52.75 351 THR B N 1
ATOM 5371 C CA . THR B 1 351 ? -41.746 3.832 -2.551 1.00 53.28 351 THR B CA 1
ATOM 5372 C C . THR B 1 351 ? -43.234 4.000 -2.855 1.00 53.06 351 THR B C 1
ATOM 5373 O O . THR B 1 351 ? -43.710 5.109 -3.094 1.00 53.12 351 THR B O 1
#